Protein AF-A0A9Q0TFR9-F1 (afdb_monomer)

Sequence (469 aa):
MYGMERMVFVQSRALLEVVRELLVGSIQSEDRLEALVYSAIYLKWINTGQVPCFEDGGHHRPNRHAEISRLIFRELERISSRKDTSPQEVVVIRKIHPCLPSFKAEFTASVPLTRIRDIAHRGDIPHDLKQEIKHTIQNKLHRNAGPEDLIATEAMLARITKNPGEYSEAFVEQFKIFHHELKDFFNAGSLAEQLVSIRESLDERGSSVLALFLDCKKNLDASEESHNIFELIKTMRSLNDLRDIIVKGLESGLRNDAPDAAIAMRQKWRLCEIGLEDYLFVLLSRFLNALEAVGGAKWLADNVESKNISSWNDLLGALIVGVRQLGLSGWRPEECAAIGTELLAWQEKGLFEKEGSEDGKIIWALRLKATLDRARRLTEDYSEALLQIFPQRVQILGKALGIPENSIRTYTEAEIRAGVIFQVSKLCTLLLKAVRSTLGSRGWDILVPGAAIGTLVQVNISLINDAAA

Structure (mmCIF, N/CA/C/O backbone):
data_AF-A0A9Q0TFR9-F1
#
_entry.id   AF-A0A9Q0TFR9-F1
#
loop_
_atom_site.group_PDB
_atom_site.id
_atom_site.type_symbol
_atom_site.label_atom_id
_atom_site.label_alt_id
_atom_site.label_comp_id
_atom_site.label_asym_id
_atom_site.label_entity_id
_atom_site.label_seq_id
_atom_site.pdbx_PDB_ins_code
_atom_site.Cartn_x
_atom_site.Cartn_y
_atom_site.Cartn_z
_atom_site.occupancy
_atom_site.B_iso_or_equiv
_atom_site.auth_seq_id
_atom_site.auth_comp_id
_atom_site.auth_asym_id
_atom_site.auth_atom_id
_atom_site.pdbx_PDB_model_num
ATOM 1 N N . MET A 1 1 ? 16.870 -10.731 2.768 1.00 29.55 1 MET A N 1
ATOM 2 C CA . MET A 1 1 ? 17.991 -11.643 2.461 1.00 29.55 1 MET A CA 1
ATOM 3 C C . MET A 1 1 ? 17.419 -12.989 2.027 1.00 29.55 1 MET A C 1
ATOM 5 O O . MET A 1 1 ? 17.080 -13.791 2.880 1.00 29.55 1 MET A O 1
ATOM 9 N N . TYR A 1 2 ? 17.252 -13.195 0.721 1.00 23.20 2 TYR A N 1
ATOM 10 C CA . TYR A 1 2 ? 17.078 -14.500 0.069 1.00 23.20 2 TYR A CA 1
ATOM 11 C C . TYR A 1 2 ? 17.613 -14.323 -1.355 1.00 23.20 2 TYR A C 1
ATOM 13 O O . TYR A 1 2 ? 17.256 -13.346 -2.012 1.00 23.20 2 TYR A O 1
ATOM 21 N N . GLY A 1 3 ? 18.539 -15.180 -1.786 1.00 26.23 3 GLY A N 1
ATOM 22 C CA . GLY A 1 3 ? 19.214 -15.029 -3.077 1.00 26.23 3 GLY A CA 1
ATOM 23 C C . GLY A 1 3 ? 18.334 -15.481 -4.240 1.00 26.23 3 GLY A C 1
ATOM 24 O O . GLY A 1 3 ? 17.821 -16.598 -4.219 1.00 26.23 3 GLY A O 1
ATOM 25 N N . MET A 1 4 ? 18.190 -14.636 -5.262 1.00 25.61 4 MET A N 1
ATOM 26 C CA . MET A 1 4 ? 17.580 -15.003 -6.544 1.00 25.61 4 MET A CA 1
ATOM 27 C C . MET A 1 4 ? 18.659 -15.439 -7.541 1.00 25.61 4 MET A C 1
ATOM 29 O O . MET A 1 4 ? 19.093 -14.662 -8.388 1.00 25.61 4 MET A O 1
ATOM 33 N N . GLU A 1 5 ? 19.063 -16.707 -7.476 1.00 26.81 5 GLU A N 1
ATOM 34 C CA . GLU A 1 5 ? 19.743 -17.360 -8.598 1.00 26.81 5 GLU A CA 1
ATOM 35 C C . GLU A 1 5 ? 18.717 -18.066 -9.494 1.00 26.81 5 GLU A C 1
ATOM 37 O O . GLU A 1 5 ? 18.242 -19.149 -9.153 1.00 26.81 5 GLU A O 1
ATOM 42 N N . ARG A 1 6 ? 18.389 -17.429 -10.632 1.00 24.98 6 ARG A N 1
ATOM 43 C CA . ARG A 1 6 ? 18.006 -17.998 -11.953 1.00 24.98 6 ARG A CA 1
ATOM 44 C C . ARG A 1 6 ? 17.308 -16.920 -12.797 1.00 24.98 6 ARG A C 1
ATOM 46 O O . ARG A 1 6 ? 16.091 -16.781 -12.759 1.00 24.98 6 ARG A O 1
ATOM 53 N N . MET A 1 7 ? 18.084 -16.164 -13.576 1.00 28.27 7 MET A N 1
ATOM 54 C CA . MET A 1 7 ? 17.554 -15.232 -14.584 1.00 28.27 7 MET A CA 1
ATOM 55 C C . MET A 1 7 ? 17.118 -15.972 -15.857 1.00 28.27 7 MET A C 1
ATOM 57 O O . MET A 1 7 ? 17.943 -16.653 -16.466 1.00 28.27 7 MET A O 1
ATOM 61 N N . VAL A 1 8 ? 15.877 -15.755 -16.310 1.00 25.25 8 VAL A N 1
ATOM 62 C CA . VAL A 1 8 ? 15.418 -15.996 -17.695 1.00 25.25 8 VAL A CA 1
ATOM 63 C C . VAL A 1 8 ? 14.404 -14.889 -18.068 1.00 25.25 8 VAL A C 1
ATOM 65 O O . VAL A 1 8 ? 13.491 -14.617 -17.298 1.00 25.25 8 VAL A O 1
ATOM 68 N N . PHE A 1 9 ? 14.597 -14.219 -19.212 1.00 34.34 9 PHE A N 1
ATOM 69 C CA . PHE A 1 9 ? 14.300 -12.779 -19.445 1.00 34.34 9 PHE A CA 1
ATOM 70 C C . PHE A 1 9 ? 13.125 -12.484 -20.403 1.00 34.34 9 PHE A C 1
ATOM 72 O O . PHE A 1 9 ? 13.187 -13.126 -21.445 1.00 34.34 9 PHE A O 1
ATOM 79 N N . VAL A 1 10 ? 12.181 -11.521 -20.167 1.00 40.16 10 VAL A N 1
ATOM 80 C CA . VAL A 1 10 ? 11.456 -10.711 -21.226 1.00 40.16 10 VAL A CA 1
ATOM 81 C C . VAL A 1 10 ? 10.283 -9.738 -20.891 1.00 40.16 10 VAL A C 1
ATOM 83 O O . VAL A 1 10 ? 9.529 -9.916 -19.941 1.00 40.16 10 VAL A O 1
ATOM 86 N N . GLN A 1 11 ? 10.062 -8.828 -21.869 1.00 48.31 11 GLN A N 1
ATOM 87 C CA . GLN A 1 11 ? 8.833 -8.189 -22.424 1.00 48.31 11 GLN A CA 1
ATOM 88 C C . GLN A 1 11 ? 7.796 -7.549 -21.505 1.00 48.31 11 GLN A C 1
ATOM 90 O O . GLN A 1 11 ? 6.597 -7.737 -21.710 1.00 48.31 11 GLN A O 1
ATOM 95 N N . SER A 1 12 ? 8.192 -6.596 -20.669 1.00 54.75 12 SER A N 1
ATOM 96 C CA . SER A 1 12 ? 7.225 -5.646 -20.094 1.00 54.75 12 SER A CA 1
ATOM 97 C C . SER A 1 12 ? 6.251 -5.052 -21.146 1.00 54.75 12 SER A C 1
ATOM 99 O O . SER A 1 12 ? 5.066 -4.914 -20.845 1.00 54.75 12 SER A O 1
ATOM 101 N N . ARG A 1 13 ? 6.664 -4.796 -22.408 1.00 60.84 13 ARG A N 1
ATOM 102 C CA . ARG A 1 13 ? 5.741 -4.307 -23.466 1.00 60.84 13 ARG A CA 1
ATOM 103 C C . ARG A 1 13 ? 4.560 -5.238 -23.763 1.00 60.84 13 ARG A C 1
ATOM 105 O O . ARG A 1 13 ? 3.422 -4.780 -23.720 1.00 60.84 13 ARG A O 1
ATOM 112 N N . ALA A 1 14 ? 4.816 -6.475 -24.196 1.00 61.38 14 ALA A N 1
ATOM 113 C CA . ALA A 1 14 ? 3.755 -7.359 -24.693 1.00 61.38 14 ALA A CA 1
ATOM 114 C C . ALA A 1 14 ? 2.786 -7.711 -23.559 1.00 61.38 14 ALA A C 1
ATOM 116 O O . ALA A 1 14 ? 1.572 -7.709 -23.745 1.00 61.38 14 ALA A O 1
ATOM 117 N N . LEU A 1 15 ? 3.337 -7.887 -22.357 1.00 72.81 15 LEU A N 1
ATOM 118 C CA . LEU A 1 15 ? 2.591 -8.109 -21.129 1.00 72.81 15 LEU A CA 1
ATOM 119 C C . LEU A 1 15 ? 1.680 -6.900 -20.799 1.00 72.81 15 LEU A C 1
ATOM 121 O O . LEU A 1 15 ? 0.501 -7.087 -20.501 1.00 72.81 15 LEU A O 1
ATOM 125 N N . LEU A 1 16 ? 2.172 -5.658 -20.930 1.00 80.62 16 LEU A N 1
ATOM 126 C CA . LEU A 1 16 ? 1.352 -4.446 -20.772 1.00 80.62 16 LEU A CA 1
ATOM 127 C C . LEU A 1 16 ? 0.308 -4.273 -21.892 1.00 80.62 16 LEU A C 1
ATOM 129 O O . LEU A 1 16 ? -0.797 -3.814 -21.619 1.00 80.62 16 LEU A O 1
ATOM 133 N N . GLU A 1 17 ? 0.613 -4.629 -23.143 1.00 83.75 17 GLU A N 1
ATOM 134 C CA . GLU A 1 17 ? -0.362 -4.548 -24.246 1.00 83.75 17 GLU A CA 1
ATOM 135 C C . GLU A 1 17 ? -1.511 -5.560 -24.031 1.00 83.75 17 GLU A C 1
ATOM 137 O O . GLU A 1 17 ? -2.666 -5.184 -24.202 1.00 83.75 17 GLU A O 1
ATOM 142 N N . VAL A 1 18 ? -1.234 -6.768 -23.511 1.00 85.75 18 VAL A N 1
ATOM 143 C CA . VAL A 1 18 ? -2.264 -7.737 -23.068 1.00 85.75 18 VAL A CA 1
ATOM 144 C C . VAL A 1 18 ? -3.155 -7.156 -21.964 1.00 85.75 18 VAL A C 1
ATOM 146 O O . VAL A 1 18 ? -4.377 -7.256 -22.049 1.00 85.75 18 VAL A O 1
ATOM 149 N N . VAL A 1 19 ? -2.576 -6.503 -20.947 1.00 88.88 19 VAL A N 1
ATOM 150 C CA . VAL A 1 19 ? -3.362 -5.829 -19.892 1.00 88.88 19 VAL A CA 1
ATOM 151 C C . VAL A 1 19 ? -4.218 -4.703 -20.473 1.00 88.88 19 VAL A C 1
ATOM 153 O O . VAL A 1 19 ? -5.388 -4.568 -20.119 1.00 88.88 19 VAL A O 1
ATOM 156 N N . ARG A 1 20 ? -3.668 -3.906 -21.394 1.00 90.50 20 ARG A N 1
ATOM 157 C CA . ARG A 1 20 ? -4.412 -2.847 -22.084 1.00 90.50 20 ARG A CA 1
ATOM 158 C C . ARG A 1 20 ? -5.592 -3.418 -22.872 1.00 90.50 20 ARG A C 1
ATOM 160 O O . ARG A 1 20 ? -6.686 -2.877 -22.766 1.00 90.50 20 ARG A O 1
ATOM 167 N N . GLU A 1 21 ? -5.386 -4.471 -23.657 1.00 89.19 21 GLU A N 1
ATOM 168 C CA . GLU A 1 21 ? -6.443 -5.104 -24.455 1.00 89.19 21 GLU A CA 1
ATOM 169 C C . GLU A 1 21 ? -7.539 -5.705 -23.569 1.00 89.19 21 GLU A C 1
ATOM 171 O O . GLU A 1 21 ? -8.719 -5.450 -23.812 1.00 89.19 21 GLU A O 1
ATOM 176 N N . LEU A 1 22 ? -7.155 -6.404 -22.495 1.00 89.06 22 LEU A N 1
ATOM 177 C CA . LEU A 1 22 ? -8.077 -6.971 -21.510 1.00 89.06 22 LEU A CA 1
ATOM 178 C C . LEU A 1 22 ? -8.952 -5.886 -20.860 1.00 89.06 22 LEU A C 1
ATOM 180 O O . LEU A 1 22 ? -10.177 -5.997 -20.871 1.00 89.06 22 LEU A O 1
ATOM 184 N N . LEU A 1 23 ? -8.340 -4.809 -20.355 1.00 86.88 23 LEU A N 1
ATOM 185 C CA . LEU A 1 23 ? -9.061 -3.722 -19.683 1.00 86.88 23 LEU A CA 1
ATOM 186 C C . LEU A 1 23 ? -9.910 -2.876 -20.640 1.00 86.88 23 LEU A C 1
ATOM 188 O O . LEU A 1 23 ? -10.984 -2.425 -20.249 1.00 86.88 23 LEU A O 1
ATOM 192 N N . VAL A 1 24 ? -9.460 -2.657 -21.882 1.00 82.19 24 VAL A N 1
ATOM 193 C CA . VAL A 1 24 ? -10.233 -1.920 -22.900 1.00 82.19 24 VAL A CA 1
ATOM 194 C C . VAL A 1 24 ? -11.415 -2.748 -23.412 1.00 82.19 24 VAL A C 1
ATOM 196 O O . VAL A 1 24 ? -12.485 -2.189 -23.653 1.00 82.19 24 VAL A O 1
ATOM 199 N N . GLY A 1 25 ? -11.260 -4.070 -23.532 1.00 77.00 25 GLY A N 1
ATOM 200 C CA . GLY A 1 25 ? -12.345 -4.978 -23.910 1.00 77.00 25 GLY A CA 1
ATOM 201 C C . GLY A 1 25 ? -13.460 -5.077 -22.861 1.00 77.00 25 GLY A C 1
ATOM 202 O O . GLY A 1 25 ? -14.622 -5.237 -23.225 1.00 77.00 25 GLY A O 1
ATOM 203 N N . SER A 1 26 ? -13.134 -4.925 -21.571 1.00 78.31 26 SER A N 1
ATOM 204 C CA . SER A 1 26 ? -14.065 -5.143 -20.452 1.00 78.31 26 SER A CA 1
ATOM 205 C C . SER A 1 26 ? -14.681 -3.870 -19.842 1.00 78.31 26 SER A C 1
ATOM 207 O O . SER A 1 26 ? -15.315 -3.949 -18.793 1.00 78.31 26 SER A O 1
ATOM 209 N N . ILE A 1 27 ? -14.514 -2.677 -20.437 1.00 68.44 27 ILE A N 1
ATOM 210 C CA . ILE A 1 27 ? -14.958 -1.388 -19.836 1.00 68.44 27 ILE A CA 1
ATOM 211 C C . ILE A 1 27 ? -16.469 -1.363 -19.508 1.00 68.44 27 ILE A C 1
ATOM 213 O O . ILE A 1 27 ? -16.909 -0.676 -18.574 1.00 68.44 27 ILE A O 1
ATOM 217 N N . GLN A 1 28 ? -17.266 -2.085 -20.300 1.00 68.62 28 GLN A N 1
ATOM 218 C CA . GLN A 1 28 ? -18.729 -2.131 -20.213 1.00 68.62 28 GLN A CA 1
ATOM 219 C C . GLN A 1 28 ? -19.301 -3.546 -20.008 1.00 68.62 28 GLN A C 1
ATOM 221 O O . GLN A 1 28 ? -20.521 -3.678 -20.011 1.00 68.62 28 GLN A O 1
ATOM 226 N N . SER A 1 29 ? -18.470 -4.585 -19.839 1.00 73.06 29 SER A N 1
ATOM 227 C CA . SER A 1 29 ? -18.972 -5.943 -19.579 1.00 73.06 29 SER A CA 1
ATOM 228 C C . SER A 1 29 ? -19.174 -6.200 -18.084 1.00 73.06 29 SER A C 1
ATOM 230 O O . SER A 1 29 ? -18.620 -5.502 -17.231 1.00 73.06 29 SER A O 1
ATOM 232 N N . GLU A 1 30 ? -19.967 -7.223 -17.769 1.00 75.88 30 GLU A N 1
ATOM 233 C CA . GLU A 1 30 ? -20.168 -7.703 -16.396 1.00 75.88 30 GLU A CA 1
ATOM 234 C C . GLU A 1 30 ? -18.866 -8.296 -15.807 1.00 75.88 30 GLU A C 1
ATOM 236 O O . GLU A 1 30 ? -18.673 -8.305 -14.593 1.00 75.88 30 GLU A O 1
ATOM 241 N N . ASP A 1 31 ? -17.911 -8.674 -16.664 1.00 84.94 31 ASP A N 1
ATOM 242 C CA . ASP A 1 31 ? -16.613 -9.271 -16.313 1.00 84.94 31 ASP A CA 1
ATOM 243 C C . ASP A 1 31 ? -15.528 -8.236 -15.945 1.00 84.94 31 ASP A C 1
ATOM 245 O O . ASP A 1 31 ? -14.359 -8.589 -15.763 1.00 84.94 31 ASP A O 1
ATOM 249 N N . ARG A 1 32 ? -15.875 -6.944 -15.826 1.00 91.31 32 ARG A N 1
ATOM 250 C CA . ARG A 1 32 ? -14.929 -5.842 -15.542 1.00 91.31 32 ARG A CA 1
ATOM 251 C C . ARG A 1 32 ? -14.043 -6.110 -14.317 1.00 91.31 32 ARG A C 1
ATOM 253 O O . ARG A 1 32 ? -12.833 -5.882 -14.372 1.00 91.31 32 ARG A O 1
ATOM 260 N N . LEU A 1 33 ? -14.620 -6.641 -13.235 1.00 93.38 33 LEU A N 1
ATOM 261 C CA . LEU A 1 33 ? -13.878 -7.040 -12.033 1.00 93.38 33 LEU A CA 1
ATOM 262 C C . LEU A 1 33 ? -12.916 -8.209 -12.309 1.00 93.38 33 LEU A C 1
ATOM 264 O O . LEU A 1 33 ? -11.798 -8.212 -11.799 1.00 93.38 33 LEU A O 1
ATOM 268 N N . GLU A 1 34 ? -13.308 -9.186 -13.125 1.00 93.56 34 GLU A N 1
ATOM 269 C CA . GLU A 1 34 ? -12.460 -10.335 -13.459 1.00 93.56 34 GLU A CA 1
ATOM 270 C C . GLU A 1 34 ? -11.252 -9.917 -14.315 1.00 93.56 34 GLU A C 1
ATOM 272 O O . GLU A 1 34 ? -10.118 -10.299 -14.014 1.00 93.56 34 GLU A O 1
ATOM 277 N N . ALA A 1 35 ? -11.466 -9.044 -15.301 1.00 94.00 35 ALA A N 1
ATOM 278 C CA . ALA A 1 35 ? -10.404 -8.428 -16.097 1.00 94.00 35 ALA A CA 1
ATOM 279 C C . ALA A 1 35 ? -9.395 -7.644 -15.232 1.00 94.00 35 ALA A C 1
ATOM 281 O O . ALA A 1 35 ? -8.178 -7.781 -15.404 1.00 94.00 35 ALA A O 1
ATOM 282 N N . LEU A 1 36 ? -9.884 -6.868 -14.257 1.00 95.81 36 LEU A N 1
ATOM 283 C CA . LEU A 1 36 ? -9.050 -6.176 -13.269 1.00 95.81 36 LEU A CA 1
ATOM 284 C C . LEU A 1 36 ? -8.260 -7.162 -12.392 1.00 95.81 36 LEU A C 1
ATOM 286 O O . LEU A 1 36 ? -7.056 -6.982 -12.202 1.00 95.81 36 LEU A O 1
ATOM 290 N N . VAL A 1 37 ? -8.900 -8.222 -11.887 1.00 96.31 37 VAL A N 1
ATOM 291 C CA . VAL A 1 37 ? -8.258 -9.233 -11.027 1.00 96.31 37 VAL A CA 1
ATOM 292 C C . VAL A 1 37 ? -7.139 -9.959 -11.769 1.00 96.31 37 VAL A C 1
ATOM 294 O O . VAL A 1 37 ? -6.025 -10.036 -11.248 1.00 96.31 37 VAL A O 1
ATOM 297 N N . TYR A 1 38 ? -7.383 -10.433 -12.995 1.00 95.50 38 TYR A N 1
ATOM 298 C CA . TYR A 1 38 ? -6.339 -11.061 -13.807 1.00 95.50 38 TYR A CA 1
ATOM 299 C C . TYR A 1 38 ? -5.190 -10.091 -14.113 1.00 95.50 38 TYR A C 1
ATOM 301 O O . TYR A 1 38 ? -4.029 -10.474 -13.968 1.00 95.50 38 TYR A O 1
ATOM 309 N N . SER A 1 39 ? -5.494 -8.828 -14.440 1.00 94.69 39 SER A N 1
ATOM 310 C CA . SER A 1 39 ? -4.479 -7.789 -14.672 1.00 94.69 39 SER A CA 1
ATOM 311 C C . SER A 1 39 ? -3.581 -7.568 -13.449 1.00 94.69 39 SER A C 1
ATOM 313 O O . SER A 1 39 ? -2.359 -7.509 -13.585 1.00 94.69 39 SER A O 1
ATOM 315 N N . ALA A 1 40 ? -4.165 -7.493 -12.248 1.00 95.06 40 ALA A N 1
ATOM 316 C CA . ALA A 1 40 ? -3.423 -7.301 -11.003 1.00 95.06 40 ALA A CA 1
ATOM 317 C C . ALA A 1 40 ? -2.525 -8.502 -10.653 1.00 95.06 40 ALA A C 1
ATOM 319 O O . ALA A 1 40 ? -1.360 -8.306 -10.306 1.00 95.06 40 ALA A O 1
ATOM 320 N N . ILE A 1 41 ? -3.033 -9.737 -10.781 1.00 94.81 41 ILE A N 1
ATOM 321 C CA . ILE A 1 41 ? -2.243 -10.960 -10.538 1.00 94.81 41 ILE A CA 1
ATOM 322 C C . ILE A 1 41 ? -1.054 -11.024 -11.502 1.00 94.81 41 ILE A C 1
ATOM 324 O O . ILE A 1 41 ? 0.085 -11.238 -11.084 1.00 94.81 41 ILE A O 1
ATOM 328 N N . TYR A 1 42 ? -1.323 -10.809 -12.789 1.00 92.06 42 TYR A N 1
ATOM 329 C CA . TYR A 1 42 ? -0.330 -10.890 -13.850 1.00 92.06 42 TYR A CA 1
ATOM 330 C C . TYR A 1 42 ? 0.798 -9.876 -13.654 1.00 92.06 42 TYR A C 1
ATOM 332 O O . TYR A 1 42 ? 1.965 -10.258 -13.572 1.00 92.06 42 TYR A O 1
ATOM 340 N N . LEU A 1 43 ? 0.456 -8.595 -13.480 1.00 89.38 43 LEU A N 1
ATOM 341 C CA . LEU A 1 43 ? 1.438 -7.531 -13.275 1.00 89.38 43 LEU A CA 1
ATOM 342 C C . LEU A 1 43 ? 2.257 -7.718 -11.993 1.00 89.38 43 LEU A C 1
ATOM 344 O O . LEU A 1 43 ? 3.467 -7.487 -12.010 1.00 89.38 43 LEU A O 1
ATOM 348 N N . LYS A 1 44 ? 1.651 -8.211 -10.904 1.00 88.94 44 LYS A N 1
ATOM 349 C CA . LYS A 1 44 ? 2.396 -8.543 -9.683 1.00 88.94 44 LYS A CA 1
ATOM 350 C C . LYS A 1 44 ? 3.423 -9.653 -9.927 1.00 88.94 44 LYS A C 1
ATOM 352 O O . LYS A 1 44 ? 4.552 -9.550 -9.443 1.00 88.94 44 LYS A O 1
ATOM 357 N N . TRP A 1 45 ? 3.075 -10.707 -10.663 1.00 87.62 45 TRP A N 1
ATOM 358 C CA . TRP A 1 45 ? 4.018 -11.790 -10.967 1.00 87.62 45 TRP A CA 1
ATOM 359 C C . TRP A 1 45 ? 5.123 -11.379 -11.936 1.00 87.62 45 TRP A C 1
ATOM 361 O O . TRP A 1 45 ? 6.236 -11.886 -11.823 1.00 87.62 45 TRP A O 1
ATOM 371 N N . ILE A 1 46 ? 4.859 -10.426 -12.826 1.00 81.62 46 ILE A N 1
ATOM 372 C CA . ILE A 1 46 ? 5.882 -9.829 -13.692 1.00 81.62 46 ILE A CA 1
ATOM 373 C C . ILE A 1 46 ? 6.861 -9.008 -12.847 1.00 81.62 46 ILE A C 1
ATOM 375 O O . ILE A 1 46 ? 8.061 -9.263 -12.870 1.00 81.62 46 ILE A O 1
ATOM 379 N N . ASN A 1 47 ? 6.353 -8.097 -12.013 1.00 79.44 47 ASN A N 1
ATOM 380 C CA . ASN A 1 47 ? 7.191 -7.220 -11.189 1.00 79.44 47 ASN A CA 1
ATOM 381 C C . ASN A 1 47 ? 7.952 -7.949 -10.072 1.00 79.44 47 ASN A C 1
ATOM 383 O O . ASN A 1 47 ? 8.965 -7.448 -9.594 1.00 79.44 47 ASN A O 1
ATOM 387 N N . THR A 1 48 ? 7.500 -9.138 -9.668 1.00 79.06 48 THR A N 1
ATOM 388 C CA . THR A 1 48 ? 8.236 -10.017 -8.741 1.00 79.06 48 THR A CA 1
ATOM 389 C C . THR A 1 48 ? 9.113 -11.060 -9.449 1.00 79.06 48 THR A C 1
ATOM 391 O O . THR A 1 48 ? 9.701 -11.907 -8.778 1.00 79.06 48 THR A O 1
ATOM 394 N N . GLY A 1 49 ? 9.220 -11.020 -10.786 1.00 77.31 49 GLY A N 1
ATOM 395 C CA . GLY A 1 49 ? 10.053 -11.938 -11.574 1.00 77.31 49 GLY A CA 1
ATOM 396 C C . GLY A 1 49 ? 9.613 -13.406 -11.506 1.00 77.31 49 GLY A C 1
ATOM 397 O O . GLY A 1 49 ? 10.434 -14.304 -11.679 1.00 77.31 49 GLY A O 1
ATOM 398 N N . GLN A 1 50 ? 8.337 -13.661 -11.200 1.00 81.25 50 GLN A N 1
ATOM 399 C CA . GLN A 1 50 ? 7.770 -15.008 -11.089 1.00 81.25 50 GLN A CA 1
ATOM 400 C C . GLN A 1 50 ? 7.285 -15.565 -12.435 1.00 81.25 50 GLN A C 1
ATOM 402 O O . GLN A 1 50 ? 7.249 -16.784 -12.588 1.00 81.25 50 GLN A O 1
ATOM 407 N N . VAL A 1 51 ? 6.952 -14.706 -13.409 1.00 75.94 51 VAL A N 1
ATOM 408 C CA . VAL A 1 51 ? 6.715 -15.125 -14.804 1.00 75.94 51 VAL A CA 1
ATOM 409 C C . VAL A 1 51 ? 8.065 -15.243 -15.539 1.00 75.94 51 VAL A C 1
ATOM 411 O O . VAL A 1 51 ? 8.802 -14.256 -15.574 1.00 75.94 51 VAL A O 1
ATOM 414 N N . PRO A 1 52 ? 8.415 -16.405 -16.126 1.00 62.53 52 PRO A N 1
ATOM 415 C CA . PRO A 1 52 ? 9.600 -16.571 -16.974 1.00 62.53 52 PRO A CA 1
ATOM 416 C C . PRO A 1 52 ? 9.334 -16.117 -18.421 1.00 62.53 52 PRO A C 1
ATOM 418 O O . PRO A 1 52 ? 8.214 -16.250 -18.892 1.00 62.53 52 PRO A O 1
ATOM 421 N N . CYS A 1 53 ? 10.380 -15.635 -19.107 1.00 63.41 53 CYS A N 1
ATOM 422 C CA . CYS A 1 53 ? 10.322 -14.759 -20.296 1.00 63.41 53 CYS A CA 1
ATOM 423 C C . CYS A 1 53 ? 9.689 -15.255 -21.646 1.00 63.41 53 CYS A C 1
ATOM 425 O O . CYS A 1 53 ? 8.555 -15.710 -21.688 1.00 63.41 53 CYS A O 1
ATOM 427 N N . PHE A 1 54 ? 10.283 -15.120 -22.857 1.00 57.25 54 PHE A N 1
ATOM 428 C CA . PHE A 1 54 ? 11.685 -15.109 -23.357 1.00 57.25 54 PHE A CA 1
ATOM 429 C C . PHE A 1 54 ? 11.917 -14.053 -24.501 1.00 57.25 54 PHE A C 1
ATOM 431 O O . PHE A 1 54 ? 10.956 -13.729 -25.192 1.00 57.25 54 PHE A O 1
ATOM 438 N N . GLU A 1 55 ? 13.148 -13.534 -24.743 1.00 55.72 55 GLU A N 1
ATOM 439 C CA . GLU A 1 55 ? 13.483 -12.487 -25.774 1.00 55.72 55 GLU A CA 1
ATOM 440 C C . GLU A 1 55 ? 12.884 -12.712 -27.178 1.00 55.72 55 GLU A C 1
ATOM 442 O O . GLU A 1 55 ? 13.184 -13.710 -27.833 1.00 55.72 55 GLU A O 1
ATOM 447 N N . ASP A 1 56 ? 12.136 -11.722 -27.694 1.00 56.16 56 ASP A N 1
ATOM 448 C CA . ASP A 1 56 ? 11.893 -11.574 -29.133 1.00 56.16 56 ASP A CA 1
ATOM 449 C C . ASP A 1 56 ? 12.964 -10.683 -29.775 1.00 56.16 56 ASP A C 1
ATOM 451 O O . ASP A 1 56 ? 13.552 -9.807 -29.143 1.00 56.16 56 ASP A O 1
ATOM 455 N N . GLY A 1 57 ? 13.204 -10.871 -31.075 1.00 59.09 57 GLY A N 1
ATOM 456 C CA . GLY A 1 57 ? 14.136 -10.043 -31.854 1.00 59.09 57 GLY A CA 1
ATOM 457 C C . GLY A 1 57 ? 13.651 -8.608 -32.117 1.00 59.09 57 GLY A C 1
ATOM 458 O O . GLY A 1 57 ? 14.130 -7.970 -33.055 1.00 59.09 57 GLY A O 1
ATOM 459 N N . GLY A 1 58 ? 12.669 -8.122 -31.355 1.00 64.12 58 GLY A N 1
ATOM 460 C CA . GLY A 1 58 ? 12.030 -6.825 -31.513 1.00 64.12 58 GLY A CA 1
ATOM 461 C C . GLY A 1 58 ? 12.855 -5.659 -30.960 1.00 64.12 58 GLY A C 1
ATOM 462 O O . GLY A 1 58 ? 13.660 -5.786 -30.040 1.00 64.12 58 GLY A O 1
ATOM 463 N N . HIS A 1 59 ? 12.620 -4.469 -31.517 1.00 67.19 59 HIS A N 1
ATOM 464 C CA . HIS A 1 59 ? 13.160 -3.205 -31.008 1.00 67.19 59 HIS A CA 1
ATOM 465 C C . HIS A 1 59 ? 12.045 -2.374 -30.362 1.00 67.19 59 HIS A C 1
ATOM 467 O O . HIS A 1 59 ? 11.506 -1.441 -30.965 1.00 67.19 59 HIS A O 1
ATOM 473 N N . HIS A 1 60 ? 11.667 -2.720 -29.131 1.00 72.38 60 HIS A N 1
ATOM 474 C CA . HIS A 1 60 ? 10.627 -2.027 -28.374 1.00 72.38 60 HIS A CA 1
ATOM 475 C C . HIS A 1 60 ? 11.241 -0.983 -27.442 1.00 72.38 60 HIS A C 1
ATOM 477 O O . HIS A 1 60 ? 11.663 -1.271 -26.327 1.00 72.38 60 HIS A O 1
ATOM 483 N N . ARG A 1 61 ? 11.280 0.269 -27.907 1.00 77.38 61 ARG A N 1
ATOM 484 C CA . ARG A 1 61 ? 11.816 1.390 -27.124 1.00 77.38 61 ARG A CA 1
ATOM 485 C C . ARG A 1 61 ? 10.989 1.663 -25.850 1.00 77.38 61 ARG A C 1
ATOM 487 O O . ARG A 1 61 ? 9.770 1.448 -25.860 1.00 77.38 61 ARG A O 1
ATOM 494 N N . PRO A 1 62 ? 11.601 2.218 -24.782 1.00 83.75 62 PRO A N 1
ATOM 495 C CA . PRO A 1 62 ? 10.906 2.524 -23.524 1.00 83.75 62 PRO A CA 1
ATOM 496 C C . PRO A 1 62 ? 9.671 3.424 -23.697 1.00 83.75 62 PRO A C 1
ATOM 498 O O . PRO A 1 62 ? 8.680 3.253 -22.993 1.00 83.75 62 PRO A O 1
ATOM 501 N N . ASN A 1 63 ? 9.651 4.301 -24.706 1.00 87.44 63 ASN A N 1
ATOM 502 C CA . ASN A 1 63 ? 8.532 5.216 -24.939 1.00 87.44 63 ASN A CA 1
ATOM 503 C C . ASN A 1 63 ? 7.210 4.531 -25.284 1.00 87.44 63 ASN A C 1
ATOM 505 O O . ASN A 1 63 ? 6.146 5.033 -24.927 1.00 87.44 63 ASN A O 1
ATOM 509 N N . ARG A 1 64 ? 7.248 3.353 -25.919 1.00 85.56 64 ARG A N 1
ATOM 510 C CA . ARG A 1 64 ? 6.028 2.574 -26.153 1.00 85.56 64 ARG A CA 1
ATOM 511 C C . ARG A 1 64 ? 5.463 2.001 -24.849 1.00 85.56 64 ARG A C 1
ATOM 513 O O . ARG A 1 64 ? 4.250 1.867 -24.741 1.00 85.56 64 ARG A O 1
ATOM 520 N N . HIS A 1 65 ? 6.312 1.707 -23.867 1.00 86.06 65 HIS A N 1
ATOM 521 C CA . HIS A 1 65 ? 5.898 1.217 -22.551 1.00 86.06 65 HIS A CA 1
ATOM 522 C C . HIS A 1 65 ? 5.249 2.337 -21.737 1.00 86.06 65 HIS A C 1
ATOM 524 O O . HIS A 1 65 ? 4.162 2.142 -21.203 1.00 86.06 65 HIS A O 1
ATOM 530 N N . ALA A 1 66 ? 5.868 3.524 -21.730 1.00 90.56 66 ALA A N 1
ATOM 531 C CA . ALA A 1 66 ? 5.280 4.742 -21.178 1.00 90.56 66 ALA A CA 1
ATOM 532 C C . ALA A 1 66 ? 3.895 5.023 -21.795 1.00 90.56 66 ALA A C 1
ATOM 534 O O . ALA A 1 66 ? 2.924 5.243 -21.078 1.00 90.56 66 ALA A O 1
ATOM 535 N N . GLU A 1 67 ? 3.762 4.926 -23.120 1.00 91.62 67 GLU A N 1
ATOM 536 C CA . GLU A 1 67 ? 2.484 5.184 -23.790 1.00 91.62 67 GLU A CA 1
ATOM 537 C C . GLU A 1 67 ? 1.398 4.141 -23.466 1.00 91.62 67 GLU A C 1
ATOM 539 O O . GLU A 1 67 ? 0.253 4.507 -23.210 1.00 91.62 67 GLU A O 1
ATOM 544 N N . ILE A 1 68 ? 1.731 2.845 -23.411 1.00 91.00 68 ILE A N 1
ATOM 545 C CA . ILE A 1 68 ? 0.769 1.807 -22.992 1.00 91.00 68 ILE A CA 1
ATOM 546 C C . ILE A 1 68 ? 0.382 1.999 -21.516 1.00 91.00 68 ILE A C 1
ATOM 548 O O . ILE A 1 68 ? -0.802 1.946 -21.182 1.00 91.00 68 ILE A O 1
ATOM 552 N N . SER A 1 69 ? 1.358 2.290 -20.650 1.00 92.50 69 SER A N 1
ATOM 553 C CA . SER A 1 69 ? 1.154 2.603 -19.230 1.00 92.50 69 SER A CA 1
ATOM 554 C C . SER A 1 69 ? 0.175 3.767 -19.037 1.00 92.50 69 SER A C 1
ATOM 556 O O . SER A 1 69 ? -0.785 3.654 -18.274 1.00 92.50 69 SER A O 1
ATOM 558 N N . ARG A 1 70 ? 0.343 4.847 -19.811 1.00 94.06 70 ARG A N 1
ATOM 559 C CA . ARG A 1 70 ? -0.540 6.022 -19.825 1.00 94.06 70 ARG A CA 1
ATOM 560 C C . ARG A 1 70 ? -1.982 5.677 -20.192 1.00 94.06 70 ARG A C 1
ATOM 562 O O . ARG A 1 70 ? -2.912 6.197 -19.575 1.00 94.06 70 ARG A O 1
ATOM 569 N N . LEU A 1 71 ? -2.174 4.794 -21.174 1.00 92.94 71 LEU A N 1
ATOM 570 C CA . LEU A 1 71 ? -3.498 4.323 -21.588 1.00 92.94 71 LEU A CA 1
ATOM 571 C C . LEU A 1 71 ? -4.153 3.455 -20.505 1.00 92.94 71 LEU A C 1
ATOM 573 O O . LEU A 1 71 ? -5.306 3.701 -20.163 1.00 92.94 71 LEU A O 1
ATOM 577 N N . ILE A 1 72 ? -3.419 2.507 -19.911 1.00 93.94 72 ILE A N 1
ATOM 578 C CA . ILE A 1 72 ? -3.923 1.691 -18.794 1.00 93.94 72 ILE A CA 1
ATOM 579 C C . ILE A 1 72 ? -4.304 2.590 -17.610 1.00 93.94 72 ILE A C 1
ATOM 581 O O . ILE A 1 72 ? -5.427 2.518 -17.117 1.00 93.94 72 ILE A O 1
ATOM 585 N N . PHE A 1 73 ? -3.408 3.489 -17.192 1.00 94.88 73 PHE A N 1
ATOM 586 C CA . PHE A 1 73 ? -3.641 4.419 -16.086 1.00 94.88 73 PHE A CA 1
ATOM 587 C C . PHE A 1 73 ? -4.904 5.268 -16.294 1.00 94.88 73 PHE A C 1
ATOM 589 O O . PHE A 1 73 ? -5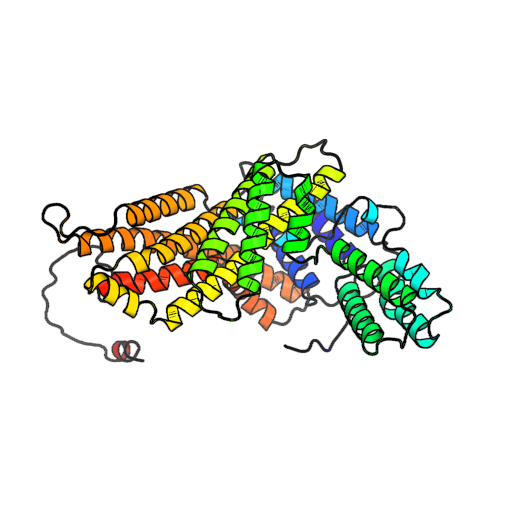.697 5.441 -15.368 1.00 94.88 73 PHE A O 1
ATOM 596 N N . ARG A 1 74 ? -5.120 5.762 -17.521 1.00 93.19 74 ARG A N 1
ATOM 597 C CA . ARG A 1 74 ? -6.312 6.534 -17.892 1.00 93.19 74 ARG A CA 1
ATOM 598 C C . ARG A 1 74 ? -7.603 5.735 -17.702 1.00 93.19 74 ARG A C 1
ATOM 600 O O . ARG A 1 74 ? -8.563 6.290 -17.172 1.00 93.19 74 ARG A O 1
ATOM 607 N N . GLU A 1 75 ? -7.640 4.465 -18.105 1.00 91.56 75 GLU A N 1
ATOM 608 C CA . GLU A 1 75 ? -8.835 3.630 -17.920 1.00 91.56 75 GLU A CA 1
ATOM 609 C C . GLU A 1 75 ? -9.056 3.243 -16.448 1.00 91.56 75 GLU A C 1
ATOM 611 O O . GLU A 1 75 ? -10.189 3.295 -15.972 1.00 91.56 75 GLU A O 1
ATOM 616 N N . LEU A 1 76 ? -7.995 2.971 -15.681 1.00 94.12 76 LEU A N 1
ATOM 617 C CA . LEU A 1 76 ? -8.095 2.713 -14.236 1.00 94.12 76 LEU A CA 1
ATOM 618 C C . LEU A 1 76 ? -8.669 3.912 -13.462 1.00 94.12 76 LEU A C 1
ATOM 620 O O . LEU A 1 76 ? -9.549 3.742 -12.617 1.00 94.12 76 LEU A O 1
ATOM 624 N N . GLU A 1 77 ? -8.230 5.135 -13.774 1.00 93.12 77 GLU A N 1
ATOM 625 C CA . GLU A 1 77 ? -8.762 6.362 -13.161 1.00 93.12 77 GLU A CA 1
ATOM 626 C C . GLU A 1 77 ? -10.197 6.672 -13.624 1.00 93.12 77 GLU A C 1
ATOM 628 O O . GLU A 1 77 ? -11.000 7.197 -12.846 1.00 93.12 77 GLU A O 1
ATOM 633 N N . ARG A 1 78 ? -10.565 6.302 -14.859 1.00 90.00 78 ARG A N 1
ATOM 634 C CA . ARG A 1 78 ? -11.955 6.368 -15.345 1.00 90.00 78 ARG A CA 1
ATOM 635 C C . ARG A 1 78 ? -12.867 5.402 -14.599 1.00 90.00 78 ARG A C 1
ATOM 637 O O . ARG A 1 78 ? -13.948 5.807 -14.187 1.00 90.00 78 ARG A O 1
ATOM 644 N N . ILE A 1 79 ? -12.446 4.153 -14.389 1.00 90.62 79 ILE A N 1
ATOM 645 C CA . ILE A 1 79 ? -13.217 3.189 -13.591 1.00 90.62 79 ILE A CA 1
ATOM 646 C C . ILE A 1 79 ? -13.300 3.675 -12.136 1.00 90.62 79 ILE A C 1
ATOM 648 O O . ILE A 1 79 ? -14.391 3.741 -11.581 1.00 90.62 79 ILE A O 1
ATOM 652 N N . SER A 1 80 ? -12.197 4.132 -11.541 1.00 90.19 80 SER A N 1
ATOM 653 C CA . SER A 1 80 ? -12.174 4.617 -10.147 1.00 90.19 80 SER A CA 1
ATOM 654 C C . SER A 1 80 ? -13.052 5.846 -9.876 1.00 90.19 80 SER A C 1
ATOM 656 O O . SER A 1 80 ? -13.378 6.105 -8.724 1.00 90.19 80 SER A O 1
ATOM 658 N N . SER A 1 81 ? -13.432 6.613 -10.905 1.00 86.50 81 SER A N 1
ATOM 659 C CA . SER A 1 81 ? -14.287 7.808 -10.778 1.00 86.50 81 SER A CA 1
ATOM 660 C C . SER A 1 81 ? -15.759 7.578 -11.156 1.00 86.50 81 SER A C 1
ATOM 662 O O . SER A 1 81 ? -16.570 8.506 -11.104 1.00 86.50 81 SER A O 1
ATOM 664 N N . ARG A 1 82 ? -16.139 6.344 -11.513 1.00 86.94 82 ARG A N 1
ATOM 665 C CA . ARG A 1 82 ? -17.534 5.953 -11.761 1.00 86.94 82 ARG A CA 1
ATOM 666 C C . ARG A 1 82 ? -18.291 5.704 -10.452 1.00 86.94 82 ARG A C 1
ATOM 668 O O . ARG A 1 82 ? -17.746 5.177 -9.489 1.00 86.94 82 ARG A O 1
ATOM 675 N N . LYS A 1 83 ? -19.590 6.030 -10.448 1.00 84.06 83 LYS A N 1
ATOM 676 C CA . LYS A 1 83 ? -20.494 5.808 -9.301 1.00 84.06 83 LYS A CA 1
ATOM 677 C C . LYS A 1 83 ? -20.921 4.346 -9.122 1.00 84.06 83 LYS A C 1
ATOM 679 O O . LYS A 1 83 ? -21.382 3.990 -8.047 1.00 84.06 83 LYS A O 1
ATOM 684 N N . ASP A 1 84 ? -20.811 3.531 -10.171 1.00 87.38 84 ASP A N 1
ATOM 685 C CA . ASP A 1 84 ? -21.153 2.101 -10.184 1.00 87.38 84 ASP A CA 1
ATOM 686 C C . ASP A 1 84 ? -19.950 1.181 -9.903 1.00 87.38 84 ASP A C 1
ATOM 688 O O . ASP A 1 84 ? -20.025 -0.027 -10.124 1.00 87.38 84 ASP A O 1
ATOM 692 N N . THR A 1 85 ? -18.821 1.738 -9.461 1.00 90.31 85 THR A N 1
ATOM 693 C CA . THR A 1 85 ? -17.610 0.964 -9.169 1.00 90.31 85 THR A CA 1
ATOM 694 C C . THR A 1 85 ? -17.694 0.356 -7.777 1.00 90.31 85 THR A C 1
ATOM 696 O O . THR A 1 85 ? -17.904 1.052 -6.784 1.00 90.31 85 THR A O 1
ATOM 699 N N . SER A 1 86 ? -17.531 -0.961 -7.704 1.00 92.12 86 SER A N 1
ATOM 700 C CA . SER A 1 86 ? -17.587 -1.710 -6.451 1.00 92.12 86 SER A CA 1
ATOM 701 C C . SER A 1 86 ? -16.318 -1.516 -5.603 1.00 92.12 86 SER A C 1
ATOM 703 O O . SER A 1 86 ? -15.234 -1.287 -6.152 1.00 92.12 86 SER A O 1
ATOM 705 N N . PRO A 1 87 ? -16.393 -1.671 -4.264 1.00 92.06 87 PRO A N 1
ATOM 706 C CA . PRO A 1 87 ? -15.213 -1.607 -3.398 1.00 92.06 87 PRO A CA 1
ATOM 707 C C . PRO A 1 87 ? -14.110 -2.602 -3.794 1.00 92.06 87 PRO A C 1
ATOM 709 O O . PRO A 1 87 ? -12.927 -2.282 -3.693 1.00 92.06 87 PRO A O 1
ATOM 712 N N . GLN A 1 88 ? -14.482 -3.788 -4.290 1.00 93.62 88 GLN A N 1
ATOM 713 C CA . GLN A 1 88 ? -13.549 -4.796 -4.797 1.00 93.62 88 GLN A CA 1
ATOM 714 C C . GLN A 1 88 ? -12.741 -4.270 -5.990 1.00 93.62 88 GLN A C 1
ATOM 716 O O . GLN A 1 88 ? -11.524 -4.437 -6.028 1.00 93.62 88 GLN A O 1
ATOM 721 N N . GLU A 1 89 ? -13.391 -3.599 -6.942 1.00 94.75 89 GLU A N 1
ATOM 722 C CA . GLU A 1 89 ? -12.714 -3.032 -8.111 1.00 94.75 89 GLU A CA 1
ATOM 723 C C . GLU A 1 89 ? -11.740 -1.927 -7.714 1.00 94.75 89 GLU A C 1
ATOM 725 O O . GLU A 1 89 ? -10.603 -1.944 -8.176 1.00 94.75 89 GLU A O 1
ATOM 730 N N . VAL A 1 90 ? -12.128 -1.026 -6.801 1.00 93.50 90 VAL A N 1
ATOM 731 C CA . VAL A 1 90 ? -11.218 0.008 -6.275 1.00 93.50 90 VAL A CA 1
ATOM 732 C C . VAL A 1 90 ? -9.988 -0.637 -5.627 1.00 93.50 90 VAL A C 1
ATOM 734 O O . VAL A 1 90 ? -8.857 -0.282 -5.962 1.00 93.50 90 VAL A O 1
ATOM 737 N N . VAL A 1 91 ? -10.180 -1.635 -4.758 1.00 92.88 91 VAL A N 1
ATOM 738 C CA . VAL A 1 91 ? -9.079 -2.351 -4.088 1.00 92.88 91 VAL A CA 1
ATOM 739 C C . VAL A 1 91 ? -8.144 -3.051 -5.085 1.00 92.88 91 VAL A C 1
ATOM 741 O O . VAL A 1 91 ? -6.929 -3.058 -4.879 1.00 92.88 91 VAL A O 1
ATOM 744 N N . VAL A 1 92 ? -8.669 -3.609 -6.178 1.00 95.75 92 VAL A N 1
ATOM 745 C CA . VAL A 1 92 ? -7.855 -4.256 -7.221 1.00 95.75 92 VAL A CA 1
ATOM 746 C C . VAL A 1 92 ? -7.130 -3.227 -8.097 1.00 95.75 92 VAL A C 1
ATOM 748 O O . VAL A 1 92 ? -5.939 -3.390 -8.357 1.00 95.75 92 VAL A O 1
ATOM 751 N N . ILE A 1 93 ? -7.785 -2.130 -8.490 1.00 95.75 93 ILE A N 1
ATOM 752 C CA . ILE A 1 93 ? -7.175 -1.037 -9.268 1.00 95.75 93 ILE A CA 1
ATOM 753 C C . ILE A 1 93 ? -5.960 -0.447 -8.536 1.00 95.75 93 ILE A C 1
ATOM 755 O O . ILE A 1 93 ? -4.902 -0.245 -9.141 1.00 95.75 93 ILE A O 1
ATOM 759 N N . ARG A 1 94 ? -6.063 -0.257 -7.214 1.00 94.62 94 ARG A N 1
ATOM 760 C CA . ARG A 1 94 ? -4.952 0.203 -6.360 1.00 94.62 94 ARG A CA 1
ATOM 761 C C . ARG A 1 94 ? -3.716 -0.698 -6.429 1.00 94.62 94 ARG A C 1
ATOM 763 O O . ARG A 1 94 ? -2.609 -0.192 -6.305 1.00 94.62 94 ARG A O 1
ATOM 770 N N . LYS A 1 95 ? -3.876 -2.001 -6.684 1.00 93.00 95 LYS A N 1
ATOM 771 C CA . LYS A 1 95 ? -2.762 -2.956 -6.851 1.00 93.00 95 LYS A CA 1
ATOM 772 C C . LYS A 1 95 ? -2.118 -2.879 -8.240 1.00 93.00 95 LYS A C 1
ATOM 774 O O . LYS A 1 95 ? -0.952 -3.232 -8.396 1.00 93.00 95 LYS A O 1
ATOM 779 N N . ILE A 1 96 ? -2.849 -2.384 -9.241 1.00 94.75 96 ILE A N 1
ATOM 780 C CA . ILE A 1 96 ? -2.341 -2.204 -10.607 1.00 94.75 96 ILE A CA 1
ATOM 781 C C . ILE A 1 96 ? -1.501 -0.924 -10.718 1.00 94.75 96 ILE A C 1
ATOM 783 O O . ILE A 1 96 ? -0.450 -0.953 -11.349 1.00 94.75 96 ILE A O 1
ATOM 787 N N . HIS A 1 97 ? -1.913 0.189 -10.098 1.00 94.00 97 HIS A N 1
ATOM 788 C CA . HIS A 1 97 ? -1.233 1.486 -10.263 1.00 94.00 97 HIS A CA 1
ATOM 789 C C . HIS A 1 97 ? 0.292 1.484 -9.997 1.00 94.00 97 HIS A C 1
ATOM 791 O O . HIS A 1 97 ? 1.007 2.046 -10.829 1.00 94.00 97 HIS A O 1
ATOM 797 N N . PRO A 1 98 ? 0.826 0.855 -8.926 1.00 92.00 98 PRO A N 1
ATOM 798 C CA . PRO A 1 98 ? 2.271 0.784 -8.678 1.00 92.00 98 PRO A CA 1
ATOM 799 C C . PRO A 1 98 ? 3.034 -0.050 -9.710 1.00 92.00 98 PRO A C 1
ATOM 801 O O . PRO A 1 98 ? 4.245 0.084 -9.837 1.00 92.00 98 PRO A O 1
ATOM 804 N N . CYS A 1 99 ? 2.336 -0.903 -10.464 1.00 90.38 99 CYS A N 1
ATOM 805 C CA . CYS A 1 99 ? 2.939 -1.770 -11.469 1.00 90.38 99 CYS A CA 1
ATOM 806 C C . CYS A 1 99 ? 3.194 -1.077 -12.818 1.00 90.38 99 CYS A C 1
ATOM 808 O O . CYS A 1 99 ? 3.698 -1.714 -13.743 1.00 90.38 99 CYS A O 1
ATOM 810 N N . LEU A 1 100 ? 2.802 0.191 -12.958 1.00 91.19 100 LEU A N 1
ATOM 811 C CA . LEU A 1 100 ? 2.806 0.925 -14.219 1.00 91.19 100 LEU A CA 1
ATOM 812 C C . LEU A 1 100 ? 4.043 1.837 -14.338 1.00 91.19 100 LEU A C 1
ATOM 814 O O . LEU A 1 100 ? 4.225 2.712 -13.485 1.00 91.19 100 LEU A O 1
ATOM 818 N N . PRO A 1 101 ? 4.863 1.707 -15.406 1.00 91.25 101 PRO A N 1
ATOM 819 C CA . PRO A 1 101 ? 5.979 2.613 -15.673 1.00 91.25 101 PRO A CA 1
ATOM 820 C C . PRO A 1 101 ? 5.559 4.082 -15.782 1.00 91.25 101 PRO A C 1
ATOM 822 O O . PRO A 1 101 ? 4.412 4.412 -16.100 1.00 91.25 101 PRO A O 1
ATOM 825 N N . SER A 1 102 ? 6.507 4.976 -15.550 1.00 92.00 102 SER A N 1
ATOM 826 C CA . SER A 1 102 ? 6.336 6.418 -15.660 1.00 92.00 102 SER A CA 1
ATOM 827 C C . SER A 1 102 ? 6.111 6.848 -17.108 1.00 92.00 102 SER A C 1
ATOM 829 O O . SER A 1 102 ? 6.744 6.341 -18.036 1.00 92.00 102 SER A O 1
ATOM 831 N N . PHE A 1 103 ? 5.217 7.815 -17.306 1.00 94.88 103 PHE A N 1
ATOM 832 C CA . PHE A 1 103 ? 4.889 8.360 -18.628 1.00 94.88 103 PHE A CA 1
ATOM 833 C C . PHE A 1 103 ? 5.022 9.886 -18.709 1.00 94.88 103 PHE A C 1
ATOM 835 O O . PHE A 1 103 ? 4.277 10.571 -19.411 1.00 94.88 103 PHE A O 1
ATOM 842 N N . LYS A 1 104 ? 6.026 10.423 -18.006 1.00 94.25 104 LYS A N 1
ATOM 843 C CA . LYS A 1 104 ? 6.513 11.797 -18.201 1.00 94.25 104 LYS A CA 1
ATOM 844 C C . LYS A 1 104 ? 6.923 12.046 -19.658 1.00 94.25 104 LYS A C 1
ATOM 846 O O . LYS A 1 104 ? 7.305 11.121 -20.375 1.00 94.25 104 LYS A O 1
ATOM 851 N N . ALA A 1 105 ? 6.927 13.317 -20.059 1.00 93.19 105 ALA A N 1
ATOM 852 C CA . ALA A 1 105 ? 7.276 13.751 -21.415 1.00 93.19 105 ALA A CA 1
ATOM 853 C C . ALA A 1 105 ? 8.670 13.275 -21.883 1.00 93.19 105 ALA A C 1
ATOM 855 O O . ALA A 1 105 ? 8.851 12.939 -23.050 1.00 93.19 105 ALA A O 1
ATOM 856 N N . GLU A 1 106 ? 9.644 13.194 -20.973 1.00 92.88 106 GLU A N 1
ATOM 857 C CA . GLU A 1 106 ? 10.986 12.657 -21.249 1.00 92.88 106 GLU A CA 1
ATOM 858 C C . GLU A 1 106 ? 10.989 11.157 -21.593 1.00 92.88 106 GLU A C 1
ATOM 860 O O . GLU A 1 106 ? 11.821 10.707 -22.382 1.00 92.88 106 GLU A O 1
ATOM 865 N N . PHE A 1 107 ? 10.028 10.390 -21.067 1.00 92.25 107 PHE A N 1
ATOM 866 C CA . PHE A 1 107 ? 9.887 8.960 -21.332 1.00 92.25 107 PHE A CA 1
ATOM 867 C C . PHE A 1 107 ? 9.001 8.668 -22.542 1.00 92.25 107 PHE A C 1
ATOM 869 O O . PHE A 1 107 ? 9.271 7.703 -23.249 1.00 92.25 107 PHE A O 1
ATOM 876 N N . THR A 1 108 ? 7.993 9.498 -22.836 1.00 91.12 108 THR A N 1
ATOM 877 C CA . THR A 1 108 ? 7.159 9.367 -24.049 1.00 91.12 108 THR A CA 1
ATOM 878 C C . THR A 1 108 ? 7.820 9.931 -25.317 1.00 91.12 108 THR A C 1
ATOM 880 O O . THR A 1 108 ? 7.358 9.650 -26.426 1.00 91.12 108 THR A O 1
ATOM 883 N N . ALA A 1 109 ? 8.936 10.660 -25.185 1.00 90.31 109 ALA A N 1
ATOM 884 C CA . ALA A 1 109 ? 9.762 11.145 -26.292 1.00 90.31 109 ALA A CA 1
ATOM 885 C C . ALA A 1 109 ? 10.202 10.030 -27.270 1.00 90.31 109 ALA A C 1
ATOM 887 O O . ALA A 1 109 ? 10.220 8.845 -26.951 1.00 90.31 109 ALA A O 1
ATOM 888 N N . SER A 1 110 ? 10.610 10.388 -28.492 1.00 85.12 110 SER A N 1
ATOM 889 C CA . SER A 1 110 ? 10.977 9.409 -29.537 1.00 85.12 110 SER A CA 1
ATOM 890 C C . SER A 1 110 ? 12.243 8.587 -29.229 1.00 85.12 110 SER A C 1
ATOM 892 O O . SER A 1 110 ? 12.431 7.490 -29.775 1.00 85.12 110 SER A O 1
ATOM 894 N N . VAL A 1 111 ? 13.124 9.107 -28.367 1.00 83.62 111 VAL A N 1
ATOM 895 C CA . VAL A 1 111 ? 14.351 8.442 -27.907 1.00 83.62 111 VAL A CA 1
ATOM 896 C C . VAL A 1 111 ? 14.572 8.740 -26.411 1.00 83.62 111 VAL A C 1
ATOM 898 O O . VAL A 1 111 ? 15.332 9.644 -26.077 1.00 83.62 111 VAL A O 1
ATOM 901 N N . PRO A 1 112 ? 13.898 8.025 -25.495 1.00 84.69 112 PRO A N 1
ATOM 902 C CA . PRO A 1 112 ? 14.128 8.171 -24.059 1.00 84.69 112 PRO A CA 1
ATOM 903 C C . PRO A 1 112 ? 15.393 7.411 -23.631 1.00 84.69 112 PRO A C 1
ATOM 905 O O . PRO A 1 112 ? 15.876 6.541 -24.363 1.00 84.69 112 PRO A O 1
ATOM 908 N N . LEU A 1 113 ? 15.893 7.704 -22.424 1.00 86.56 113 LEU A N 1
ATOM 909 C CA . LEU A 1 113 ? 16.988 6.973 -21.763 1.00 86.56 113 LEU A CA 1
ATOM 910 C C . LEU A 1 113 ? 18.265 6.827 -22.624 1.00 86.56 113 LEU A C 1
ATOM 912 O O . LEU A 1 113 ? 18.972 5.823 -22.554 1.00 86.56 113 LEU A O 1
ATOM 916 N N . THR A 1 114 ? 18.595 7.825 -23.453 1.00 87.94 114 THR A N 1
ATOM 917 C CA . THR A 1 114 ? 19.753 7.759 -24.368 1.00 87.94 114 THR A CA 1
ATOM 918 C C . THR A 1 114 ? 21.103 7.751 -23.665 1.00 87.94 114 THR A C 1
ATOM 920 O O . THR A 1 114 ? 22.059 7.238 -24.242 1.00 87.94 114 THR A O 1
ATOM 923 N N . ARG A 1 115 ? 21.193 8.264 -22.430 1.00 91.25 115 ARG A N 1
ATOM 924 C CA . ARG A 1 115 ? 22.452 8.461 -21.691 1.00 91.25 115 ARG A CA 1
ATOM 925 C C . ARG A 1 115 ? 23.301 7.193 -21.582 1.00 91.25 115 ARG A C 1
ATOM 927 O O . ARG A 1 115 ? 24.522 7.265 -21.699 1.00 91.25 115 ARG A O 1
ATOM 934 N N . ILE A 1 116 ? 22.674 6.021 -21.450 1.00 90.62 116 ILE A N 1
ATOM 935 C CA . ILE A 1 116 ? 23.381 4.730 -21.412 1.00 90.62 116 ILE A CA 1
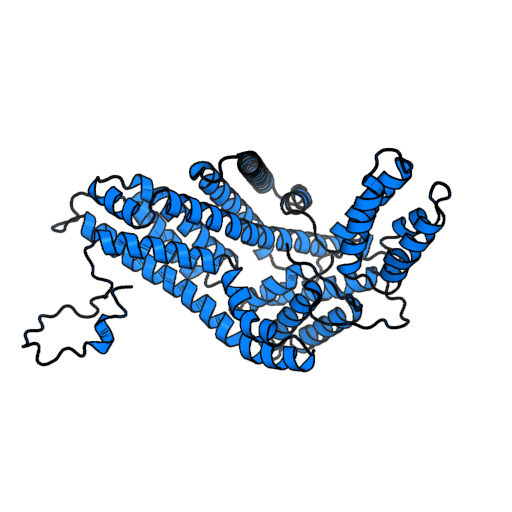ATOM 936 C C . ILE A 1 116 ? 24.170 4.439 -22.694 1.00 90.62 116 ILE A C 1
ATOM 938 O O . ILE A 1 116 ? 25.213 3.792 -22.644 1.00 90.62 116 ILE A O 1
ATOM 942 N N . ARG A 1 117 ? 23.722 4.958 -23.846 1.00 88.06 117 ARG A N 1
ATOM 943 C CA . ARG A 1 117 ? 24.465 4.877 -25.107 1.00 88.06 117 ARG A CA 1
ATOM 944 C C . ARG A 1 117 ? 25.744 5.694 -25.021 1.00 88.06 117 ARG A C 1
ATOM 946 O O . ARG A 1 117 ? 26.797 5.166 -25.358 1.00 88.06 117 ARG A O 1
ATOM 953 N N . ASP A 1 118 ? 25.666 6.934 -24.555 1.00 90.56 118 ASP A N 1
ATOM 954 C CA . ASP A 1 118 ? 26.823 7.828 -24.485 1.00 90.56 118 ASP A CA 1
ATOM 955 C C . ASP A 1 118 ? 27.855 7.288 -23.486 1.00 90.56 118 ASP A C 1
ATOM 957 O O . ASP A 1 118 ? 29.035 7.170 -23.819 1.00 90.56 118 ASP A O 1
ATOM 961 N N . ILE A 1 119 ? 27.388 6.818 -22.321 1.00 90.31 119 ILE A N 1
ATOM 962 C CA . ILE A 1 119 ? 28.171 6.065 -21.328 1.00 90.31 119 ILE A CA 1
ATOM 963 C C . ILE A 1 119 ? 28.886 4.872 -21.984 1.00 90.31 119 ILE A C 1
ATOM 965 O O . ILE A 1 119 ? 30.107 4.755 -21.882 1.00 90.31 119 ILE A O 1
ATOM 969 N N . ALA A 1 120 ? 28.159 4.023 -22.714 1.00 87.50 120 ALA A N 1
ATOM 970 C CA . ALA A 1 120 ? 28.709 2.845 -23.387 1.00 87.50 120 ALA A CA 1
ATOM 971 C C . ALA A 1 120 ? 29.596 3.160 -24.612 1.00 87.50 120 ALA A C 1
ATOM 973 O O . ALA A 1 120 ? 30.174 2.241 -25.193 1.00 87.50 120 ALA A O 1
ATOM 974 N N . HIS A 1 121 ? 29.744 4.428 -25.016 1.00 88.12 121 HIS A N 1
ATOM 975 C CA . HIS A 1 121 ? 30.665 4.849 -26.082 1.00 88.12 121 HIS A CA 1
ATOM 976 C C . HIS A 1 121 ? 31.913 5.579 -25.572 1.00 88.12 121 HIS A C 1
ATOM 978 O O . HIS A 1 121 ? 32.861 5.729 -26.350 1.00 88.12 121 HIS A O 1
ATOM 984 N N . ARG A 1 122 ? 31.982 5.919 -24.277 1.00 89.56 122 ARG A N 1
ATOM 985 C CA . ARG A 1 122 ? 33.116 6.604 -23.631 1.00 89.56 122 ARG A CA 1
ATOM 986 C C . ARG A 1 122 ? 34.484 5.964 -23.899 1.00 89.56 122 ARG A C 1
ATOM 988 O O . ARG A 1 122 ? 34.600 4.752 -24.097 1.00 89.56 122 ARG A O 1
ATOM 995 N N . GLY A 1 123 ? 35.519 6.804 -23.936 1.00 88.31 123 GLY A N 1
ATOM 996 C CA . GLY A 1 123 ? 36.918 6.403 -24.147 1.00 88.31 123 GLY A CA 1
ATOM 997 C C . GLY A 1 123 ? 37.737 6.271 -22.860 1.00 88.31 123 GLY A C 1
ATOM 998 O O . GLY A 1 123 ? 38.807 5.680 -22.887 1.00 88.31 123 GLY A O 1
ATOM 999 N N . ASP A 1 124 ? 37.229 6.790 -21.742 1.00 88.94 124 ASP A N 1
ATOM 1000 C CA . ASP A 1 124 ? 37.853 6.791 -20.414 1.00 88.94 124 ASP A CA 1
ATOM 1001 C C . ASP A 1 124 ? 37.402 5.613 -19.526 1.00 88.94 124 ASP A C 1
ATOM 1003 O O . ASP A 1 124 ? 37.508 5.681 -18.304 1.00 88.94 124 ASP A O 1
ATOM 1007 N N . ILE A 1 125 ? 36.897 4.533 -20.138 1.00 91.19 125 ILE A N 1
ATOM 1008 C CA . ILE A 1 125 ? 36.508 3.292 -19.454 1.00 91.19 125 ILE A CA 1
ATOM 1009 C C . ILE A 1 125 ? 37.156 2.056 -20.107 1.00 91.19 125 ILE A C 1
ATOM 1011 O O . ILE A 1 125 ? 37.311 2.033 -21.334 1.00 91.19 125 ILE A O 1
ATOM 1015 N N . PRO A 1 126 ? 37.503 1.014 -19.324 1.00 91.94 126 PRO A N 1
ATOM 1016 C CA . PRO A 1 126 ? 38.006 -0.261 -19.839 1.00 91.94 126 PRO A CA 1
ATOM 1017 C C . PRO A 1 126 ? 37.087 -0.928 -20.879 1.00 91.94 126 PRO A C 1
ATOM 1019 O O . PRO A 1 126 ? 35.862 -0.782 -20.849 1.00 91.94 126 PRO A O 1
ATOM 1022 N N . HIS A 1 127 ? 37.678 -1.665 -21.827 1.00 90.44 127 HIS A N 1
ATOM 1023 C CA . HIS A 1 127 ? 36.942 -2.257 -22.954 1.00 90.44 127 HIS A CA 1
ATOM 1024 C C . HIS A 1 127 ? 35.971 -3.365 -22.522 1.00 90.44 127 HIS A C 1
ATOM 1026 O O . HIS A 1 127 ? 34.870 -3.463 -23.054 1.00 90.44 127 HIS A O 1
ATOM 1032 N N . ASP A 1 128 ? 36.372 -4.186 -21.560 1.00 91.38 128 ASP A N 1
ATOM 1033 C CA . ASP A 1 128 ? 35.558 -5.216 -20.919 1.00 91.38 128 ASP A CA 1
ATOM 1034 C C . ASP A 1 128 ? 34.323 -4.614 -20.232 1.00 91.38 128 ASP A C 1
ATOM 1036 O O . ASP A 1 128 ? 33.202 -5.001 -20.563 1.00 91.38 128 ASP A O 1
ATOM 1040 N N . LEU A 1 129 ? 34.502 -3.584 -19.393 1.00 91.94 129 LEU A N 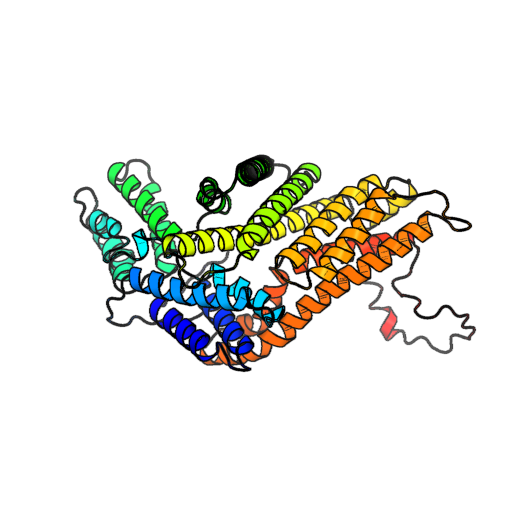1
ATOM 1041 C CA . LEU A 1 129 ? 33.392 -2.840 -18.781 1.00 91.94 129 LEU A CA 1
ATOM 1042 C C . LEU A 1 129 ? 32.457 -2.238 -19.844 1.00 91.94 129 LEU A C 1
ATOM 1044 O O . LEU A 1 129 ? 31.235 -2.292 -19.712 1.00 91.94 129 LEU A O 1
ATOM 1048 N N . LYS A 1 130 ? 33.021 -1.696 -20.928 1.00 92.25 130 LYS A N 1
ATOM 1049 C CA . LYS A 1 130 ? 32.263 -1.125 -22.049 1.00 92.25 130 LYS A CA 1
ATOM 1050 C C . LYS A 1 130 ? 31.400 -2.168 -22.766 1.00 92.25 130 LYS A C 1
ATOM 1052 O O . LYS A 1 130 ? 30.240 -1.888 -23.072 1.00 92.25 130 LYS A O 1
ATOM 1057 N N . GLN A 1 131 ? 31.934 -3.367 -23.019 1.00 91.25 131 GLN A N 1
ATOM 1058 C CA . GLN A 1 131 ? 31.150 -4.471 -23.582 1.00 91.25 131 GLN A CA 1
ATOM 1059 C C . GLN A 1 131 ? 30.089 -4.956 -22.595 1.00 91.25 131 GLN A C 1
ATOM 1061 O O . GLN A 1 131 ? 28.959 -5.207 -23.005 1.00 91.25 131 GLN A O 1
ATOM 1066 N N . GLU A 1 132 ? 30.408 -5.041 -21.304 1.00 91.31 132 GLU A N 1
ATOM 1067 C CA . GLU A 1 132 ? 29.440 -5.455 -20.295 1.00 91.31 132 GLU A CA 1
ATOM 1068 C C . GLU A 1 132 ? 28.248 -4.496 -20.247 1.00 91.31 132 GLU A C 1
ATOM 1070 O O . GLU A 1 132 ? 27.145 -4.930 -20.556 1.00 91.31 132 GLU A O 1
ATOM 1075 N N . ILE A 1 133 ? 28.459 -3.192 -20.016 1.00 92.12 133 ILE A N 1
ATOM 1076 C CA . ILE A 1 133 ? 27.394 -2.166 -20.018 1.00 92.12 133 ILE A CA 1
ATOM 1077 C C . ILE A 1 133 ? 26.545 -2.247 -21.298 1.00 92.12 133 ILE A C 1
ATOM 1079 O O . ILE A 1 133 ? 25.313 -2.156 -21.254 1.00 92.12 133 ILE A O 1
ATOM 1083 N N . LYS A 1 134 ? 27.191 -2.456 -22.452 1.00 89.88 134 LYS A N 1
ATOM 1084 C CA . LYS A 1 134 ? 26.508 -2.611 -23.738 1.00 89.88 134 LYS A CA 1
ATOM 1085 C C . LYS A 1 134 ? 25.601 -3.848 -23.768 1.00 89.88 134 LYS A C 1
ATOM 1087 O O . LYS A 1 134 ? 24.469 -3.757 -24.240 1.00 89.88 134 LYS A O 1
ATOM 1092 N N . HIS A 1 135 ? 26.079 -4.999 -23.304 1.00 87.56 135 HIS A N 1
ATOM 1093 C CA . HIS A 1 135 ? 25.372 -6.279 -23.409 1.00 87.56 135 HIS A CA 1
ATOM 1094 C C . HIS A 1 135 ? 24.400 -6.563 -22.252 1.00 87.56 135 HIS A C 1
ATOM 1096 O O . HIS A 1 135 ? 23.381 -7.214 -22.485 1.00 87.56 135 HIS A O 1
ATOM 1102 N N . THR A 1 136 ? 24.666 -6.071 -21.041 1.00 86.06 136 THR A N 1
ATOM 1103 C CA . THR A 1 136 ? 23.827 -6.296 -19.855 1.00 86.06 136 THR A CA 1
ATOM 1104 C C . THR A 1 136 ? 22.726 -5.255 -19.693 1.00 86.06 136 THR A C 1
ATOM 1106 O O . THR A 1 136 ? 21.661 -5.631 -19.216 1.00 86.06 136 THR A O 1
ATOM 1109 N N . ILE A 1 137 ? 22.950 -4.002 -20.122 1.00 88.94 137 ILE A N 1
ATOM 1110 C CA . ILE A 1 137 ? 22.009 -2.882 -19.939 1.00 88.94 137 ILE A CA 1
ATOM 1111 C C . ILE A 1 137 ? 21.592 -2.280 -21.291 1.00 88.94 137 ILE A C 1
ATOM 1113 O O . ILE A 1 137 ? 20.425 -2.353 -21.668 1.00 88.94 137 ILE A O 1
ATOM 1117 N N . GLN A 1 138 ? 22.523 -1.702 -22.067 1.00 88.00 138 GLN A N 1
ATOM 1118 C CA . GLN A 1 138 ? 22.172 -0.888 -23.246 1.00 88.00 138 GLN A CA 1
ATOM 1119 C C . GLN A 1 138 ? 21.359 -1.669 -24.294 1.00 88.00 138 GLN A C 1
ATOM 1121 O O . GLN A 1 138 ? 20.377 -1.152 -24.830 1.00 88.00 138 GLN A O 1
ATOM 1126 N N . ASN A 1 139 ? 21.795 -2.878 -24.651 1.00 85.62 139 ASN A N 1
ATOM 1127 C CA . ASN A 1 139 ? 21.130 -3.690 -25.670 1.00 85.62 139 ASN A CA 1
ATOM 1128 C C . ASN A 1 139 ? 19.758 -4.180 -25.199 1.00 85.62 139 ASN A C 1
ATOM 1130 O O . ASN A 1 139 ? 18.854 -4.264 -26.027 1.00 85.62 139 ASN A O 1
ATOM 1134 N N . LYS A 1 140 ? 19.604 -4.467 -23.900 1.00 81.50 140 LYS A N 1
ATOM 1135 C CA . LYS A 1 140 ? 18.333 -4.900 -23.312 1.00 81.50 140 LYS A CA 1
ATOM 1136 C C . LYS A 1 140 ? 17.336 -3.758 -23.320 1.00 81.50 140 LYS A C 1
ATOM 1138 O O . LYS A 1 140 ? 16.382 -3.837 -24.079 1.00 81.50 140 LYS A O 1
ATOM 1143 N N . LEU A 1 141 ? 17.664 -2.627 -22.699 1.00 81.38 141 LEU A N 1
ATOM 1144 C CA . LEU A 1 141 ? 16.813 -1.433 -22.643 1.00 81.38 141 LEU A CA 1
ATOM 1145 C C . LEU A 1 141 ? 16.311 -0.936 -24.023 1.00 81.38 141 LEU A C 1
ATOM 1147 O O . LEU A 1 141 ? 15.205 -0.409 -24.138 1.00 81.38 141 LEU A O 1
ATOM 1151 N N . HIS A 1 142 ? 17.105 -1.096 -25.093 1.00 76.44 142 HIS A N 1
ATOM 1152 C CA . HIS A 1 142 ? 16.696 -0.753 -26.470 1.00 76.44 142 HIS A CA 1
ATOM 1153 C C . HIS A 1 142 ? 15.863 -1.839 -27.192 1.00 76.44 142 HIS A C 1
ATOM 1155 O O . HIS A 1 142 ? 15.281 -1.549 -28.243 1.00 76.44 142 HIS A O 1
ATOM 1161 N N . ARG A 1 143 ? 15.838 -3.078 -26.687 1.00 73.88 143 ARG A N 1
ATOM 1162 C CA . ARG A 1 143 ? 14.968 -4.179 -27.140 1.00 73.88 143 ARG A CA 1
ATOM 1163 C C . ARG A 1 143 ? 13.675 -4.223 -26.335 1.00 73.88 143 ARG A C 1
ATOM 1165 O O . ARG A 1 143 ? 12.605 -4.294 -26.928 1.00 73.88 143 ARG A O 1
ATOM 1172 N N . ASN A 1 144 ? 13.786 -4.176 -25.010 1.00 73.31 144 ASN A N 1
ATOM 1173 C CA . ASN A 1 144 ? 12.695 -4.176 -24.050 1.00 73.31 144 ASN A CA 1
ATOM 1174 C C . ASN A 1 144 ? 13.188 -3.661 -22.690 1.00 73.31 144 ASN A C 1
ATOM 1176 O O . ASN A 1 144 ? 14.234 -4.107 -22.235 1.00 73.31 144 ASN A O 1
ATOM 1180 N N . ALA A 1 145 ? 12.449 -2.756 -22.046 1.00 76.50 145 ALA A N 1
ATOM 1181 C CA . ALA A 1 145 ? 12.857 -2.175 -20.766 1.00 76.50 145 ALA A CA 1
ATOM 1182 C C . ALA A 1 145 ? 12.095 -2.837 -19.613 1.00 76.50 145 ALA A C 1
ATOM 1184 O O . ALA A 1 145 ? 10.891 -2.609 -19.466 1.00 76.50 145 ALA A O 1
ATOM 1185 N N . GLY A 1 146 ? 12.773 -3.641 -18.798 1.00 76.69 146 GLY A N 1
ATOM 1186 C CA . GLY A 1 146 ? 12.168 -4.384 -17.686 1.00 76.69 146 GLY A CA 1
ATOM 1187 C C . GLY A 1 146 ? 12.748 -4.010 -16.313 1.00 76.69 146 GLY A C 1
ATOM 1188 O O . GLY A 1 146 ? 13.840 -3.441 -16.250 1.00 76.69 146 GLY A O 1
ATOM 1189 N N . PRO A 1 147 ? 12.058 -4.312 -15.193 1.00 74.88 147 PRO A N 1
ATOM 1190 C CA . PRO A 1 147 ? 12.583 -4.071 -13.842 1.00 74.88 147 PRO A CA 1
ATOM 1191 C C . PRO A 1 147 ? 13.969 -4.698 -13.597 1.00 74.88 147 PRO A C 1
ATOM 1193 O O . PRO A 1 147 ? 14.757 -4.186 -12.801 1.00 74.88 147 PRO A O 1
ATOM 1196 N N . GLU A 1 148 ? 14.308 -5.770 -14.317 1.00 77.69 148 GLU A N 1
ATOM 1197 C CA . GLU A 1 148 ? 15.633 -6.387 -14.317 1.00 77.69 148 GLU A CA 1
ATOM 1198 C C . GLU A 1 148 ? 16.759 -5.454 -14.800 1.00 77.69 148 GLU A C 1
ATOM 1200 O O . GLU A 1 148 ? 17.892 -5.600 -14.340 1.00 77.69 148 GLU A O 1
ATOM 1205 N N . ASP A 1 149 ? 16.470 -4.475 -15.666 1.00 83.44 149 ASP A N 1
ATOM 1206 C CA . ASP A 1 149 ? 17.453 -3.480 -16.114 1.00 83.44 149 ASP A CA 1
ATOM 1207 C C . ASP A 1 149 ? 17.836 -2.534 -14.970 1.00 83.44 149 ASP A C 1
ATOM 1209 O O . ASP A 1 149 ? 18.993 -2.117 -14.877 1.00 83.44 149 ASP A O 1
ATOM 1213 N N . LEU A 1 150 ? 16.894 -2.219 -14.069 1.00 86.06 150 LEU A N 1
ATOM 1214 C CA . LEU A 1 150 ? 17.171 -1.418 -12.875 1.00 86.06 150 LEU A CA 1
ATOM 1215 C C . LEU A 1 150 ? 18.086 -2.186 -11.917 1.00 86.06 150 LEU A C 1
ATOM 1217 O O . LEU A 1 150 ? 19.107 -1.645 -11.505 1.00 86.06 150 LEU A O 1
ATOM 1221 N N . ILE A 1 151 ? 17.794 -3.467 -11.663 1.00 85.12 151 ILE A N 1
ATOM 1222 C CA . ILE A 1 151 ? 18.631 -4.349 -10.827 1.00 85.12 151 ILE A CA 1
ATOM 1223 C C . ILE A 1 151 ? 20.042 -4.495 -11.425 1.00 85.12 151 ILE A C 1
ATOM 1225 O O . ILE A 1 151 ? 21.040 -4.384 -10.711 1.00 85.12 151 ILE A O 1
ATOM 1229 N N . ALA A 1 152 ? 20.148 -4.707 -12.741 1.00 88.69 152 ALA A N 1
ATOM 1230 C CA . ALA A 1 152 ? 21.434 -4.794 -13.432 1.00 88.69 152 ALA A CA 1
ATOM 1231 C C . ALA A 1 152 ? 22.218 -3.471 -13.363 1.00 88.69 152 ALA A C 1
ATOM 1233 O O . ALA A 1 152 ? 23.432 -3.479 -13.156 1.00 88.69 152 ALA A O 1
ATOM 1234 N N . THR A 1 153 ? 21.529 -2.333 -13.489 1.00 91.88 153 THR A N 1
ATOM 1235 C CA . THR A 1 153 ? 22.131 -0.996 -13.387 1.00 91.88 153 THR A CA 1
ATOM 1236 C C . THR A 1 153 ? 22.575 -0.683 -11.956 1.00 91.88 153 THR A C 1
ATOM 1238 O O . THR A 1 153 ? 23.661 -0.140 -11.776 1.00 91.88 153 THR A O 1
ATOM 1241 N N . GLU A 1 154 ? 21.807 -1.063 -10.934 1.00 91.69 154 GLU A N 1
ATOM 1242 C CA . GLU A 1 154 ? 22.174 -0.889 -9.523 1.00 91.69 154 GLU A CA 1
ATOM 1243 C C . GLU A 1 154 ? 23.401 -1.741 -9.153 1.00 91.69 154 GLU A C 1
ATOM 1245 O O . GLU A 1 154 ? 24.366 -1.227 -8.584 1.00 91.69 154 GLU A O 1
ATOM 1250 N N . ALA A 1 155 ? 23.428 -3.015 -9.562 1.00 93.00 155 ALA A N 1
ATOM 1251 C CA . ALA A 1 155 ? 24.585 -3.892 -9.373 1.00 93.00 155 ALA A CA 1
ATOM 1252 C C . ALA A 1 155 ? 25.841 -3.369 -10.099 1.00 93.00 155 ALA A C 1
ATOM 1254 O O . ALA A 1 155 ? 26.951 -3.427 -9.561 1.00 93.00 155 ALA A O 1
ATOM 1255 N N . MET A 1 156 ? 25.670 -2.814 -11.305 1.00 94.06 156 MET A N 1
ATOM 1256 C CA . MET A 1 156 ? 26.748 -2.178 -12.062 1.00 94.06 156 MET A CA 1
ATOM 1257 C C . MET A 1 156 ? 27.253 -0.909 -11.357 1.00 94.06 156 MET A C 1
ATOM 1259 O O . MET A 1 156 ? 28.463 -0.759 -11.177 1.00 94.06 156 MET A O 1
ATOM 1263 N N . LEU A 1 157 ? 26.348 -0.040 -10.888 1.00 94.69 157 LEU A N 1
ATOM 1264 C CA . LEU A 1 157 ? 26.682 1.171 -10.133 1.00 94.69 157 LEU A CA 1
ATOM 1265 C C . LEU A 1 157 ? 27.474 0.824 -8.865 1.00 94.69 157 LEU A C 1
ATOM 1267 O O . LEU A 1 157 ? 28.566 1.354 -8.669 1.00 94.69 157 LEU A O 1
ATOM 1271 N N . ALA A 1 158 ? 26.981 -0.125 -8.064 1.00 94.12 158 ALA A N 1
ATOM 1272 C CA . ALA A 1 158 ? 27.650 -0.589 -6.850 1.00 94.12 158 ALA A CA 1
ATOM 1273 C C . ALA A 1 158 ? 29.070 -1.120 -7.119 1.00 94.12 158 ALA A C 1
ATOM 1275 O O . ALA A 1 158 ? 29.971 -0.916 -6.302 1.00 94.12 158 ALA A O 1
ATOM 1276 N N . ARG A 1 159 ? 29.298 -1.765 -8.276 1.00 93.38 159 ARG A N 1
ATOM 1277 C CA . ARG A 1 159 ? 30.631 -2.230 -8.683 1.00 93.38 159 ARG A CA 1
ATOM 1278 C C . ARG A 1 159 ? 31.566 -1.074 -9.030 1.00 93.38 159 ARG A C 1
ATOM 1280 O O . ARG A 1 159 ? 32.673 -1.042 -8.501 1.00 93.38 159 ARG A O 1
ATOM 1287 N N . ILE A 1 160 ? 31.141 -0.124 -9.868 1.00 93.00 160 ILE A N 1
ATOM 1288 C CA . ILE A 1 160 ? 32.001 1.005 -10.279 1.00 93.00 160 ILE A CA 1
ATOM 1289 C C . ILE A 1 160 ? 32.264 2.006 -9.145 1.00 93.00 160 ILE A C 1
ATOM 1291 O O . ILE A 1 160 ? 33.257 2.724 -9.188 1.00 93.00 160 ILE A O 1
ATOM 1295 N N . THR A 1 161 ? 31.421 2.044 -8.107 1.00 93.69 161 THR A N 1
ATOM 1296 C CA . THR A 1 161 ? 31.659 2.857 -6.901 1.00 93.69 161 THR A CA 1
ATOM 1297 C C . THR A 1 161 ? 32.428 2.125 -5.799 1.00 93.69 161 THR A C 1
ATOM 1299 O O . THR A 1 161 ? 32.700 2.729 -4.764 1.00 93.69 161 THR A O 1
ATOM 1302 N N . LYS A 1 162 ? 32.767 0.838 -5.972 1.00 94.38 162 LYS A N 1
ATOM 1303 C CA . LYS A 1 162 ? 33.363 0.010 -4.909 1.00 94.38 162 LYS A CA 1
ATOM 1304 C C . LYS A 1 162 ? 34.727 0.527 -4.442 1.00 94.38 162 LYS A C 1
ATOM 1306 O O . LYS A 1 162 ? 34.992 0.528 -3.243 1.00 94.38 162 LYS A O 1
ATOM 1311 N N . ASN A 1 163 ? 35.570 0.957 -5.380 1.00 91.56 163 ASN A N 1
ATOM 1312 C CA . ASN A 1 163 ? 36.900 1.494 -5.111 1.00 91.56 163 ASN A CA 1
ATOM 1313 C C . ASN A 1 163 ? 36.951 2.959 -5.592 1.00 91.56 163 ASN A C 1
ATOM 1315 O O . ASN A 1 163 ? 37.003 3.204 -6.802 1.00 91.56 163 ASN A O 1
ATOM 1319 N N . PRO A 1 164 ? 36.915 3.953 -4.686 1.00 89.44 164 PRO A N 1
ATOM 1320 C CA . PRO A 1 164 ? 36.995 5.361 -5.066 1.00 89.44 164 PRO A CA 1
ATOM 1321 C C . PRO A 1 164 ? 38.260 5.665 -5.881 1.00 89.44 164 PRO A C 1
ATOM 1323 O O . PRO A 1 164 ? 39.368 5.339 -5.460 1.00 89.44 164 PRO A O 1
ATOM 1326 N N . GLY A 1 165 ? 38.091 6.295 -7.047 1.00 87.12 165 GLY A N 1
ATOM 1327 C CA . GLY A 1 165 ? 39.188 6.649 -7.956 1.00 87.12 165 GLY A CA 1
ATOM 1328 C C . GLY A 1 165 ? 39.578 5.585 -8.993 1.00 87.12 165 GLY A C 1
ATOM 1329 O O . GLY A 1 165 ? 40.434 5.872 -9.823 1.00 87.12 165 GLY A O 1
ATOM 1330 N N . GLU A 1 166 ? 38.956 4.396 -9.005 1.00 90.81 166 GLU A N 1
ATOM 1331 C CA . GLU A 1 166 ? 39.185 3.378 -10.055 1.00 90.81 166 GLU A CA 1
ATOM 1332 C C . GLU A 1 166 ? 38.683 3.839 -11.439 1.00 90.81 166 GLU A C 1
ATOM 1334 O O . GLU A 1 166 ? 39.289 3.527 -12.464 1.00 90.81 166 GLU A O 1
ATOM 1339 N N . TYR A 1 167 ? 37.605 4.628 -11.465 1.00 93.25 167 TYR A N 1
ATOM 1340 C CA . TYR A 1 167 ? 37.004 5.196 -12.673 1.00 93.25 167 TYR A CA 1
ATOM 1341 C C . TYR A 1 167 ? 36.911 6.721 -12.577 1.00 93.25 167 TYR A C 1
ATOM 1343 O O . TYR A 1 167 ? 36.911 7.286 -11.482 1.00 93.25 167 TYR A O 1
ATOM 1351 N N . SER A 1 168 ? 36.786 7.398 -13.724 1.00 92.94 168 SER A N 1
ATOM 1352 C CA . SER A 1 168 ? 36.645 8.855 -13.746 1.00 92.94 168 SER A CA 1
ATOM 1353 C C . SER A 1 168 ? 35.354 9.301 -13.044 1.00 92.94 168 SER A C 1
ATOM 1355 O O . SER A 1 168 ? 34.278 8.731 -13.248 1.00 92.94 168 SER A O 1
ATOM 1357 N N . GLU A 1 169 ? 35.440 10.362 -12.241 1.00 93.00 169 GLU A N 1
ATOM 1358 C CA . GLU A 1 169 ? 34.281 10.939 -11.546 1.00 93.00 169 GLU A CA 1
ATOM 1359 C C . GLU A 1 169 ? 33.175 11.332 -12.540 1.00 93.00 169 GLU A C 1
ATOM 1361 O O . GLU A 1 169 ? 32.000 11.046 -12.328 1.00 93.00 169 GLU A O 1
ATOM 1366 N N . ALA A 1 170 ? 33.562 11.869 -13.702 1.00 93.50 170 ALA A N 1
ATOM 1367 C CA . ALA A 1 170 ? 32.649 12.219 -14.784 1.00 93.50 170 ALA A CA 1
ATOM 1368 C C . ALA A 1 170 ? 31.947 11.010 -15.439 1.00 93.50 170 ALA A C 1
ATOM 1370 O O . ALA A 1 170 ? 30.896 11.191 -16.057 1.00 93.50 170 ALA A O 1
ATOM 1371 N N . PHE A 1 171 ? 32.505 9.796 -15.377 1.00 94.44 171 PHE A N 1
ATOM 1372 C CA . PHE A 1 171 ? 31.800 8.569 -15.772 1.00 94.44 171 PHE A CA 1
ATOM 1373 C C . PHE A 1 171 ? 30.833 8.130 -14.674 1.00 94.44 171 PHE A C 1
ATOM 1375 O O . PHE A 1 171 ? 29.659 7.898 -14.964 1.00 94.44 171 PHE A O 1
ATOM 1382 N N . VAL A 1 172 ? 31.302 8.082 -13.423 1.00 94.75 172 VAL A N 1
ATOM 1383 C CA . VAL A 1 172 ? 30.499 7.657 -12.268 1.00 94.75 172 VAL A CA 1
ATOM 1384 C C . VAL A 1 172 ? 29.271 8.556 -12.086 1.00 94.75 172 VAL A C 1
ATOM 1386 O O . VAL A 1 172 ? 28.170 8.039 -11.913 1.00 94.75 172 VAL A O 1
ATOM 1389 N N . GLU A 1 173 ? 29.409 9.878 -12.211 1.00 95.12 173 GLU A N 1
ATOM 1390 C CA . GLU A 1 173 ? 28.279 10.817 -12.160 1.00 95.12 173 GLU A CA 1
ATOM 1391 C C . GLU A 1 173 ? 27.280 10.605 -13.303 1.00 95.12 173 GLU A C 1
ATOM 1393 O O . GLU A 1 173 ? 26.077 10.532 -13.062 1.00 95.12 173 GLU A O 1
ATOM 1398 N N . GLN A 1 174 ? 27.737 10.417 -14.547 1.00 95.25 174 GLN A N 1
ATOM 1399 C CA . GLN A 1 174 ? 26.814 10.111 -15.649 1.00 95.25 174 GLN A CA 1
ATOM 1400 C C . GLN A 1 174 ? 26.074 8.787 -15.425 1.00 95.25 174 GLN A C 1
ATOM 1402 O O . GLN A 1 174 ? 24.883 8.700 -15.729 1.00 95.25 174 GLN A O 1
ATOM 1407 N N . PHE A 1 175 ? 26.741 7.782 -14.850 1.00 95.31 175 PHE A N 1
ATOM 1408 C CA . PHE A 1 175 ? 26.119 6.506 -14.506 1.00 95.31 175 PHE A CA 1
ATOM 1409 C C . PHE A 1 175 ? 25.102 6.642 -13.363 1.00 95.31 175 PHE A C 1
ATOM 1411 O O . PHE A 1 175 ? 24.008 6.087 -13.456 1.00 95.31 175 PHE A O 1
ATOM 1418 N N . LYS A 1 176 ? 25.398 7.440 -12.325 1.00 95.81 176 LYS A N 1
ATOM 1419 C CA . LYS A 1 176 ? 24.425 7.794 -11.278 1.00 95.81 176 LYS A CA 1
ATOM 1420 C C . LYS A 1 176 ? 23.204 8.498 -11.864 1.00 95.81 176 LYS A C 1
ATOM 1422 O O . LYS A 1 176 ? 22.090 8.140 -11.494 1.00 95.81 176 LYS A O 1
ATOM 1427 N N . ILE A 1 177 ? 23.382 9.472 -12.760 1.00 95.56 177 ILE A N 1
ATOM 1428 C CA . ILE A 1 177 ? 22.258 10.183 -13.393 1.00 95.56 177 ILE A CA 1
ATOM 1429 C C . ILE A 1 177 ? 21.406 9.199 -14.203 1.00 95.56 177 ILE A C 1
ATOM 1431 O O . ILE A 1 177 ? 20.195 9.169 -14.017 1.00 95.56 177 ILE A O 1
ATOM 1435 N N . PHE A 1 178 ? 22.022 8.330 -15.014 1.00 95.12 178 PHE A N 1
ATOM 1436 C CA . PHE A 1 178 ? 21.289 7.290 -15.748 1.00 95.12 178 PHE A CA 1
ATOM 1437 C C . PHE A 1 178 ? 20.519 6.338 -14.814 1.00 95.12 178 PHE A C 1
ATOM 1439 O O . PHE A 1 178 ? 19.362 6.018 -15.072 1.00 95.12 178 PHE A O 1
ATOM 1446 N N . HIS A 1 179 ? 21.121 5.923 -13.696 1.00 94.19 179 HIS A N 1
ATOM 1447 C CA . HIS A 1 179 ? 20.437 5.111 -12.690 1.00 94.19 179 HIS A CA 1
ATOM 1448 C C . HIS A 1 179 ? 19.214 5.834 -12.093 1.00 94.19 179 HIS A C 1
ATOM 1450 O O . HIS A 1 179 ? 18.172 5.210 -11.914 1.00 94.19 179 HIS A O 1
ATOM 1456 N N . HIS A 1 180 ? 19.293 7.148 -11.844 1.00 92.50 180 HIS A N 1
ATOM 1457 C CA . HIS A 1 180 ? 18.139 7.937 -11.394 1.00 92.50 180 HIS A CA 1
ATOM 1458 C C . HIS A 1 180 ? 17.057 8.064 -12.480 1.00 92.50 180 HIS A C 1
ATOM 1460 O O . HIS A 1 180 ? 15.883 7.896 -12.162 1.00 92.50 180 HIS A O 1
ATOM 1466 N N . GLU A 1 181 ? 17.429 8.288 -13.746 1.00 92.88 181 GLU A N 1
ATOM 1467 C CA . GLU A 1 181 ? 16.494 8.293 -14.887 1.00 92.88 181 GLU A CA 1
ATOM 1468 C C . GLU A 1 181 ? 15.752 6.950 -15.012 1.00 92.88 181 GLU A C 1
ATOM 1470 O O . GLU A 1 181 ? 14.544 6.918 -15.240 1.00 92.88 181 GLU A O 1
ATOM 1475 N N . LEU A 1 182 ? 16.455 5.830 -14.815 1.00 91.00 182 LEU A N 1
ATOM 1476 C CA . LEU A 1 182 ? 15.877 4.486 -14.879 1.00 91.00 182 LEU A CA 1
ATOM 1477 C C . LEU A 1 182 ? 14.991 4.167 -13.661 1.00 91.00 182 LEU A C 1
ATOM 1479 O O . LEU A 1 182 ? 13.909 3.599 -13.816 1.00 91.00 182 LEU A O 1
ATOM 1483 N N . LYS A 1 183 ? 15.413 4.574 -12.457 1.00 91.12 183 LYS A N 1
ATOM 1484 C CA . LYS A 1 183 ? 14.623 4.475 -11.217 1.00 91.12 183 LYS A CA 1
ATOM 1485 C C . LYS A 1 183 ? 13.309 5.249 -11.346 1.00 91.12 183 LYS A C 1
ATOM 1487 O O . LYS A 1 183 ? 12.255 4.743 -10.971 1.00 91.12 183 LYS A O 1
ATOM 1492 N N . ASP A 1 184 ? 13.366 6.449 -11.917 1.00 90.62 184 ASP A N 1
ATOM 1493 C CA . ASP A 1 184 ? 12.204 7.298 -12.169 1.00 90.62 184 ASP A CA 1
ATOM 1494 C C . ASP A 1 184 ? 11.300 6.742 -13.284 1.00 90.62 184 ASP A C 1
ATOM 1496 O O . ASP A 1 184 ? 10.080 6.737 -13.125 1.00 90.62 184 ASP A O 1
ATOM 1500 N N . PHE A 1 185 ? 11.866 6.161 -14.350 1.00 91.19 185 PHE A N 1
ATOM 1501 C CA . PHE A 1 185 ? 11.098 5.451 -15.381 1.00 91.19 185 PHE A CA 1
ATOM 1502 C C . PHE A 1 185 ? 10.271 4.288 -14.809 1.00 91.19 185 PHE A C 1
ATOM 1504 O O . PHE A 1 185 ? 9.116 4.113 -15.192 1.00 91.19 185 PHE A O 1
ATOM 1511 N N . PHE A 1 186 ? 10.809 3.524 -13.855 1.00 88.81 186 PHE A N 1
ATOM 1512 C CA . PHE A 1 186 ? 10.065 2.460 -13.166 1.00 88.81 186 PHE A CA 1
ATOM 1513 C C . PHE A 1 186 ? 9.280 2.937 -11.932 1.00 88.81 186 PHE A C 1
ATOM 1515 O O . PHE A 1 186 ? 8.748 2.108 -11.201 1.00 88.81 186 PHE A O 1
ATOM 1522 N N . ASN A 1 187 ? 9.190 4.251 -11.685 1.00 89.00 187 ASN A N 1
ATOM 1523 C CA . ASN A 1 187 ? 8.574 4.844 -10.489 1.00 89.00 187 ASN A CA 1
ATOM 1524 C C . ASN A 1 187 ? 9.152 4.340 -9.141 1.00 89.00 187 ASN A C 1
ATOM 1526 O O . ASN A 1 187 ? 8.568 4.584 -8.084 1.00 89.00 187 ASN A O 1
ATOM 1530 N N . ALA A 1 188 ? 10.334 3.716 -9.150 1.00 87.62 188 ALA A N 1
ATOM 1531 C CA . ALA A 1 188 ? 10.992 3.064 -8.013 1.00 87.62 188 ALA A CA 1
ATOM 1532 C C . ALA A 1 188 ? 11.654 4.047 -7.018 1.00 87.62 188 ALA A C 1
ATOM 1534 O O . ALA A 1 188 ? 12.561 3.679 -6.269 1.00 87.62 188 ALA A O 1
ATOM 1535 N N . GLY A 1 189 ? 11.237 5.317 -7.034 1.00 86.44 189 GLY A N 1
ATOM 1536 C CA . GLY A 1 189 ? 11.672 6.356 -6.100 1.00 86.44 189 GLY A CA 1
ATOM 1537 C C . GLY A 1 189 ? 11.307 6.029 -4.649 1.00 86.44 189 GLY A C 1
ATOM 1538 O O . GLY A 1 189 ? 10.330 5.331 -4.386 1.00 86.44 189 GLY A O 1
ATOM 1539 N N . SER A 1 190 ? 12.066 6.561 -3.688 1.00 90.12 190 SER A N 1
ATOM 1540 C CA . SER A 1 190 ? 11.652 6.476 -2.280 1.00 90.12 190 SER A CA 1
ATOM 1541 C C . SER A 1 190 ? 10.395 7.320 -2.032 1.00 90.12 190 SER A C 1
ATOM 1543 O O . SER A 1 190 ? 10.154 8.302 -2.735 1.00 90.12 190 SER A O 1
ATOM 1545 N N . LEU A 1 191 ? 9.608 6.996 -0.997 1.00 93.38 191 LEU A N 1
ATOM 1546 C CA . LEU A 1 191 ? 8.405 7.771 -0.653 1.00 93.38 191 LEU A CA 1
ATOM 1547 C C . LEU A 1 191 ? 8.708 9.274 -0.492 1.00 93.38 191 LEU A C 1
ATOM 1549 O O . LEU A 1 191 ? 7.930 10.113 -0.933 1.00 93.38 191 LEU A O 1
ATOM 1553 N N . ALA A 1 192 ? 9.857 9.624 0.094 1.00 95.00 192 ALA A N 1
ATOM 1554 C CA . ALA A 1 192 ? 10.274 11.016 0.244 1.00 95.00 192 ALA A CA 1
ATOM 1555 C C . ALA A 1 192 ? 10.574 11.691 -1.110 1.00 95.00 192 ALA A C 1
ATOM 1557 O O . ALA A 1 192 ? 10.148 12.823 -1.325 1.00 95.00 192 ALA A O 1
ATOM 1558 N N . GLU A 1 193 ? 11.248 11.001 -2.038 1.00 92.56 193 GLU A N 1
ATOM 1559 C CA . GLU A 1 193 ? 11.488 11.496 -3.405 1.00 92.56 193 GLU A CA 1
ATOM 1560 C C . GLU A 1 193 ? 10.168 11.716 -4.160 1.00 92.56 193 GLU A C 1
ATOM 1562 O O . GLU A 1 193 ? 9.950 12.786 -4.733 1.00 92.56 193 GLU A O 1
ATOM 1567 N N . GLN A 1 194 ? 9.262 10.731 -4.118 1.00 92.62 194 GLN A N 1
ATOM 1568 C CA . GLN A 1 194 ? 7.951 10.807 -4.767 1.00 92.62 194 GLN A CA 1
ATOM 1569 C C . GLN A 1 194 ? 7.132 11.991 -4.229 1.00 92.62 194 GLN A C 1
ATOM 1571 O O . GLN A 1 194 ? 6.637 12.802 -5.016 1.00 92.62 194 GLN A O 1
ATOM 1576 N N . LEU A 1 195 ? 7.069 12.144 -2.902 1.00 96.75 195 LEU A N 1
ATOM 1577 C CA . LEU A 1 195 ? 6.347 13.222 -2.223 1.00 96.75 195 LEU A CA 1
ATOM 1578 C C . LEU A 1 195 ? 6.934 14.615 -2.486 1.00 96.75 195 LEU A C 1
ATOM 1580 O O . LEU A 1 195 ? 6.188 15.575 -2.684 1.00 96.75 195 LEU A O 1
ATOM 1584 N N . VAL A 1 196 ? 8.261 14.751 -2.551 1.00 95.56 196 VAL A N 1
ATOM 1585 C CA . VAL A 1 196 ? 8.895 16.005 -2.995 1.00 95.56 196 VAL A CA 1
ATOM 1586 C C . VAL 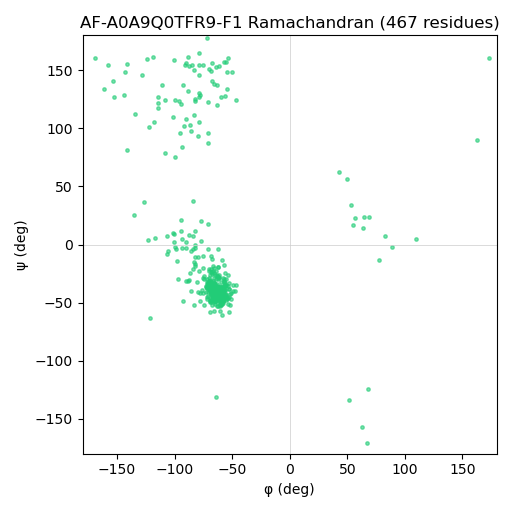A 1 196 ? 8.521 16.309 -4.450 1.00 95.56 196 VAL A C 1
ATOM 1588 O O . VAL A 1 196 ? 8.260 17.465 -4.778 1.00 95.56 196 VAL A O 1
ATOM 1591 N N . SER A 1 197 ? 8.397 15.290 -5.308 1.00 92.94 197 SER A N 1
ATOM 1592 C CA . SER A 1 197 ? 8.087 15.455 -6.736 1.00 92.94 197 SER A CA 1
ATOM 1593 C C . SER A 1 197 ? 6.670 15.961 -7.059 1.00 92.94 197 SER A C 1
ATOM 1595 O O . SER A 1 197 ? 6.414 16.285 -8.226 1.00 92.94 197 SER A O 1
ATOM 1597 N N . ILE A 1 198 ? 5.764 16.015 -6.070 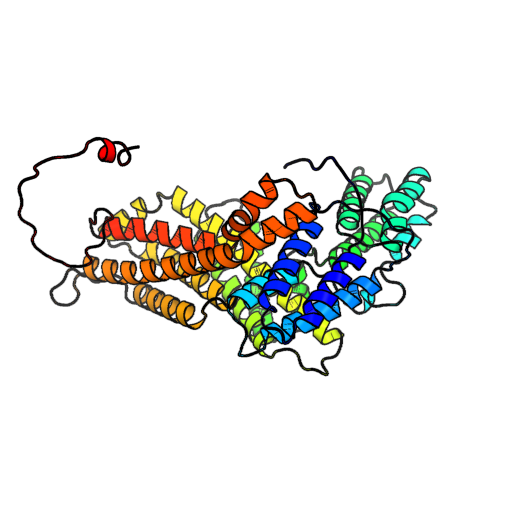1.00 95.38 198 ILE A N 1
ATOM 1598 C CA . ILE A 1 198 ? 4.416 16.606 -6.188 1.00 95.38 198 ILE A CA 1
ATOM 1599 C C . ILE A 1 198 ? 4.281 17.964 -5.481 1.00 95.38 198 ILE A C 1
ATOM 1601 O O . ILE A 1 198 ? 3.242 18.606 -5.627 1.00 95.38 198 ILE A O 1
ATOM 1605 N N . ARG A 1 199 ? 5.308 18.432 -4.754 1.00 95.00 199 ARG A N 1
ATOM 1606 C CA . ARG A 1 199 ? 5.253 19.650 -3.920 1.00 95.00 199 ARG A CA 1
ATOM 1607 C C . ARG A 1 199 ? 4.714 20.872 -4.666 1.00 95.00 199 ARG A C 1
ATOM 1609 O O . ARG A 1 199 ? 3.822 21.537 -4.165 1.00 95.00 199 ARG A O 1
ATOM 1616 N N . GLU A 1 200 ? 5.213 21.126 -5.873 1.00 93.44 200 GLU A N 1
ATOM 1617 C CA . GLU A 1 200 ? 4.831 22.283 -6.704 1.00 93.44 200 GLU A CA 1
ATOM 1618 C C . GLU A 1 200 ? 3.380 22.235 -7.216 1.00 93.44 200 GLU A C 1
ATOM 1620 O O . GLU A 1 200 ? 2.875 23.229 -7.727 1.00 93.44 200 GLU A O 1
ATOM 1625 N N . SER A 1 201 ? 2.709 21.084 -7.098 1.00 92.88 201 SER A N 1
ATOM 1626 C CA . SER A 1 201 ? 1.297 20.913 -7.469 1.00 92.88 201 SER A CA 1
ATOM 1627 C C . SER A 1 201 ? 0.330 20.991 -6.283 1.00 92.88 201 SER A C 1
ATOM 1629 O O . SER A 1 201 ? -0.881 20.927 -6.491 1.00 92.88 201 SER A O 1
ATOM 1631 N N . LEU A 1 202 ? 0.844 21.113 -5.055 1.00 93.56 202 LEU A N 1
ATOM 1632 C CA . LEU A 1 202 ? 0.044 21.308 -3.847 1.00 93.56 202 LEU A CA 1
ATOM 1633 C C . LEU A 1 202 ? -0.214 22.800 -3.607 1.00 93.56 202 LEU A C 1
ATOM 1635 O O . LEU A 1 202 ? 0.587 23.656 -3.978 1.00 93.56 202 LEU A O 1
ATOM 1639 N N . ASP A 1 203 ? -1.317 23.109 -2.929 1.00 93.81 203 ASP A N 1
ATOM 1640 C CA . ASP A 1 203 ? -1.573 24.444 -2.394 1.00 93.81 203 ASP A CA 1
ATOM 1641 C C . ASP A 1 203 ? -0.662 24.748 -1.184 1.00 93.81 203 ASP A C 1
ATOM 1643 O O . ASP A 1 203 ? 0.129 23.910 -0.736 1.00 93.81 203 ASP A O 1
ATOM 1647 N N . GLU A 1 204 ? -0.757 25.960 -0.628 1.00 94.25 204 GLU A N 1
ATOM 1648 C CA . GLU A 1 204 ? 0.033 26.364 0.548 1.00 94.25 204 GLU A CA 1
ATOM 1649 C C . GLU A 1 204 ? -0.203 25.426 1.744 1.00 94.25 204 GLU A C 1
ATOM 1651 O O . GLU A 1 204 ? 0.740 25.036 2.441 1.00 94.25 204 GLU A O 1
ATOM 1656 N N . ARG A 1 205 ? -1.458 24.996 1.945 1.00 94.88 205 ARG A N 1
ATOM 1657 C CA . ARG A 1 205 ? -1.840 24.053 3.000 1.00 94.88 205 ARG A CA 1
ATOM 1658 C C . ARG A 1 205 ? -1.211 22.678 2.774 1.00 94.88 205 ARG A C 1
ATOM 1660 O O . ARG A 1 205 ? -0.579 22.151 3.689 1.00 94.88 205 ARG A O 1
ATOM 1667 N N . GLY A 1 206 ? -1.359 22.102 1.582 1.00 94.88 206 GLY A N 1
ATOM 1668 C CA . GLY A 1 206 ? -0.764 20.819 1.220 1.00 94.88 206 GLY A CA 1
ATOM 1669 C C . GLY A 1 206 ? 0.759 20.846 1.316 1.00 94.88 206 GLY A C 1
ATOM 1670 O O . GLY A 1 206 ? 1.348 19.917 1.861 1.00 94.88 206 GLY A O 1
ATOM 1671 N N . SER A 1 207 ? 1.395 21.941 0.895 1.00 96.00 207 SER A N 1
ATOM 1672 C CA . SER A 1 207 ? 2.842 22.150 1.026 1.00 96.00 207 SER A CA 1
ATOM 1673 C C . SER A 1 207 ? 3.307 22.194 2.487 1.00 96.00 207 SER A C 1
ATOM 1675 O O . SER A 1 207 ? 4.337 21.605 2.821 1.00 96.00 207 SER A O 1
ATOM 1677 N N . SER A 1 208 ? 2.539 22.836 3.375 1.00 97.00 208 SER A N 1
ATOM 1678 C CA . SER A 1 208 ? 2.815 22.868 4.817 1.00 97.00 208 SER A CA 1
ATOM 1679 C C . SER A 1 208 ? 2.676 21.485 5.469 1.00 97.00 208 SER A C 1
ATOM 1681 O O . SER A 1 208 ? 3.577 21.047 6.186 1.00 97.00 208 SER A O 1
ATOM 1683 N N . VAL A 1 209 ? 1.596 20.754 5.168 1.00 97.31 209 VAL A N 1
ATOM 1684 C CA . VAL A 1 209 ? 1.361 19.395 5.694 1.00 97.31 209 VAL A CA 1
ATOM 1685 C C . VAL A 1 209 ? 2.391 18.396 5.149 1.00 97.31 209 VAL A C 1
ATOM 1687 O O . VAL A 1 209 ? 2.882 17.545 5.891 1.00 97.31 209 VAL A O 1
ATOM 1690 N N . LEU A 1 210 ? 2.796 18.543 3.884 1.00 97.94 210 LEU A N 1
ATOM 1691 C CA . LEU A 1 210 ? 3.887 17.782 3.277 1.00 97.94 210 LEU A CA 1
ATOM 1692 C C . LEU A 1 210 ? 5.214 17.999 4.020 1.00 97.94 210 LEU A C 1
ATOM 1694 O O . LEU A 1 210 ? 5.906 17.028 4.323 1.00 97.94 210 LEU A O 1
ATOM 1698 N N . ALA A 1 211 ? 5.572 19.251 4.320 1.00 97.50 211 ALA A N 1
ATOM 1699 C CA . ALA A 1 211 ? 6.784 19.565 5.077 1.00 97.50 211 ALA A CA 1
ATOM 1700 C C . ALA A 1 211 ? 6.741 18.945 6.485 1.00 97.50 211 ALA A C 1
ATOM 1702 O O . ALA A 1 211 ? 7.668 18.230 6.862 1.00 97.50 211 ALA A O 1
ATOM 1703 N N . LEU A 1 212 ? 5.621 19.114 7.202 1.00 97.62 212 LEU A N 1
ATOM 1704 C CA . LEU A 1 212 ? 5.394 18.520 8.523 1.00 97.62 212 LEU A CA 1
ATOM 1705 C C . LEU A 1 212 ? 5.595 16.995 8.517 1.00 97.62 212 LEU A C 1
ATOM 1707 O O . LEU A 1 212 ? 6.268 16.460 9.399 1.00 97.62 212 LEU A O 1
ATOM 1711 N N . PHE A 1 213 ? 5.026 16.285 7.536 1.00 98.12 213 PHE A N 1
ATOM 1712 C CA . PHE A 1 213 ? 5.195 14.835 7.420 1.00 98.12 213 PHE A CA 1
ATOM 1713 C C . PHE A 1 213 ? 6.651 14.440 7.138 1.00 98.12 213 PHE A C 1
ATOM 1715 O O . PHE A 1 213 ? 7.164 13.528 7.787 1.00 98.12 213 PHE A O 1
ATOM 1722 N N . LEU A 1 214 ? 7.329 15.124 6.209 1.00 97.44 214 LEU A N 1
ATOM 1723 C CA . LEU A 1 214 ? 8.728 14.837 5.877 1.00 97.44 214 LEU A CA 1
ATOM 1724 C C . LEU A 1 214 ? 9.655 15.053 7.084 1.00 97.44 214 LEU A C 1
ATOM 1726 O O . LEU A 1 214 ? 10.536 14.226 7.320 1.00 97.44 214 LEU A O 1
ATOM 1730 N N . ASP A 1 215 ? 9.417 16.093 7.887 1.00 96.44 215 ASP A N 1
ATOM 1731 C CA . ASP A 1 215 ? 10.158 16.338 9.128 1.00 96.44 215 ASP A CA 1
ATOM 1732 C C . ASP A 1 215 ? 9.857 15.277 10.199 1.00 96.44 215 ASP A C 1
ATOM 1734 O O . ASP A 1 215 ? 10.783 14.755 10.822 1.00 96.44 215 ASP A O 1
ATOM 1738 N N . CYS A 1 216 ? 8.587 14.886 10.384 1.00 95.56 216 CYS A N 1
ATOM 1739 C CA . CYS A 1 216 ? 8.219 13.786 11.289 1.00 95.56 216 CYS A CA 1
ATOM 1740 C C . CYS A 1 216 ? 8.913 12.477 10.887 1.00 95.56 216 CYS A C 1
ATOM 1742 O O . CYS A 1 216 ? 9.556 11.837 11.719 1.00 95.56 216 CYS A O 1
ATOM 1744 N N . LYS A 1 217 ? 8.855 12.120 9.597 1.00 94.75 217 LYS A N 1
ATOM 1745 C CA . LYS A 1 217 ? 9.529 10.937 9.058 1.00 94.75 217 LYS A CA 1
ATOM 1746 C C . LYS A 1 217 ? 11.041 10.997 9.286 1.00 94.75 217 LYS A C 1
ATOM 1748 O O . LYS A 1 217 ? 11.607 10.029 9.782 1.00 94.75 217 LYS A O 1
ATOM 1753 N N . LYS A 1 218 ? 11.690 12.124 8.981 1.00 93.50 218 LYS A N 1
ATOM 1754 C CA . LYS A 1 218 ? 13.137 12.301 9.174 1.00 93.50 218 LYS A CA 1
ATOM 1755 C C . LYS A 1 218 ? 13.547 12.133 10.640 1.00 93.50 218 LYS A C 1
ATOM 1757 O O . LYS A 1 218 ? 14.540 11.466 10.913 1.00 93.50 218 LYS A O 1
ATOM 1762 N N . ASN A 1 219 ? 12.781 12.696 11.574 1.00 91.44 219 ASN A N 1
ATOM 1763 C CA . ASN A 1 219 ? 13.042 12.555 13.009 1.00 91.44 219 ASN A CA 1
ATOM 1764 C C . ASN A 1 219 ? 12.865 11.101 13.481 1.00 91.44 219 ASN A C 1
ATOM 1766 O O . ASN A 1 219 ? 13.667 10.609 14.271 1.00 91.44 219 ASN A O 1
ATOM 1770 N N . LEU A 1 220 ? 11.854 10.396 12.963 1.00 91.12 220 LEU A N 1
ATOM 1771 C CA . LEU A 1 220 ? 11.592 8.990 13.278 1.00 91.12 220 LEU A CA 1
ATOM 1772 C C . LEU A 1 220 ? 12.619 8.023 12.659 1.00 91.12 220 LEU A C 1
ATOM 1774 O O . LEU A 1 220 ? 12.899 6.979 13.248 1.00 91.12 220 LEU A O 1
ATOM 1778 N N . ASP A 1 221 ? 13.162 8.349 11.483 1.00 88.69 221 ASP A N 1
ATOM 1779 C CA . ASP A 1 221 ? 14.234 7.589 10.826 1.00 88.69 221 ASP A CA 1
ATOM 1780 C C . ASP A 1 221 ? 15.601 7.824 11.505 1.00 88.69 221 ASP A C 1
ATOM 1782 O O . ASP A 1 221 ? 16.447 6.934 11.499 1.00 88.69 221 ASP A O 1
ATOM 1786 N N . ALA A 1 222 ? 15.816 9.001 12.108 1.00 86.44 222 ALA A N 1
ATOM 1787 C CA . ALA A 1 222 ? 17.024 9.339 12.870 1.00 86.44 222 ALA A CA 1
ATOM 1788 C C . ALA A 1 222 ? 17.014 8.824 14.324 1.00 86.44 222 ALA A C 1
ATOM 1790 O O . ALA A 1 222 ? 18.035 8.887 15.006 1.00 86.44 222 ALA A O 1
ATOM 1791 N N . SER A 1 223 ? 15.872 8.341 14.820 1.00 78.25 223 SER A N 1
ATOM 1792 C CA . SER A 1 223 ? 15.751 7.790 16.170 1.00 78.25 223 SER A CA 1
ATOM 1793 C C . SER A 1 223 ? 16.204 6.327 16.196 1.00 78.25 223 SER A C 1
ATOM 1795 O O . SER A 1 223 ? 15.529 5.451 15.654 1.00 78.25 223 SER A O 1
ATOM 1797 N N . GLU A 1 224 ? 17.335 6.057 16.856 1.00 63.53 224 GLU A N 1
ATOM 1798 C CA . GLU A 1 224 ? 17.848 4.691 17.070 1.00 63.53 224 GLU A CA 1
ATOM 1799 C C . GLU A 1 224 ? 16.907 3.842 17.953 1.00 63.53 224 GLU A C 1
ATOM 1801 O O . GLU A 1 224 ? 16.891 2.612 17.870 1.00 63.53 224 GLU A O 1
ATOM 1806 N N . GLU A 1 225 ? 16.071 4.490 18.771 1.00 59.97 225 GLU A N 1
ATOM 1807 C CA . GLU A 1 225 ? 15.090 3.826 19.622 1.00 59.97 225 GLU A CA 1
ATOM 1808 C C . GLU A 1 225 ? 13.849 3.398 18.828 1.00 59.97 225 GLU A C 1
ATOM 1810 O O . GLU A 1 225 ? 12.934 4.168 18.527 1.00 59.97 225 GLU A O 1
ATOM 1815 N N . SER A 1 226 ? 13.752 2.096 18.575 1.00 57.62 226 SER A N 1
ATOM 1816 C CA . SER A 1 226 ? 12.620 1.459 17.891 1.00 57.62 226 SER A CA 1
ATOM 1817 C C . SER A 1 226 ? 11.260 1.583 18.612 1.00 57.62 226 SER A C 1
ATOM 1819 O O . SER A 1 226 ? 10.250 1.168 18.045 1.00 57.62 226 SER A O 1
ATOM 1821 N N . HIS A 1 227 ? 11.224 2.167 19.817 1.00 63.62 227 HIS A N 1
ATOM 1822 C CA . HIS A 1 227 ? 10.104 2.132 20.767 1.00 63.62 227 HIS A CA 1
ATOM 1823 C C . HIS A 1 227 ? 9.472 3.505 21.087 1.00 63.62 227 HIS A C 1
ATOM 1825 O O . HIS A 1 227 ? 8.582 3.571 21.934 1.00 63.62 227 HIS A O 1
ATOM 1831 N N . ASN A 1 228 ? 9.870 4.605 20.429 1.00 81.00 228 ASN A N 1
ATOM 1832 C CA . ASN A 1 228 ? 9.266 5.923 20.681 1.00 81.00 228 ASN A CA 1
ATOM 1833 C C . ASN A 1 228 ? 7.823 6.012 20.131 1.00 81.00 228 ASN A C 1
ATOM 1835 O O . ASN A 1 228 ? 7.575 6.448 19.004 1.00 81.00 228 ASN A O 1
ATOM 1839 N N . ILE A 1 229 ? 6.862 5.590 20.960 1.00 86.62 229 ILE A N 1
ATOM 1840 C CA . ILE A 1 229 ? 5.421 5.585 20.673 1.00 86.62 229 ILE A CA 1
ATOM 1841 C C . ILE A 1 229 ? 4.904 6.981 20.294 1.00 86.62 229 ILE A C 1
ATOM 1843 O O . ILE A 1 229 ? 4.100 7.100 19.370 1.00 86.62 229 ILE A O 1
ATOM 1847 N N . PHE A 1 230 ? 5.386 8.040 20.949 1.00 87.44 230 PHE A N 1
ATOM 1848 C CA . PHE A 1 230 ? 4.926 9.406 20.693 1.00 87.44 230 PHE A CA 1
ATOM 1849 C C . PHE A 1 230 ? 5.276 9.875 19.272 1.00 87.44 230 PHE A C 1
ATOM 1851 O O . PHE A 1 230 ? 4.396 10.328 18.536 1.00 87.44 230 PHE A O 1
ATOM 1858 N N . GLU A 1 231 ? 6.532 9.712 18.841 1.00 90.31 231 GLU A N 1
ATOM 1859 C CA . GLU A 1 231 ? 6.942 10.082 17.477 1.00 90.31 231 GLU A CA 1
ATOM 1860 C C . GLU A 1 231 ? 6.315 9.162 16.412 1.00 90.31 231 GLU A C 1
ATOM 1862 O O . GLU A 1 231 ? 5.975 9.635 15.324 1.00 90.31 231 GLU A O 1
ATOM 1867 N N . LEU A 1 232 ? 6.056 7.884 16.726 1.00 92.75 232 LEU A N 1
ATOM 1868 C CA . LEU A 1 232 ? 5.270 6.987 15.865 1.00 92.75 232 LEU A CA 1
ATOM 1869 C C . LEU A 1 232 ? 3.841 7.516 15.646 1.00 92.75 232 LEU A C 1
ATOM 1871 O O . LEU A 1 232 ? 3.407 7.646 14.502 1.00 92.75 232 LEU A O 1
ATOM 1875 N N . ILE A 1 233 ? 3.121 7.864 16.716 1.00 92.12 233 ILE A N 1
ATOM 1876 C CA . ILE A 1 233 ? 1.749 8.402 16.656 1.00 92.12 233 ILE A CA 1
ATOM 1877 C C . ILE A 1 233 ? 1.701 9.743 15.924 1.00 92.12 233 ILE A C 1
ATOM 1879 O O . ILE A 1 233 ? 0.845 9.950 15.062 1.00 92.12 233 ILE A O 1
ATOM 1883 N N . LYS A 1 234 ? 2.637 10.643 16.222 1.00 93.62 234 LYS A N 1
ATOM 1884 C CA . LYS A 1 234 ? 2.780 11.940 15.551 1.00 93.62 234 LYS A CA 1
ATOM 1885 C C . LYS A 1 234 ? 3.020 11.780 14.046 1.00 93.62 234 LYS A C 1
ATOM 1887 O O . LYS A 1 234 ? 2.358 12.453 13.258 1.00 93.62 234 LYS A O 1
ATOM 1892 N N . THR A 1 235 ? 3.881 10.840 13.649 1.00 96.19 235 THR A N 1
ATOM 1893 C CA . THR A 1 235 ? 4.139 10.515 12.235 1.00 96.19 235 THR A CA 1
ATOM 1894 C C . THR A 1 235 ? 2.922 9.870 11.566 1.00 96.19 235 THR A C 1
ATOM 1896 O O . THR A 1 235 ? 2.601 10.215 10.435 1.00 96.19 235 THR A O 1
ATOM 1899 N N . MET A 1 236 ? 2.187 8.989 12.256 1.00 96.56 236 MET A N 1
ATOM 1900 C CA . MET A 1 236 ? 0.937 8.410 11.735 1.00 96.56 236 MET A CA 1
ATOM 1901 C C . MET A 1 236 ? -0.159 9.466 11.520 1.00 96.56 236 MET A C 1
ATOM 1903 O O . MET A 1 236 ? -0.896 9.387 10.537 1.00 96.56 236 MET A O 1
ATOM 1907 N N . ARG A 1 237 ? -0.260 10.474 12.398 1.00 95.50 237 ARG A N 1
ATOM 1908 C CA . ARG A 1 237 ? -1.209 11.590 12.239 1.00 95.50 237 ARG A CA 1
ATOM 1909 C C . ARG A 1 237 ? -0.828 12.497 11.063 1.00 95.50 237 ARG A C 1
ATOM 1911 O O . ARG A 1 237 ? -1.669 12.721 10.199 1.00 95.50 237 ARG A O 1
ATOM 1918 N N . SER A 1 238 ? 0.431 12.934 10.956 1.00 97.56 238 SER A N 1
ATOM 1919 C CA . SER A 1 238 ? 0.868 13.780 9.829 1.00 97.56 238 SER A CA 1
ATOM 1920 C C . SER A 1 238 ? 0.809 13.057 8.475 1.00 97.56 238 SER A C 1
ATOM 1922 O O . SER A 1 238 ? 0.441 13.668 7.474 1.00 97.56 238 SER A O 1
ATOM 1924 N N . LEU A 1 239 ? 1.071 11.743 8.448 1.00 97.88 239 LEU A N 1
ATOM 1925 C CA . LEU A 1 239 ? 0.820 10.870 7.292 1.00 97.88 239 LEU A CA 1
ATOM 1926 C C . LEU A 1 239 ? -0.658 10.899 6.895 1.00 97.88 239 LEU A C 1
ATOM 1928 O O . LEU A 1 239 ? -0.980 11.078 5.720 1.00 97.88 239 LEU A O 1
ATOM 1932 N N . ASN A 1 240 ? -1.556 10.732 7.869 1.00 96.62 240 ASN A N 1
ATOM 1933 C CA . ASN A 1 240 ? -2.989 10.710 7.618 1.00 96.62 240 ASN A CA 1
ATOM 1934 C C . ASN A 1 240 ? -3.494 12.022 7.013 1.00 96.62 240 ASN A C 1
ATOM 1936 O O . ASN A 1 240 ? -4.233 11.992 6.030 1.00 96.62 240 ASN A O 1
ATOM 1940 N N . ASP A 1 241 ? -3.069 13.149 7.575 1.00 96.69 241 ASP A N 1
ATOM 1941 C CA . ASP A 1 241 ? -3.485 14.475 7.121 1.00 96.69 241 ASP A CA 1
ATOM 1942 C C . ASP A 1 241 ? -2.942 14.788 5.717 1.00 96.69 241 ASP A C 1
ATOM 1944 O O . ASP A 1 241 ? -3.642 15.383 4.896 1.00 96.69 241 ASP A O 1
ATOM 1948 N N . LEU A 1 242 ? -1.726 14.326 5.394 1.00 98.00 242 LEU A N 1
ATOM 1949 C CA . LEU A 1 242 ? -1.166 14.430 4.046 1.00 98.00 242 LEU A CA 1
ATOM 1950 C C . LEU A 1 242 ? -1.932 13.562 3.038 1.00 98.00 242 LEU A C 1
ATOM 1952 O O . LEU A 1 242 ? -2.261 14.029 1.946 1.00 98.00 242 LEU A O 1
ATOM 1956 N N . ARG A 1 243 ? -2.243 12.309 3.395 1.00 97.50 243 ARG A N 1
ATOM 1957 C CA . ARG A 1 243 ? -2.970 11.391 2.505 1.00 97.50 243 ARG A CA 1
ATOM 1958 C C . ARG A 1 243 ? -4.399 11.873 2.240 1.00 97.50 243 ARG A C 1
ATOM 1960 O O . ARG A 1 243 ? -4.843 11.789 1.102 1.00 97.50 243 ARG A O 1
ATOM 1967 N N . ASP A 1 244 ? -5.081 12.433 3.240 1.00 96.31 244 ASP A N 1
ATOM 1968 C CA . ASP A 1 244 ? -6.403 13.067 3.096 1.00 96.31 244 ASP A CA 1
ATOM 1969 C C . ASP A 1 244 ? -6.396 14.198 2.047 1.00 96.31 244 ASP A C 1
ATOM 1971 O O . ASP A 1 244 ? -7.264 14.235 1.174 1.00 96.31 244 ASP A O 1
ATOM 1975 N N . ILE A 1 245 ? -5.379 15.071 2.062 1.00 96.31 245 ILE A N 1
ATOM 1976 C CA . ILE A 1 245 ? -5.218 16.141 1.061 1.00 96.31 245 ILE A CA 1
ATOM 1977 C C . ILE A 1 245 ? -4.996 15.563 -0.347 1.00 96.31 245 ILE A C 1
ATOM 1979 O O . ILE A 1 245 ? -5.628 16.012 -1.306 1.00 96.31 245 ILE A O 1
ATOM 1983 N N . ILE A 1 246 ? -4.132 14.550 -0.482 1.00 96.62 246 ILE A N 1
ATOM 1984 C CA . ILE A 1 246 ? -3.832 13.932 -1.783 1.00 96.62 246 ILE A CA 1
ATOM 1985 C C . ILE A 1 246 ? -5.068 13.207 -2.343 1.00 96.62 246 ILE A C 1
ATOM 1987 O O . ILE A 1 246 ? -5.394 13.374 -3.520 1.00 96.62 246 ILE A O 1
ATOM 1991 N N . VAL A 1 247 ? -5.804 12.460 -1.511 1.00 95.38 247 VAL A N 1
ATOM 1992 C CA . VAL A 1 247 ? -7.055 11.790 -1.910 1.00 95.38 247 VAL A CA 1
ATOM 1993 C C . VAL A 1 247 ? -8.099 12.810 -2.370 1.00 95.38 247 VAL A C 1
ATOM 1995 O O . VAL A 1 247 ? -8.657 12.637 -3.451 1.00 95.38 247 VAL A O 1
ATOM 1998 N N . LYS A 1 248 ? -8.289 13.923 -1.650 1.00 93.88 248 LYS A N 1
ATOM 1999 C CA . LYS A 1 248 ? -9.228 14.992 -2.045 1.00 93.88 248 LYS A CA 1
ATOM 2000 C C . LYS A 1 248 ? -8.884 15.648 -3.380 1.00 93.88 248 LYS A C 1
ATOM 2002 O O . LYS A 1 248 ? -9.779 15.939 -4.170 1.00 93.88 248 LYS A O 1
ATOM 2007 N N . GLY A 1 249 ? -7.602 15.836 -3.698 1.00 91.69 249 GLY A N 1
ATOM 2008 C CA . GLY A 1 249 ? -7.218 16.283 -5.044 1.00 91.69 249 GLY A CA 1
ATOM 2009 C C . GLY A 1 249 ? -7.538 15.245 -6.128 1.00 91.69 249 GLY A C 1
ATOM 2010 O O . GLY A 1 249 ? -7.926 15.605 -7.243 1.00 91.69 249 GLY A O 1
ATOM 2011 N N . LEU A 1 250 ? -7.453 13.952 -5.798 1.00 92.56 250 LEU A N 1
ATOM 2012 C CA . LEU A 1 250 ? -7.807 12.850 -6.694 1.00 92.56 250 LEU A CA 1
ATOM 2013 C C . LEU A 1 250 ? -9.332 12.672 -6.869 1.00 92.56 250 LEU A C 1
ATOM 2015 O O . LEU A 1 250 ? -9.746 12.251 -7.950 1.00 92.56 250 LEU A O 1
ATOM 2019 N N . GLU A 1 251 ? -10.179 13.058 -5.909 1.00 89.06 251 GLU A N 1
ATOM 2020 C CA . GLU A 1 251 ? -11.658 13.002 -6.025 1.00 89.06 251 GLU A CA 1
ATOM 2021 C C . GLU A 1 251 ? -12.212 13.764 -7.243 1.00 89.06 251 GLU A C 1
ATOM 2023 O O . GLU A 1 251 ? -13.257 13.406 -7.782 1.00 89.06 251 GLU A O 1
ATOM 2028 N N . SER A 1 252 ? -11.478 14.764 -7.745 1.00 82.56 252 SER A N 1
ATOM 2029 C CA . SER A 1 252 ? -11.809 15.529 -8.960 1.00 82.56 252 SER A CA 1
ATOM 2030 C C . SER A 1 252 ? -11.945 14.692 -10.249 1.00 82.56 252 SER A C 1
ATOM 2032 O O . SER A 1 252 ? -12.455 15.193 -11.256 1.00 82.56 252 SER A O 1
ATOM 2034 N N . GLY A 1 253 ? -11.500 13.430 -10.230 1.00 81.81 253 GLY A N 1
ATOM 2035 C CA . GLY A 1 253 ? -11.523 12.524 -11.379 1.00 81.81 253 GLY A CA 1
ATOM 2036 C C . GLY A 1 253 ? -10.574 12.943 -12.508 1.00 81.81 253 GLY A C 1
ATOM 2037 O O . GLY A 1 253 ? -9.743 13.840 -12.365 1.00 81.81 253 GLY A O 1
ATOM 2038 N N . LEU A 1 254 ? -10.679 12.273 -13.659 1.00 84.38 254 LEU A N 1
ATOM 2039 C CA . LEU A 1 254 ? -9.875 12.584 -14.842 1.00 84.38 254 LEU A CA 1
ATOM 2040 C C . LEU A 1 254 ? -10.763 13.094 -15.983 1.00 84.38 254 LEU A C 1
ATOM 2042 O O . LEU A 1 254 ? -11.610 12.365 -16.498 1.00 84.38 254 LEU A O 1
ATOM 2046 N N . ARG A 1 255 ? -10.553 14.347 -16.406 1.00 83.19 255 ARG A N 1
ATOM 2047 C CA . ARG A 1 255 ? -11.272 14.922 -17.553 1.00 83.19 255 ARG A CA 1
ATOM 2048 C C . ARG A 1 255 ? -10.856 14.249 -18.865 1.00 83.19 255 ARG A C 1
ATOM 2050 O O . ARG A 1 255 ? -9.713 13.826 -19.028 1.00 83.19 255 ARG A O 1
ATOM 2057 N N . ASN A 1 256 ? -11.774 14.181 -19.829 1.00 78.88 256 ASN A N 1
ATOM 2058 C CA . ASN A 1 256 ? -11.518 13.536 -21.124 1.00 78.88 256 ASN A CA 1
ATOM 2059 C C . ASN A 1 256 ? -10.498 14.283 -22.005 1.00 78.88 256 ASN A C 1
ATOM 2061 O O . ASN A 1 256 ? -9.867 13.654 -22.855 1.00 78.88 256 ASN A O 1
ATOM 2065 N N . ASP A 1 257 ? -10.340 15.584 -21.777 1.00 85.06 257 ASP A N 1
ATOM 2066 C CA . ASP A 1 257 ? -9.432 16.528 -22.435 1.00 85.06 257 ASP A CA 1
ATOM 2067 C C . ASP A 1 257 ? -8.176 16.847 -21.596 1.00 85.06 257 ASP A C 1
ATOM 2069 O O . ASP A 1 257 ? -7.421 17.757 -21.935 1.00 85.06 257 ASP A O 1
ATOM 2073 N N . ALA A 1 258 ? -7.936 16.117 -20.498 1.00 88.69 258 ALA A N 1
ATOM 2074 C CA . ALA A 1 258 ? -6.787 16.356 -19.628 1.00 88.69 258 ALA A CA 1
ATOM 2075 C C . ALA A 1 258 ? -5.454 16.204 -20.399 1.00 88.69 258 ALA A C 1
ATOM 2077 O O . ALA A 1 258 ? -5.231 15.155 -21.010 1.00 88.69 258 ALA A O 1
ATOM 2078 N N . PRO A 1 259 ? -4.550 17.203 -20.356 1.00 92.69 259 PRO A N 1
ATOM 2079 C CA . PRO A 1 259 ? -3.282 17.145 -21.075 1.00 92.69 259 PRO A CA 1
ATOM 2080 C C . PRO A 1 259 ? -2.335 16.118 -20.447 1.00 92.69 259 PRO A C 1
ATOM 2082 O O . PRO A 1 259 ? -2.343 15.913 -19.233 1.00 92.69 259 PRO A O 1
ATOM 2085 N N . ASP A 1 260 ? -1.458 15.531 -21.259 1.00 91.69 260 ASP A N 1
ATOM 2086 C CA . ASP A 1 260 ? -0.543 14.446 -20.877 1.00 91.69 260 ASP A CA 1
ATOM 2087 C C . ASP A 1 260 ? 0.252 14.728 -19.590 1.00 91.69 260 ASP A C 1
ATOM 2089 O O . ASP A 1 260 ? 0.370 13.856 -18.730 1.00 91.69 260 ASP A O 1
ATOM 2093 N N . ALA A 1 261 ? 0.720 15.968 -19.408 1.00 92.38 261 ALA A N 1
ATOM 2094 C CA . ALA A 1 261 ? 1.421 16.405 -18.200 1.00 92.38 261 ALA A CA 1
ATOM 2095 C C . ALA A 1 261 ? 0.547 16.340 -16.929 1.00 92.38 261 ALA A C 1
ATOM 2097 O O . ALA A 1 261 ? 1.042 15.982 -15.861 1.00 92.38 261 ALA A O 1
ATOM 2098 N N . ALA A 1 262 ? -0.755 16.628 -17.033 1.00 92.69 262 ALA A N 1
ATOM 2099 C CA . ALA A 1 262 ? -1.696 16.498 -15.921 1.00 92.69 262 ALA A CA 1
ATOM 2100 C C . ALA A 1 262 ? -1.995 15.024 -15.604 1.00 92.69 262 ALA A C 1
ATOM 2102 O O . ALA A 1 262 ? -2.087 14.665 -14.432 1.00 92.69 262 ALA A O 1
ATOM 2103 N N . ILE A 1 263 ? -2.072 14.151 -16.620 1.00 94.81 263 ILE A N 1
ATOM 2104 C CA . ILE A 1 263 ? -2.201 12.698 -16.406 1.00 94.81 263 ILE A CA 1
ATOM 2105 C C . ILE A 1 263 ? -0.945 12.158 -15.697 1.00 94.81 263 ILE A C 1
ATOM 2107 O O . ILE A 1 263 ? -1.061 11.404 -14.733 1.00 94.81 263 ILE A O 1
ATOM 2111 N N . ALA A 1 264 ? 0.251 12.584 -16.117 1.00 95.25 264 ALA A N 1
ATOM 2112 C CA . ALA A 1 264 ? 1.516 12.176 -15.500 1.00 95.25 264 ALA A CA 1
ATOM 2113 C C . ALA A 1 264 ? 1.667 12.709 -14.062 1.00 95.25 264 ALA A C 1
ATOM 2115 O O . ALA A 1 264 ? 2.132 11.990 -13.177 1.00 95.25 264 ALA A O 1
ATOM 2116 N N . MET A 1 265 ? 1.213 13.937 -13.783 1.00 95.31 265 MET A N 1
ATOM 2117 C CA . MET A 1 265 ? 1.139 14.444 -12.409 1.00 95.31 265 MET A CA 1
ATOM 2118 C C . MET A 1 265 ? 0.152 13.624 -11.565 1.00 95.31 265 MET A C 1
ATOM 2120 O O . MET A 1 265 ? 0.465 13.255 -10.435 1.00 95.31 265 MET A O 1
ATOM 2124 N N . ARG A 1 266 ? -1.004 13.247 -12.126 1.00 95.56 266 ARG A N 1
ATOM 2125 C CA . ARG A 1 266 ? -1.986 12.393 -11.444 1.00 95.56 266 ARG A CA 1
ATOM 2126 C C . ARG A 1 266 ? -1.432 10.997 -11.123 1.00 95.56 266 ARG A C 1
ATOM 2128 O O . ARG A 1 266 ? -1.740 10.473 -10.055 1.00 95.56 266 ARG A O 1
ATOM 2135 N N . GLN A 1 267 ? -0.566 10.433 -11.973 1.00 95.56 267 GLN A N 1
ATOM 2136 C CA . GLN A 1 267 ? 0.177 9.204 -11.659 1.00 95.56 267 GLN A CA 1
ATOM 2137 C C . GLN A 1 267 ? 1.038 9.384 -10.404 1.00 95.56 267 GLN A C 1
ATOM 2139 O O . GLN A 1 267 ? 0.928 8.580 -9.481 1.00 95.56 267 GLN A O 1
ATOM 2144 N N . LYS A 1 268 ? 1.828 10.465 -10.315 1.00 95.69 268 LYS A N 1
ATOM 2145 C CA . LYS A 1 268 ? 2.627 10.760 -9.113 1.00 95.69 268 LYS A CA 1
ATOM 2146 C C . LYS A 1 268 ? 1.765 10.882 -7.856 1.00 95.69 268 LYS A C 1
ATOM 2148 O O . LYS A 1 268 ? 2.125 10.315 -6.830 1.00 95.69 268 LYS A O 1
ATOM 2153 N N . TRP A 1 269 ? 0.631 11.586 -7.931 1.00 96.81 269 TRP A N 1
ATOM 2154 C CA . TRP A 1 269 ? -0.300 11.725 -6.804 1.00 96.81 269 TRP A CA 1
ATOM 2155 C C . TRP A 1 269 ? -0.824 10.363 -6.336 1.00 96.81 269 TRP A C 1
ATOM 2157 O O . TRP A 1 269 ? -0.768 10.072 -5.145 1.00 96.81 269 TRP A O 1
ATOM 2167 N N . ARG A 1 270 ? -1.261 9.499 -7.263 1.00 96.31 270 ARG A N 1
ATOM 2168 C CA . ARG A 1 270 ? -1.722 8.136 -6.948 1.00 96.31 270 ARG A CA 1
ATOM 2169 C C . ARG A 1 270 ? -0.623 7.279 -6.311 1.00 96.31 270 ARG A C 1
ATOM 2171 O O . ARG A 1 270 ? -0.895 6.560 -5.356 1.00 96.31 270 ARG A O 1
ATOM 2178 N N . LEU A 1 271 ? 0.610 7.370 -6.809 1.00 96.19 271 LEU A N 1
ATOM 2179 C CA . LEU A 1 271 ? 1.754 6.635 -6.258 1.00 96.19 271 LEU A CA 1
ATOM 2180 C C . LEU A 1 271 ? 2.135 7.129 -4.856 1.00 96.19 271 LEU A C 1
ATOM 2182 O O . LEU A 1 271 ? 2.348 6.309 -3.971 1.00 96.19 271 LEU A O 1
ATOM 2186 N N . CYS A 1 272 ? 2.130 8.445 -4.621 1.00 97.62 272 CYS A N 1
ATOM 2187 C CA . CYS A 1 272 ? 2.320 9.017 -3.285 1.00 97.62 272 CYS A CA 1
ATOM 2188 C C . CYS A 1 272 ? 1.222 8.564 -2.311 1.00 97.62 272 CYS A C 1
ATOM 2190 O O . CYS A 1 272 ? 1.501 8.230 -1.165 1.00 97.62 272 CYS A O 1
ATOM 2192 N N . GLU A 1 273 ? -0.029 8.548 -2.770 1.00 96.81 273 GLU A N 1
ATOM 2193 C CA . GLU A 1 273 ? -1.201 8.160 -1.985 1.00 96.81 273 GLU A CA 1
ATOM 2194 C C . GLU A 1 273 ? -1.146 6.691 -1.536 1.00 96.81 273 GLU A C 1
ATOM 2196 O O . GLU A 1 273 ? -1.413 6.406 -0.368 1.00 96.81 273 GLU A O 1
ATOM 2201 N N . ILE A 1 274 ? -0.733 5.782 -2.428 1.00 96.31 274 ILE A N 1
ATOM 2202 C CA . ILE A 1 274 ? -0.502 4.363 -2.112 1.00 96.31 274 ILE A CA 1
ATOM 2203 C C . ILE A 1 274 ? 0.756 4.193 -1.245 1.00 96.31 274 ILE A C 1
ATOM 2205 O O . ILE A 1 274 ? 0.709 3.512 -0.227 1.00 96.31 274 ILE A O 1
ATOM 2209 N N . GLY A 1 275 ? 1.859 4.876 -1.562 1.00 96.75 275 GLY A N 1
ATOM 2210 C CA . GLY A 1 275 ? 3.098 4.794 -0.781 1.00 96.75 275 GLY A CA 1
ATOM 2211 C C . GLY A 1 275 ? 2.956 5.291 0.667 1.00 96.75 275 GLY A C 1
ATOM 2212 O O . GLY A 1 275 ? 3.656 4.809 1.559 1.00 96.75 275 GLY A O 1
ATOM 2213 N N . LEU A 1 276 ? 2.024 6.214 0.934 1.00 98.06 276 LEU A N 1
ATOM 2214 C CA . LEU A 1 276 ? 1.635 6.604 2.295 1.00 98.06 276 LEU A CA 1
ATOM 2215 C C . LEU A 1 276 ? 0.885 5.470 3.024 1.00 98.06 276 LEU A C 1
ATOM 2217 O O . LEU A 1 276 ? 1.144 5.253 4.206 1.00 98.06 276 LEU A O 1
ATOM 2221 N N . GLU A 1 277 ? 0.012 4.718 2.344 1.00 96.94 277 GLU A N 1
ATOM 2222 C CA . GLU A 1 277 ? -0.637 3.516 2.902 1.00 96.94 277 GLU A CA 1
ATOM 2223 C C . GLU A 1 277 ? 0.404 2.427 3.232 1.00 96.94 277 GLU A C 1
ATOM 2225 O O . GLU A 1 277 ? 0.425 1.907 4.350 1.00 96.94 277 GLU A O 1
ATOM 2230 N N . ASP A 1 278 ? 1.336 2.153 2.315 1.00 95.62 278 ASP A N 1
ATOM 2231 C CA . ASP A 1 278 ? 2.415 1.176 2.521 1.00 95.62 278 ASP A CA 1
ATOM 2232 C C . ASP A 1 278 ? 3.348 1.576 3.680 1.00 95.62 278 ASP A C 1
ATOM 2234 O O . ASP A 1 278 ? 3.766 0.738 4.485 1.00 95.62 278 ASP A O 1
ATOM 2238 N N . TYR A 1 279 ? 3.655 2.868 3.836 1.00 96.94 279 TYR A N 1
ATOM 2239 C CA . TYR A 1 279 ? 4.450 3.334 4.974 1.00 96.94 279 TYR A CA 1
ATOM 2240 C C . TYR A 1 279 ? 3.671 3.276 6.296 1.00 96.94 279 TYR A C 1
ATOM 2242 O O . TYR A 1 279 ? 4.251 2.945 7.333 1.00 96.94 279 TYR A O 1
ATOM 2250 N N . LEU A 1 280 ? 2.353 3.502 6.281 1.00 97.12 280 LEU A N 1
ATOM 2251 C CA . LEU A 1 280 ? 1.513 3.322 7.465 1.00 97.12 280 LEU A CA 1
ATOM 2252 C C . LEU A 1 280 ? 1.516 1.870 7.961 1.00 97.12 280 LEU A C 1
ATOM 2254 O O . LEU A 1 280 ? 1.536 1.657 9.173 1.00 97.12 280 LEU A O 1
ATOM 2258 N N . PHE A 1 281 ? 1.554 0.875 7.068 1.00 96.38 281 PHE A N 1
ATOM 2259 C CA . PHE A 1 281 ? 1.721 -0.529 7.466 1.00 96.38 281 PHE A CA 1
ATOM 2260 C C . PHE A 1 281 ? 2.989 -0.725 8.315 1.00 96.38 281 PHE A C 1
ATOM 2262 O O . PHE A 1 281 ? 2.942 -1.381 9.360 1.00 96.38 281 PHE A O 1
ATOM 2269 N N . VAL A 1 282 ? 4.105 -0.101 7.920 1.00 95.00 282 VAL A N 1
ATOM 2270 C CA . VAL A 1 282 ? 5.370 -0.138 8.675 1.00 95.00 282 VAL A CA 1
ATOM 2271 C C . VAL A 1 282 ? 5.237 0.574 10.026 1.00 95.00 282 VAL A C 1
ATOM 2273 O O . VAL A 1 282 ? 5.689 0.040 11.041 1.00 95.00 282 VAL A O 1
ATOM 2276 N N . LEU A 1 283 ? 4.592 1.746 10.070 1.00 95.50 283 LEU A N 1
ATOM 2277 C CA . LEU A 1 283 ? 4.371 2.495 11.315 1.00 95.50 283 LEU A CA 1
ATOM 2278 C C . LEU A 1 283 ? 3.486 1.727 12.308 1.00 95.50 283 LEU A C 1
ATOM 2280 O O . LEU A 1 283 ? 3.855 1.606 13.476 1.00 95.50 283 LEU A O 1
ATOM 2284 N N . LEU A 1 284 ? 2.368 1.156 11.848 1.00 95.88 284 LEU A N 1
ATOM 2285 C CA . LEU A 1 284 ? 1.480 0.334 12.674 1.00 95.88 284 LEU A CA 1
ATOM 2286 C C . LEU A 1 284 ? 2.180 -0.941 13.157 1.00 95.88 284 LEU A C 1
ATOM 2288 O O . LEU A 1 284 ? 2.010 -1.319 14.314 1.00 95.88 284 LEU A O 1
ATOM 2292 N N . SER A 1 285 ? 3.017 -1.573 12.325 1.00 94.69 285 SER A N 1
ATOM 2293 C CA . SER A 1 285 ? 3.807 -2.733 12.752 1.00 94.69 285 SER A CA 1
ATOM 2294 C C . SER A 1 285 ? 4.840 -2.369 13.825 1.00 94.69 285 SER A C 1
ATOM 2296 O O . SER A 1 285 ? 4.989 -3.115 14.789 1.00 94.69 285 SER A O 1
ATOM 2298 N N . ARG A 1 286 ? 5.542 -1.230 13.694 1.00 94.25 286 ARG A N 1
ATOM 2299 C CA . ARG A 1 286 ? 6.467 -0.726 14.732 1.00 94.25 286 ARG A CA 1
ATOM 2300 C C . ARG A 1 286 ? 5.722 -0.414 16.031 1.00 94.25 286 ARG A C 1
ATOM 2302 O O . ARG A 1 286 ? 6.182 -0.792 17.102 1.00 94.25 286 ARG A O 1
ATOM 2309 N N . PHE A 1 287 ? 4.564 0.235 15.925 1.00 93.31 287 PHE A N 1
ATOM 2310 C CA . PHE A 1 287 ? 3.714 0.592 17.057 1.00 93.31 287 PHE A CA 1
ATOM 2311 C C . PHE A 1 287 ? 3.194 -0.643 17.807 1.00 93.31 287 PHE A C 1
ATOM 2313 O O . PHE A 1 287 ? 3.338 -0.710 19.024 1.00 93.31 287 PHE A O 1
ATOM 2320 N N . LEU A 1 288 ? 2.680 -1.656 17.099 1.00 93.19 288 LEU A N 1
ATOM 2321 C CA . LEU A 1 288 ? 2.257 -2.927 17.702 1.00 93.19 288 LEU A CA 1
ATOM 2322 C C . LEU A 1 288 ? 3.407 -3.634 18.431 1.00 93.19 288 LEU A C 1
ATOM 2324 O O . LEU A 1 288 ? 3.232 -4.036 19.577 1.00 93.19 288 LEU A O 1
ATOM 2328 N N . ASN A 1 289 ? 4.593 -3.711 17.821 1.00 92.75 289 ASN A N 1
ATOM 2329 C CA . ASN A 1 289 ? 5.764 -4.314 18.464 1.00 92.75 289 ASN A CA 1
ATOM 2330 C C . ASN A 1 289 ? 6.176 -3.552 19.742 1.00 92.75 289 ASN A C 1
ATOM 2332 O O . ASN A 1 289 ? 6.472 -4.173 20.761 1.00 92.75 289 ASN A O 1
ATOM 2336 N N . ALA A 1 290 ? 6.157 -2.213 19.714 1.00 90.75 290 ALA A N 1
ATOM 2337 C CA . ALA A 1 290 ? 6.458 -1.387 20.886 1.00 90.75 290 ALA A CA 1
ATOM 2338 C C . ALA A 1 290 ? 5.429 -1.586 22.018 1.00 90.75 290 ALA A C 1
ATOM 2340 O O . ALA A 1 290 ? 5.800 -1.633 23.188 1.00 90.75 290 ALA A O 1
ATOM 2341 N N . LEU A 1 291 ? 4.147 -1.760 21.687 1.00 89.25 291 LEU A N 1
ATOM 2342 C CA . LEU A 1 291 ? 3.090 -2.060 22.660 1.00 89.25 291 LEU A CA 1
ATOM 2343 C C . LEU A 1 291 ? 3.231 -3.455 23.276 1.00 89.25 291 LEU A C 1
ATOM 2345 O O . LEU A 1 291 ? 3.032 -3.617 24.481 1.00 89.25 291 LEU A O 1
ATOM 2349 N N . GLU A 1 292 ? 3.573 -4.463 22.471 1.00 90.31 292 GLU A N 1
ATOM 2350 C CA . GLU A 1 292 ? 3.844 -5.818 22.962 1.00 90.31 292 GLU A CA 1
ATOM 2351 C C . GLU A 1 292 ? 5.031 -5.824 23.939 1.00 90.31 292 GLU A C 1
ATOM 2353 O O . GLU A 1 292 ? 4.928 -6.436 25.003 1.00 90.31 292 GLU A O 1
ATOM 2358 N N . ALA A 1 293 ? 6.090 -5.054 23.658 1.00 89.81 293 ALA A N 1
ATOM 2359 C CA . ALA A 1 293 ? 7.249 -4.900 24.543 1.00 89.81 293 ALA A CA 1
ATOM 2360 C C . ALA A 1 293 ? 6.915 -4.276 25.917 1.00 89.81 293 ALA A C 1
ATOM 2362 O O . ALA A 1 293 ? 7.558 -4.609 26.911 1.00 89.81 293 ALA A O 1
ATOM 2363 N N . VAL A 1 294 ? 5.889 -3.418 26.003 1.00 87.81 294 VAL A N 1
ATOM 2364 C CA . VAL A 1 294 ? 5.414 -2.812 27.269 1.00 87.81 294 VAL A CA 1
ATOM 2365 C C . VAL A 1 294 ? 4.430 -3.735 28.028 1.00 87.81 294 VAL A C 1
ATOM 2367 O O . VAL A 1 294 ? 4.033 -3.445 29.153 1.00 87.81 294 VAL A O 1
ATOM 2370 N N . GLY A 1 295 ? 4.068 -4.894 27.461 1.00 87.12 295 GLY A N 1
ATOM 2371 C CA . GLY A 1 295 ? 3.182 -5.894 28.081 1.00 87.12 295 GLY A CA 1
ATOM 2372 C C . GLY A 1 295 ? 1.795 -6.016 27.435 1.00 87.12 295 GLY A C 1
ATOM 2373 O O . GLY A 1 295 ? 0.943 -6.769 27.924 1.00 87.12 295 GLY A O 1
ATOM 2374 N N . GLY A 1 296 ? 1.561 -5.299 26.331 1.00 90.38 296 GLY A N 1
ATOM 2375 C CA . GLY A 1 296 ? 0.400 -5.444 25.454 1.00 90.38 296 GLY A CA 1
ATOM 2376 C C . GLY A 1 296 ? -0.950 -5.410 26.175 1.00 90.38 296 GLY A C 1
ATOM 2377 O O . GLY A 1 296 ? -1.219 -4.5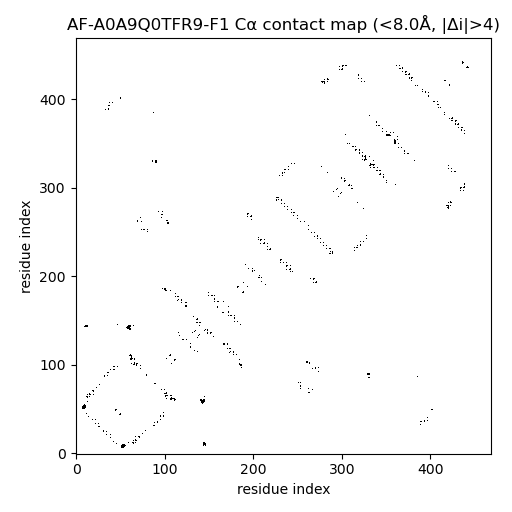65 27.027 1.00 90.38 296 GLY A O 1
ATOM 2378 N N . ALA A 1 297 ? -1.826 -6.357 25.829 1.00 89.81 297 ALA A N 1
ATOM 2379 C CA . ALA A 1 297 ? -3.208 -6.378 26.306 1.00 89.81 297 ALA A CA 1
ATOM 2380 C C . ALA A 1 297 ? -3.368 -6.498 27.835 1.00 89.81 297 ALA A C 1
ATOM 2382 O O . ALA A 1 297 ? -4.387 -6.056 28.361 1.00 89.81 297 ALA A O 1
ATOM 2383 N N . LYS A 1 298 ? -2.393 -7.086 28.549 1.00 88.81 298 LYS A N 1
ATOM 2384 C CA . LYS A 1 298 ? -2.453 -7.191 30.016 1.00 88.81 298 LYS A CA 1
ATOM 2385 C C . LYS A 1 298 ? -2.171 -5.836 30.662 1.00 88.81 298 LYS A C 1
ATOM 2387 O O . LYS A 1 298 ? -3.000 -5.348 31.418 1.00 88.81 298 LYS A O 1
ATOM 2392 N N . TRP A 1 299 ? -1.060 -5.204 30.279 1.00 89.88 299 TRP A N 1
ATOM 2393 C CA . TRP A 1 299 ? -0.682 -3.867 30.748 1.00 89.88 299 TRP A CA 1
ATOM 2394 C C . TRP A 1 299 ? -1.813 -2.842 30.551 1.00 89.88 299 TRP A C 1
ATOM 2396 O O . TRP A 1 299 ? -2.096 -2.032 31.430 1.00 89.88 299 TRP A O 1
ATOM 2406 N N . LEU A 1 300 ? -2.537 -2.936 29.431 1.00 87.88 300 LEU A N 1
ATOM 2407 C CA . LEU A 1 300 ? -3.702 -2.090 29.166 1.00 87.88 300 LEU A CA 1
ATOM 2408 C C . LEU A 1 300 ? -4.890 -2.331 30.095 1.00 87.88 300 LEU A C 1
ATOM 2410 O O . LEU A 1 300 ? -5.569 -1.366 30.444 1.00 87.88 300 LEU A O 1
ATOM 2414 N N . ALA A 1 301 ? -5.154 -3.578 30.486 1.00 87.00 301 ALA A N 1
ATOM 2415 C CA . ALA A 1 301 ? -6.206 -3.886 31.447 1.00 87.00 301 ALA A CA 1
ATOM 2416 C C . ALA A 1 301 ? -5.835 -3.349 32.840 1.00 87.00 301 ALA A C 1
ATOM 2418 O O . ALA A 1 301 ? -6.634 -2.622 33.433 1.00 87.00 301 ALA A O 1
ATOM 2419 N N . ASP A 1 302 ? -4.602 -3.612 33.287 1.00 86.69 302 ASP A N 1
ATOM 2420 C CA . ASP A 1 302 ? -4.036 -3.156 34.565 1.00 86.69 302 ASP A CA 1
ATOM 2421 C C . ASP A 1 302 ? -4.059 -1.604 34.675 1.00 86.69 302 ASP A C 1
ATOM 2423 O O . ASP A 1 302 ? -4.366 -1.028 35.727 1.00 86.69 302 ASP A O 1
ATOM 2427 N N . ASN A 1 303 ? -3.835 -0.895 33.559 1.00 84.88 303 ASN A N 1
ATOM 2428 C CA . ASN A 1 303 ? -3.960 0.567 33.480 1.00 84.88 303 ASN A CA 1
ATOM 2429 C C . ASN A 1 303 ? -5.397 1.083 33.682 1.00 84.88 303 ASN A C 1
ATOM 2431 O O . ASN A 1 303 ? -5.580 2.164 34.241 1.00 84.88 303 ASN A O 1
ATOM 2435 N N . VAL A 1 304 ? -6.434 0.346 33.262 1.00 82.06 304 VAL A N 1
ATOM 2436 C CA . VAL A 1 304 ? -7.830 0.757 33.527 1.00 82.06 304 VAL A CA 1
ATOM 2437 C C . VAL A 1 304 ? -8.173 0.573 35.006 1.00 82.06 304 VAL A C 1
ATOM 2439 O O . VAL A 1 304 ? -8.904 1.384 35.571 1.00 82.06 304 VAL A O 1
ATOM 2442 N N . GLU A 1 305 ? -7.621 -0.448 35.666 1.00 76.44 305 GLU A N 1
ATOM 2443 C CA . GLU A 1 305 ? -7.836 -0.672 37.105 1.00 76.44 305 GLU A CA 1
ATOM 2444 C C . GLU A 1 305 ? -7.211 0.436 37.959 1.00 76.44 305 GLU A C 1
ATOM 2446 O O . GLU A 1 305 ? -7.809 0.885 38.934 1.00 76.44 305 GLU A O 1
ATOM 2451 N N . SER A 1 306 ? -6.061 0.957 37.525 1.00 75.69 306 SER A N 1
ATOM 2452 C CA . SER A 1 306 ? -5.403 2.133 38.108 1.00 75.69 306 SER A CA 1
ATOM 2453 C C . SER A 1 306 ? -5.964 3.484 37.617 1.00 75.69 306 SER A C 1
ATOM 2455 O O . SER A 1 306 ? -5.374 4.529 37.889 1.00 75.69 306 SER A O 1
ATOM 2457 N N . LYS A 1 307 ? -7.119 3.489 36.925 1.00 73.56 307 LYS A N 1
ATOM 2458 C CA . LYS A 1 307 ? -7.795 4.674 36.347 1.00 73.56 307 LYS A CA 1
ATOM 2459 C C . LYS A 1 307 ? -6.931 5.495 35.364 1.00 73.56 307 LYS A C 1
ATOM 2461 O O . LYS A 1 307 ? -7.224 6.662 35.114 1.00 73.56 307 LYS A O 1
ATOM 2466 N N . ASN A 1 308 ? -5.899 4.906 34.755 1.00 75.06 308 ASN A N 1
ATOM 2467 C CA . ASN A 1 308 ? -4.986 5.581 33.827 1.00 75.06 308 ASN A CA 1
ATOM 2468 C C . ASN A 1 308 ? -5.308 5.304 32.341 1.00 75.06 308 ASN A C 1
ATOM 2470 O O . ASN A 1 308 ? -4.601 4.580 31.631 1.00 75.06 308 ASN A O 1
ATOM 2474 N N . ILE A 1 309 ? -6.363 5.949 31.841 1.00 79.00 309 ILE A N 1
ATOM 2475 C CA . ILE A 1 309 ? -6.841 5.809 30.449 1.00 79.00 309 ILE A CA 1
ATOM 2476 C C . ILE A 1 309 ? -5.952 6.557 29.443 1.00 79.00 309 ILE A C 1
ATOM 2478 O O . ILE A 1 309 ? -6.072 6.330 28.245 1.00 79.00 309 ILE A O 1
ATOM 2482 N N . SER A 1 310 ? -4.999 7.390 29.888 1.00 79.94 310 SER A N 1
ATOM 2483 C CA . SER A 1 310 ? -4.075 8.084 28.971 1.00 79.94 310 SER A CA 1
ATOM 2484 C C . SER A 1 310 ? -3.327 7.107 28.050 1.00 79.94 310 SER A C 1
ATOM 2486 O O . SER A 1 310 ? -3.177 7.374 26.861 1.00 79.94 310 SER A O 1
ATOM 2488 N N . SER A 1 311 ? -2.993 5.920 28.570 1.00 80.19 311 SER A N 1
ATOM 2489 C CA . SER A 1 311 ? -2.405 4.798 27.826 1.00 80.19 311 SER A CA 1
ATOM 2490 C C . SER A 1 311 ? -3.253 4.295 26.647 1.00 80.19 311 SER A C 1
ATOM 2492 O O . SER A 1 311 ? -2.707 3.808 25.660 1.00 80.19 311 SER A O 1
ATOM 2494 N N . TRP A 1 312 ? -4.579 4.440 26.713 1.00 88.44 312 TRP A N 1
ATOM 2495 C CA . TRP A 1 312 ? -5.501 4.056 25.643 1.00 88.44 312 TRP A CA 1
ATOM 2496 C C . TRP A 1 312 ? -5.647 5.139 24.571 1.00 88.44 312 TRP A C 1
ATOM 2498 O O . TRP A 1 312 ? -6.012 4.817 23.444 1.00 88.44 312 TRP A O 1
ATOM 2508 N N . ASN A 1 313 ? -5.336 6.404 24.865 1.00 88.62 313 ASN A N 1
ATOM 2509 C CA . ASN A 1 313 ? -5.539 7.499 23.912 1.00 88.62 313 ASN A CA 1
ATOM 2510 C C . ASN A 1 313 ? -4.675 7.341 22.653 1.00 88.62 313 ASN A C 1
ATOM 2512 O O . ASN A 1 313 ? -5.163 7.553 21.544 1.00 88.62 313 ASN A O 1
ATOM 2516 N N . ASP A 1 314 ? -3.418 6.925 22.794 1.00 87.94 314 ASP A N 1
ATOM 2517 C CA . ASP A 1 314 ? -2.543 6.705 21.639 1.00 87.94 314 ASP A CA 1
ATOM 2518 C C . ASP A 1 314 ? -2.958 5.472 20.827 1.00 87.94 314 ASP A C 1
ATOM 2520 O O . ASP A 1 314 ? -2.948 5.504 19.598 1.00 87.94 314 ASP A O 1
ATOM 2524 N N . LEU A 1 315 ? -3.435 4.419 21.492 1.00 90.88 315 LEU A N 1
ATOM 2525 C CA . LEU A 1 315 ? -3.990 3.222 20.856 1.00 90.88 315 LEU A CA 1
ATOM 2526 C C . LEU A 1 315 ? -5.266 3.49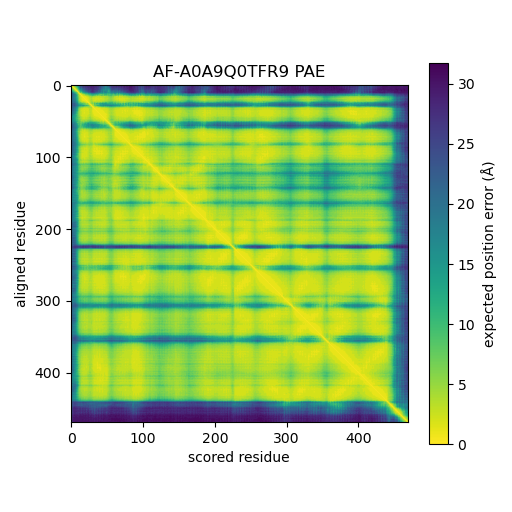0 20.060 1.00 90.88 315 LEU A C 1
ATOM 2528 O O . LEU A 1 315 ? -5.373 3.062 18.910 1.00 90.88 315 LEU A O 1
ATOM 2532 N N . LEU A 1 316 ? -6.222 4.203 20.659 1.00 93.12 316 LEU A N 1
ATOM 2533 C CA . LEU A 1 316 ? -7.435 4.630 19.970 1.00 93.12 316 LEU A CA 1
ATOM 2534 C C . LEU A 1 316 ? -7.066 5.562 18.814 1.00 93.12 316 LEU A C 1
ATOM 2536 O O . LEU A 1 316 ? -7.553 5.358 17.708 1.00 93.12 316 LEU A O 1
ATOM 2540 N N . GLY A 1 317 ? -6.129 6.493 19.017 1.00 92.94 317 GLY A N 1
ATOM 2541 C CA . GLY A 1 317 ? -5.600 7.359 17.962 1.00 92.94 317 GLY A CA 1
ATOM 2542 C C . GLY A 1 317 ? -4.999 6.590 16.778 1.00 92.94 317 GLY A C 1
ATOM 2543 O O . GLY A 1 317 ? -5.315 6.899 15.630 1.00 92.94 317 GLY A O 1
ATOM 2544 N N . ALA A 1 318 ? -4.184 5.563 17.035 1.00 95.06 318 ALA A N 1
ATOM 2545 C CA . ALA A 1 318 ? -3.635 4.692 15.995 1.00 95.06 318 ALA A CA 1
ATOM 2546 C C . ALA A 1 318 ? -4.726 3.890 15.270 1.00 95.06 318 ALA A C 1
ATOM 2548 O O . ALA A 1 318 ? -4.682 3.765 14.046 1.00 95.06 318 ALA A O 1
ATOM 2549 N N . LEU A 1 319 ? -5.729 3.384 15.998 1.00 96.81 319 LEU A N 1
ATOM 2550 C CA . LEU A 1 319 ? -6.851 2.664 15.396 1.00 96.81 319 LEU A CA 1
ATOM 2551 C C . LEU A 1 319 ? -7.731 3.588 14.543 1.00 96.81 319 LEU A C 1
ATOM 2553 O O . LEU A 1 319 ? -8.120 3.201 13.446 1.00 96.81 319 LEU A O 1
ATOM 2557 N N . ILE A 1 320 ? -7.999 4.814 15.001 1.00 96.56 320 ILE A N 1
ATOM 2558 C CA . ILE A 1 320 ? -8.732 5.842 14.249 1.00 96.56 320 ILE A CA 1
ATOM 2559 C C . ILE A 1 320 ? -8.004 6.157 12.939 1.00 96.56 320 ILE A C 1
ATOM 2561 O O . ILE A 1 320 ? -8.645 6.190 11.890 1.00 96.56 320 ILE A O 1
ATOM 2565 N N . VAL A 1 321 ? -6.676 6.339 12.973 1.00 97.06 321 VAL A N 1
ATOM 2566 C CA . VAL A 1 321 ? -5.867 6.494 11.752 1.00 97.06 321 VAL A CA 1
ATOM 2567 C C . VAL A 1 321 ? -5.999 5.253 10.868 1.00 97.06 321 VAL A C 1
ATOM 2569 O O . VAL A 1 321 ? -6.373 5.383 9.707 1.00 97.06 321 VAL A O 1
ATOM 2572 N N . GLY A 1 322 ? -5.781 4.052 11.407 1.00 97.00 322 GLY A N 1
ATOM 2573 C CA . GLY A 1 322 ? -5.880 2.799 10.655 1.00 97.00 322 GLY A CA 1
ATOM 2574 C C . GLY A 1 322 ? -7.230 2.605 9.952 1.00 97.00 322 GLY A C 1
ATOM 2575 O O . GLY A 1 322 ? -7.261 2.327 8.758 1.00 97.00 322 GLY A O 1
ATOM 2576 N N . VAL A 1 323 ? -8.347 2.821 10.652 1.00 97.56 323 VAL A N 1
ATOM 2577 C CA . VAL A 1 323 ? -9.705 2.707 10.091 1.00 97.56 323 VAL A CA 1
ATOM 2578 C C . VAL A 1 323 ? -9.977 3.792 9.045 1.00 97.56 323 VAL A C 1
ATOM 2580 O O . VAL A 1 323 ? -10.467 3.479 7.961 1.00 97.56 323 VAL A O 1
ATOM 2583 N N . ARG A 1 324 ? -9.607 5.056 9.305 1.00 96.62 324 ARG A N 1
ATOM 2584 C CA . ARG A 1 324 ? -9.720 6.139 8.307 1.00 96.62 324 ARG A CA 1
ATOM 2585 C C . ARG A 1 324 ? -8.958 5.814 7.027 1.00 96.62 324 ARG A C 1
ATOM 2587 O O . ARG A 1 324 ? -9.428 6.120 5.938 1.00 96.62 324 ARG A O 1
ATOM 2594 N N . GLN A 1 325 ? -7.808 5.164 7.153 1.00 95.06 325 GLN A N 1
ATOM 2595 C CA . GLN A 1 325 ? -6.932 4.836 6.034 1.00 95.06 325 GLN A CA 1
ATOM 2596 C C . GLN A 1 325 ? -7.504 3.730 5.142 1.00 95.06 325 GLN A C 1
ATOM 2598 O O . GLN A 1 325 ? -7.302 3.795 3.933 1.00 95.06 325 GLN A O 1
ATOM 2603 N N . LEU A 1 326 ? -8.299 2.803 5.690 1.00 95.75 326 LEU A N 1
ATOM 2604 C CA . LEU A 1 326 ? -9.110 1.873 4.891 1.00 95.75 326 LEU A CA 1
ATOM 2605 C C . LEU A 1 326 ? -10.194 2.618 4.094 1.00 95.75 326 LEU A C 1
ATOM 2607 O O . LEU A 1 326 ? -10.377 2.355 2.905 1.00 95.75 326 LEU A O 1
ATOM 2611 N N . GLY A 1 327 ? -10.849 3.601 4.722 1.00 95.94 327 GLY A N 1
ATOM 2612 C CA . GLY A 1 327 ? -11.823 4.474 4.061 1.00 95.94 327 GLY A CA 1
ATOM 2613 C C . GLY A 1 327 ? -11.208 5.296 2.922 1.00 95.94 327 GLY A C 1
ATOM 2614 O O . GLY A 1 327 ? -11.765 5.329 1.828 1.00 95.94 327 GLY A O 1
ATOM 2615 N N . LEU A 1 328 ? -10.020 5.878 3.133 1.00 95.56 328 LEU A N 1
ATOM 2616 C CA . LEU A 1 328 ? -9.243 6.578 2.094 1.00 95.56 328 LEU A CA 1
ATOM 2617 C C . LEU A 1 328 ? -8.799 5.649 0.947 1.00 95.56 328 LEU A C 1
ATOM 2619 O O . LEU A 1 328 ? -8.652 6.101 -0.186 1.00 95.56 328 LEU A O 1
ATOM 2623 N N . SER A 1 329 ? -8.636 4.348 1.209 1.00 93.88 329 SER A N 1
ATOM 2624 C CA . SER A 1 329 ? -8.409 3.321 0.178 1.00 93.88 329 SER A CA 1
ATOM 2625 C C . SER A 1 329 ? -9.686 2.916 -0.579 1.00 93.88 329 SER A C 1
ATOM 2627 O O . SER A 1 329 ? -9.628 2.030 -1.432 1.00 93.88 329 SER A O 1
ATOM 2629 N N . GLY A 1 330 ? -10.831 3.544 -0.289 1.00 92.75 330 GLY A N 1
ATOM 2630 C CA . GLY A 1 330 ? -12.131 3.266 -0.906 1.00 92.75 330 GLY A CA 1
ATOM 2631 C C . GLY A 1 330 ? -12.893 2.088 -0.291 1.00 92.75 330 GLY A C 1
ATOM 2632 O O . GLY A 1 330 ? -13.932 1.690 -0.818 1.00 92.75 330 GLY A O 1
ATOM 2633 N N . TRP A 1 331 ? -12.417 1.512 0.818 1.00 95.69 331 TRP A N 1
ATOM 2634 C CA . TRP A 1 331 ? -13.107 0.402 1.472 1.00 95.69 331 TRP A CA 1
ATOM 2635 C C . TRP A 1 331 ? -14.168 0.905 2.454 1.00 95.69 331 TRP A C 1
ATOM 2637 O O . TRP A 1 331 ? -13.838 1.321 3.562 1.00 95.69 331 TRP A O 1
ATOM 2647 N N . ARG A 1 332 ? -15.446 0.843 2.049 1.00 94.38 332 ARG A N 1
ATOM 2648 C CA . ARG A 1 332 ? -16.623 1.226 2.861 1.00 94.38 332 ARG A CA 1
ATOM 2649 C C . ARG A 1 332 ? -16.403 2.541 3.642 1.00 94.38 332 ARG A C 1
ATOM 2651 O O . ARG A 1 332 ? -16.374 2.522 4.879 1.00 94.38 332 ARG A O 1
ATOM 2658 N N . PRO A 1 333 ? -16.184 3.671 2.947 1.00 94.38 333 PRO A N 1
ATOM 2659 C CA . PRO A 1 333 ? -15.750 4.917 3.577 1.00 94.38 333 PRO A CA 1
ATOM 2660 C C . PRO A 1 333 ? -16.737 5.443 4.631 1.00 94.38 333 PRO A C 1
ATOM 2662 O O . PRO A 1 333 ? -16.301 5.987 5.643 1.00 94.38 333 PRO A O 1
ATOM 2665 N N . GLU A 1 334 ? -18.042 5.224 4.459 1.00 95.19 334 GLU A N 1
ATOM 2666 C CA . GLU A 1 334 ? -19.088 5.622 5.410 1.00 95.19 334 GLU A CA 1
ATOM 2667 C C . GLU A 1 334 ? -18.989 4.842 6.730 1.00 95.19 334 GLU A C 1
ATOM 2669 O O . GLU A 1 334 ? -19.088 5.420 7.812 1.00 95.19 334 GLU A O 1
ATOM 2674 N N . GLU A 1 335 ? -18.741 3.532 6.647 1.00 96.62 335 GLU A N 1
ATOM 2675 C CA . GLU A 1 335 ? -18.561 2.655 7.810 1.00 96.62 335 GLU A CA 1
ATOM 2676 C C . GLU A 1 335 ? -17.254 2.990 8.543 1.00 96.62 335 GLU A C 1
ATOM 2678 O O . GLU A 1 335 ? -17.233 3.095 9.771 1.00 96.62 335 GLU A O 1
ATOM 2683 N N . CYS A 1 336 ? -16.177 3.254 7.794 1.00 97.44 336 CYS A N 1
ATOM 2684 C CA . CYS A 1 336 ? -14.911 3.731 8.352 1.00 97.44 336 CYS A CA 1
ATOM 2685 C C . CYS A 1 336 ? -15.069 5.082 9.067 1.00 97.44 336 CYS A C 1
ATOM 2687 O O . CYS A 1 336 ? -14.512 5.279 10.150 1.00 97.44 336 CYS A O 1
ATOM 2689 N N . ALA A 1 337 ? -15.842 6.008 8.493 1.00 97.00 337 ALA A N 1
ATOM 2690 C CA . ALA A 1 337 ? -16.136 7.301 9.103 1.00 97.00 337 ALA A CA 1
ATOM 2691 C C . ALA A 1 337 ? -16.973 7.151 10.384 1.00 97.00 337 ALA A C 1
ATOM 2693 O O . ALA A 1 337 ? -16.644 7.773 11.393 1.00 97.00 337 ALA A O 1
ATOM 2694 N N . ALA A 1 338 ? -18.000 6.293 10.381 1.00 97.75 338 ALA A N 1
ATOM 2695 C CA . ALA A 1 338 ? -18.823 6.020 11.559 1.00 97.75 338 ALA A CA 1
ATOM 2696 C C . ALA A 1 338 ? -17.994 5.433 12.716 1.00 97.75 338 ALA A C 1
ATOM 2698 O O . ALA A 1 338 ? -17.995 5.989 13.814 1.00 97.75 338 ALA A O 1
ATOM 2699 N N . ILE A 1 339 ? -17.217 4.375 12.454 1.00 97.81 339 ILE A N 1
ATOM 2700 C CA . ILE A 1 339 ? -16.326 3.751 13.447 1.00 97.81 339 ILE A CA 1
ATOM 2701 C C . ILE A 1 339 ? -15.282 4.759 13.951 1.00 97.81 339 ILE A C 1
ATOM 2703 O O . ILE A 1 339 ? -15.032 4.841 15.152 1.00 97.81 339 ILE A O 1
ATOM 2707 N N . GLY A 1 340 ? -14.685 5.556 13.058 1.00 96.56 340 GLY A N 1
ATOM 2708 C CA . GLY A 1 340 ? -13.713 6.587 13.430 1.00 96.56 340 GLY A CA 1
ATOM 2709 C C . GLY A 1 340 ? -14.297 7.667 14.348 1.00 96.56 340 GLY A C 1
ATOM 2710 O O . GLY A 1 340 ? -13.628 8.086 15.292 1.00 96.56 340 GLY A O 1
ATOM 2711 N N . THR A 1 341 ? -15.541 8.088 14.110 1.00 96.19 341 THR A N 1
ATOM 2712 C CA . THR A 1 341 ? -16.261 9.042 14.970 1.00 96.19 341 THR A CA 1
ATOM 2713 C C . THR A 1 341 ? -16.651 8.425 16.314 1.00 96.19 341 THR A C 1
ATOM 2715 O O . THR A 1 341 ? -16.494 9.075 17.345 1.00 96.19 341 THR A O 1
ATOM 2718 N N . GLU A 1 342 ? -17.099 7.167 16.338 1.00 95.75 342 GLU A N 1
ATOM 2719 C CA . GLU A 1 342 ? -17.407 6.438 17.579 1.00 95.75 342 GLU A CA 1
ATOM 2720 C C . GLU A 1 342 ? -16.160 6.291 18.467 1.00 95.75 342 GLU A C 1
ATOM 2722 O O . GLU A 1 342 ? -16.202 6.617 19.652 1.00 95.75 342 GLU A O 1
ATOM 2727 N N . LEU A 1 343 ? -15.023 5.883 17.892 1.00 95.31 343 LEU A N 1
ATOM 2728 C CA . LEU A 1 343 ? -13.753 5.765 18.616 1.00 95.31 343 LEU A CA 1
ATOM 2729 C C . LEU A 1 343 ? -13.261 7.112 19.172 1.00 95.31 343 LEU A C 1
ATOM 2731 O O . LEU A 1 343 ? -12.786 7.149 20.308 1.00 95.31 343 LEU A O 1
ATOM 2735 N N . LEU A 1 344 ? -13.404 8.208 18.414 1.00 94.31 344 LEU A N 1
ATOM 2736 C CA . LEU A 1 344 ? -13.098 9.562 18.899 1.00 94.31 344 LEU A CA 1
ATOM 2737 C C . LEU A 1 344 ? -13.995 9.955 20.075 1.00 94.31 344 LEU A C 1
ATOM 2739 O O . LEU A 1 344 ? -13.489 10.403 21.099 1.00 94.31 344 LEU A O 1
ATOM 2743 N N . ALA A 1 345 ? -15.305 9.713 19.982 1.00 92.38 345 ALA A N 1
ATOM 2744 C CA . ALA A 1 345 ? -16.232 10.010 21.071 1.00 92.38 345 ALA A CA 1
ATOM 2745 C C . ALA A 1 345 ? -15.888 9.236 22.359 1.00 92.38 345 ALA A C 1
ATOM 2747 O O . ALA A 1 345 ? -16.015 9.780 23.456 1.00 92.38 345 ALA A O 1
ATOM 2748 N N . TRP A 1 346 ? -15.410 7.989 22.261 1.00 90.12 346 TRP A N 1
ATOM 2749 C CA . TRP A 1 346 ? -14.955 7.217 23.429 1.00 90.12 346 TRP A CA 1
ATOM 2750 C C . TRP A 1 346 ? -13.599 7.674 23.976 1.00 90.12 346 TRP A C 1
ATOM 2752 O O . TRP A 1 346 ? -13.373 7.573 25.184 1.00 90.12 346 TRP A O 1
ATOM 2762 N N . GLN A 1 347 ? -12.722 8.200 23.118 1.00 88.81 347 GLN A N 1
ATOM 2763 C CA . GLN A 1 347 ? -11.452 8.811 23.510 1.00 88.81 347 GLN A CA 1
ATOM 2764 C C . GLN A 1 347 ? -11.672 10.140 24.254 1.00 88.81 347 GLN A C 1
ATOM 2766 O O . GLN A 1 347 ? -11.111 10.342 25.327 1.00 88.81 347 GLN A O 1
ATOM 2771 N N . GLU A 1 348 ? -12.517 11.023 23.717 1.00 88.56 348 GLU A N 1
ATOM 2772 C CA . GLU A 1 348 ? -12.833 12.335 24.300 1.00 88.56 348 GLU A CA 1
ATOM 2773 C C . GLU A 1 348 ? -13.651 12.223 25.591 1.00 88.56 348 GLU A C 1
ATOM 2775 O O . GLU A 1 348 ? -13.411 12.962 26.546 1.00 88.56 348 GLU A O 1
ATOM 2780 N N . LYS A 1 349 ? -14.607 11.285 25.645 1.00 85.25 349 LYS A N 1
ATOM 2781 C CA . LYS A 1 349 ? -15.468 11.088 26.819 1.00 85.25 349 LYS A CA 1
ATOM 2782 C C . LYS A 1 349 ? -14.707 10.535 28.030 1.00 85.25 349 LYS A C 1
ATOM 2784 O O . LYS A 1 349 ? -15.064 10.859 29.161 1.00 85.25 349 LYS A O 1
ATOM 2789 N N . GLY A 1 350 ? -13.685 9.707 27.807 1.00 81.12 350 GLY A N 1
ATOM 2790 C CA . GLY A 1 350 ? -12.897 9.090 28.874 1.00 81.12 350 GLY A CA 1
ATOM 2791 C C . GLY A 1 350 ? -13.703 8.153 29.788 1.00 81.12 350 GLY A C 1
ATOM 2792 O O . GLY A 1 350 ? -14.739 7.606 29.403 1.00 81.12 350 GLY A O 1
ATOM 2793 N N . LEU A 1 351 ? -13.196 7.951 31.008 1.00 82.06 351 LEU A N 1
ATOM 2794 C CA . LEU A 1 351 ? -13.772 7.073 32.031 1.00 82.06 351 LEU A CA 1
ATOM 2795 C C . LEU A 1 351 ? -14.375 7.908 33.164 1.00 82.06 351 LEU A C 1
ATOM 2797 O O . LEU A 1 351 ? -13.670 8.687 33.805 1.00 82.06 351 LEU A O 1
ATOM 2801 N N . PHE A 1 352 ? -15.652 7.688 33.461 1.00 79.06 352 PHE A N 1
ATOM 2802 C CA . PHE A 1 352 ? -16.297 8.217 34.664 1.00 79.06 352 PHE A CA 1
ATOM 2803 C C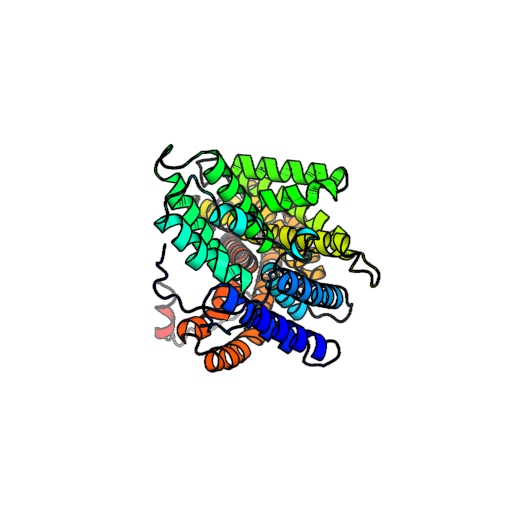 . PHE A 1 352 ? -16.387 7.137 35.743 1.00 79.06 352 PHE A C 1
ATOM 2805 O O . PHE A 1 352 ? -16.348 5.947 35.441 1.00 79.06 352 PHE A O 1
ATOM 2812 N N . GLU A 1 353 ? -16.544 7.534 37.008 1.00 76.94 353 GLU A N 1
ATOM 2813 C CA . GLU A 1 353 ? -16.758 6.566 38.095 1.00 76.94 353 GLU A CA 1
ATOM 2814 C C . GLU A 1 353 ? -18.132 5.888 38.005 1.00 76.94 353 GLU A C 1
ATOM 2816 O O . GLU A 1 353 ? -18.275 4.719 38.354 1.00 76.94 353 GLU A O 1
ATOM 2821 N N . LYS A 1 354 ? -19.142 6.612 37.508 1.00 78.69 354 LYS A N 1
ATOM 2822 C CA . LYS A 1 354 ? -20.491 6.100 37.251 1.00 78.69 354 LYS A CA 1
ATOM 2823 C C . LYS A 1 354 ? -21.079 6.712 35.991 1.00 78.69 354 LYS A C 1
ATOM 2825 O O . LYS A 1 354 ? -20.849 7.885 35.704 1.00 78.69 354 LYS A O 1
ATOM 2830 N N . GLU A 1 355 ? -21.913 5.941 35.302 1.00 78.94 355 GLU A N 1
ATOM 2831 C CA . GLU A 1 355 ? -22.847 6.461 34.303 1.00 78.94 355 GLU A CA 1
ATOM 2832 C C . GLU A 1 355 ? -24.274 6.068 34.699 1.00 78.94 355 GLU A C 1
ATOM 2834 O O . GLU A 1 355 ? -24.702 4.930 34.523 1.00 78.94 355 GLU A O 1
ATOM 2839 N N . GLY A 1 356 ? -25.012 7.018 35.282 1.00 82.38 356 GLY A N 1
ATOM 2840 C CA . GLY A 1 356 ? -26.304 6.732 35.906 1.00 82.38 356 GLY A CA 1
ATOM 2841 C C . GLY A 1 356 ? -26.136 5.874 37.164 1.00 82.38 356 GLY A C 1
ATOM 2842 O O . GLY A 1 356 ? -25.408 6.252 38.083 1.00 82.38 356 GLY A O 1
ATOM 2843 N N . SER A 1 357 ? -26.820 4.729 37.213 1.00 79.62 357 SER A N 1
ATOM 2844 C CA . SER A 1 357 ? -26.696 3.733 38.288 1.00 79.62 357 SER A CA 1
ATOM 2845 C C . SER A 1 357 ? -25.509 2.780 38.121 1.00 79.62 357 SER A C 1
ATOM 2847 O O . SER A 1 357 ? -25.112 2.150 39.100 1.00 79.62 357 SER A O 1
ATOM 2849 N N . GLU A 1 358 ? -24.956 2.673 36.912 1.00 84.88 358 GLU A N 1
ATOM 2850 C CA . GLU A 1 358 ? -23.974 1.654 36.534 1.00 84.88 358 GLU A CA 1
ATOM 2851 C C . GLU A 1 358 ? -22.526 2.092 36.788 1.00 84.88 358 GLU A C 1
ATOM 2853 O O . GLU A 1 358 ? -22.204 3.286 36.802 1.00 84.88 358 GLU A O 1
ATOM 2858 N N . ASP A 1 359 ? -21.635 1.108 36.939 1.00 83.62 359 ASP A N 1
ATOM 2859 C CA . ASP A 1 359 ? -20.186 1.324 36.972 1.00 83.62 359 ASP A CA 1
ATOM 2860 C C . ASP A 1 359 ? -19.713 1.895 35.624 1.00 83.62 359 ASP A C 1
ATOM 2862 O O . ASP A 1 359 ? -19.862 1.272 34.564 1.00 83.62 359 ASP A O 1
ATOM 2866 N N . GLY A 1 360 ? -19.116 3.089 35.662 1.00 85.00 360 GLY A N 1
ATOM 2867 C CA . GLY A 1 360 ? -18.625 3.758 34.462 1.00 85.00 360 GLY A CA 1
ATOM 2868 C C . GLY A 1 360 ? -17.504 2.985 33.756 1.00 85.00 360 GLY A C 1
ATOM 2869 O O . GLY A 1 360 ? -17.410 3.068 32.530 1.00 85.00 360 GLY A O 1
ATOM 2870 N N . LYS A 1 361 ? -16.731 2.146 34.472 1.00 86.06 361 LYS A N 1
ATOM 2871 C CA . LYS A 1 361 ? -15.746 1.214 33.886 1.00 86.06 361 LYS A CA 1
ATOM 2872 C C . LYS A 1 361 ? -16.419 0.192 32.982 1.00 86.06 361 LYS A C 1
ATOM 2874 O O . LYS A 1 361 ? -15.961 -0.024 31.859 1.00 86.06 361 LYS A O 1
ATOM 2879 N N . ILE A 1 362 ? -17.514 -0.408 33.448 1.00 87.38 362 ILE A N 1
ATOM 2880 C CA . ILE A 1 362 ? -18.260 -1.423 32.698 1.00 87.38 362 ILE A CA 1
ATOM 2881 C C . ILE A 1 362 ? -18.906 -0.787 31.464 1.00 87.38 362 ILE A C 1
ATOM 2883 O O . ILE A 1 362 ? -18.741 -1.294 30.355 1.00 87.38 362 ILE A O 1
ATOM 2887 N N . ILE A 1 363 ? -19.575 0.357 31.625 1.00 88.06 363 ILE A N 1
ATOM 2888 C CA . ILE A 1 363 ? -20.249 1.051 30.519 1.00 88.06 363 ILE A CA 1
ATOM 2889 C C . ILE A 1 363 ? -19.258 1.535 29.448 1.00 88.06 363 ILE A C 1
ATOM 2891 O O . ILE A 1 363 ? -19.510 1.344 28.255 1.00 88.06 363 ILE A O 1
ATOM 2895 N N . TRP A 1 364 ? -18.120 2.113 29.844 1.00 88.94 364 TRP A N 1
ATOM 2896 C CA . TRP A 1 364 ? -17.050 2.502 28.919 1.00 88.94 364 TRP A CA 1
ATOM 2897 C C . TRP A 1 364 ? -16.506 1.291 28.149 1.00 88.94 364 TRP A C 1
ATOM 2899 O O . TRP A 1 364 ? -16.479 1.296 26.915 1.00 88.94 364 TRP A O 1
ATOM 2909 N N . ALA A 1 365 ? -16.155 0.217 28.863 1.00 89.69 365 ALA A N 1
ATOM 2910 C CA . ALA A 1 365 ? -15.584 -0.982 28.263 1.00 89.69 365 ALA A CA 1
ATOM 2911 C C . ALA A 1 365 ? -16.574 -1.698 27.322 1.00 89.69 365 ALA A C 1
ATOM 2913 O O . ALA A 1 365 ? -16.172 -2.154 26.254 1.00 89.69 365 ALA A O 1
ATOM 2914 N N . LEU A 1 366 ? -17.873 -1.745 27.644 1.00 90.44 366 LEU A N 1
ATOM 2915 C CA . LEU A 1 366 ? -18.899 -2.320 26.762 1.00 90.44 366 LEU A CA 1
ATOM 2916 C C . LEU A 1 366 ? -19.071 -1.530 25.454 1.00 90.44 366 LEU A C 1
ATOM 2918 O O . LEU A 1 366 ? -19.138 -2.137 24.383 1.00 90.44 366 LEU A O 1
ATOM 2922 N N . ARG A 1 367 ? -19.100 -0.190 25.509 1.00 91.12 367 ARG A N 1
ATOM 2923 C CA . ARG A 1 367 ? -19.183 0.653 24.297 1.00 91.12 367 ARG A CA 1
ATOM 2924 C C . ARG A 1 367 ? -17.947 0.508 23.419 1.00 91.12 367 ARG A C 1
ATOM 2926 O O . ARG A 1 367 ? -18.064 0.344 22.200 1.00 91.12 367 ARG A O 1
ATOM 2933 N N . LEU A 1 368 ? -16.768 0.516 24.040 1.00 92.62 368 LEU A N 1
ATOM 2934 C CA . LEU A 1 368 ? -15.519 0.325 23.321 1.00 92.62 368 LEU A CA 1
ATOM 2935 C C . LEU A 1 368 ? -15.463 -1.075 22.692 1.00 92.62 368 LEU A C 1
ATOM 2937 O O . LEU A 1 368 ? -15.171 -1.182 21.504 1.00 92.62 368 LEU A O 1
ATOM 2941 N N . LYS A 1 369 ? -15.854 -2.133 23.421 1.00 93.38 369 LYS A N 1
ATOM 2942 C CA . LYS A 1 369 ? -15.978 -3.500 22.884 1.00 93.38 369 LYS A CA 1
ATOM 2943 C C . LYS A 1 369 ? -16.861 -3.544 21.635 1.00 93.38 369 LYS A C 1
ATOM 2945 O O . LYS A 1 369 ? -16.424 -4.065 20.615 1.00 93.38 369 LYS A O 1
ATOM 2950 N N . ALA A 1 370 ? -18.070 -2.981 21.694 1.00 93.19 370 ALA A N 1
ATOM 2951 C CA . ALA A 1 370 ? -19.007 -2.994 20.568 1.00 93.19 370 ALA A CA 1
ATOM 2952 C C . ALA A 1 370 ? -18.424 -2.315 19.313 1.00 93.19 370 ALA A C 1
ATOM 2954 O O . ALA A 1 370 ? -18.550 -2.835 18.202 1.00 93.19 370 ALA A O 1
ATOM 2955 N N . THR A 1 371 ? -17.721 -1.196 19.507 1.00 96.19 371 THR A N 1
ATOM 2956 C CA . THR A 1 371 ? -17.047 -0.447 18.433 1.00 96.19 371 THR A CA 1
ATOM 2957 C C . THR A 1 371 ? -15.859 -1.231 17.865 1.00 96.19 371 THR A C 1
ATOM 2959 O O . THR A 1 371 ? -15.675 -1.296 16.652 1.00 96.19 371 THR A O 1
ATOM 2962 N N . LEU A 1 372 ? -15.083 -1.904 18.720 1.00 96.50 372 LEU A N 1
ATOM 2963 C CA . LEU A 1 372 ? -13.957 -2.750 18.314 1.00 96.50 372 LEU A CA 1
ATOM 2964 C C . LEU A 1 372 ? -14.399 -4.033 17.588 1.00 96.50 372 LEU A C 1
ATOM 2966 O O . LEU A 1 372 ? -13.772 -4.412 16.603 1.00 96.50 372 LEU A O 1
ATOM 2970 N N . ASP A 1 373 ? -15.481 -4.692 18.014 1.00 94.69 373 ASP A N 1
ATOM 2971 C CA . ASP A 1 373 ? -16.042 -5.854 17.304 1.00 94.69 373 ASP A CA 1
ATOM 2972 C C . ASP A 1 373 ? -16.667 -5.437 15.952 1.00 94.69 373 ASP A C 1
ATOM 2974 O O . ASP A 1 373 ? -16.726 -6.233 15.015 1.00 94.69 373 ASP A O 1
ATOM 2978 N N . ARG A 1 374 ? -17.117 -4.181 15.801 1.00 95.94 374 ARG A N 1
ATOM 2979 C CA . ARG A 1 374 ? -17.501 -3.589 14.504 1.00 95.94 374 ARG A CA 1
ATOM 2980 C C . ARG A 1 374 ? -16.278 -3.309 13.622 1.00 95.94 374 ARG A C 1
ATOM 2982 O O . ARG A 1 374 ? -16.255 -3.742 12.473 1.00 95.94 374 ARG A O 1
ATOM 2989 N N . ALA A 1 375 ? -15.231 -2.701 14.179 1.00 97.38 375 ALA A N 1
ATOM 2990 C CA . ALA A 1 375 ? -13.961 -2.481 13.487 1.00 97.38 375 ALA A CA 1
ATOM 2991 C C . ALA A 1 375 ? -13.289 -3.794 13.045 1.00 97.38 375 ALA A C 1
ATOM 2993 O O . ALA A 1 375 ? -12.756 -3.863 11.941 1.00 97.38 375 ALA A O 1
ATOM 2994 N N . ARG A 1 376 ? -13.350 -4.865 13.851 1.00 96.62 376 ARG A N 1
ATOM 2995 C CA . ARG A 1 376 ? -12.812 -6.175 13.454 1.00 96.62 376 ARG A CA 1
ATOM 2996 C C . ARG A 1 376 ? -13.603 -6.781 12.291 1.00 96.62 376 ARG A C 1
ATOM 2998 O O . ARG A 1 376 ? -12.977 -7.180 11.313 1.00 96.62 376 ARG A O 1
ATOM 3005 N N . ARG A 1 377 ? -14.941 -6.737 12.325 1.00 96.56 377 ARG A N 1
ATOM 3006 C CA . ARG A 1 377 ? -15.797 -7.184 11.205 1.00 96.56 377 ARG A CA 1
ATOM 3007 C C . ARG A 1 377 ? -15.511 -6.441 9.899 1.00 96.56 377 ARG A C 1
ATOM 3009 O O . ARG A 1 377 ? -15.405 -7.075 8.860 1.00 96.56 377 ARG A O 1
ATOM 3016 N N . LEU A 1 378 ? -15.270 -5.127 9.945 1.00 96.75 378 LEU A N 1
ATOM 3017 C CA . LEU A 1 378 ? -14.819 -4.358 8.773 1.00 96.75 378 LEU A CA 1
ATOM 3018 C C . LEU A 1 378 ? -13.525 -4.933 8.150 1.00 96.75 378 LEU A C 1
ATOM 3020 O O . LEU A 1 378 ? -13.380 -4.914 6.924 1.00 96.75 378 LEU A O 1
ATOM 3024 N N . THR A 1 379 ? -12.600 -5.449 8.974 1.00 96.69 379 THR A N 1
ATOM 3025 C CA . THR A 1 379 ? -11.355 -6.092 8.505 1.00 96.69 379 THR A CA 1
ATOM 3026 C C . THR A 1 379 ? -11.526 -7.541 8.048 1.00 96.69 379 THR A C 1
ATOM 3028 O O . THR A 1 379 ? -10.846 -7.975 7.114 1.00 96.69 379 THR A O 1
ATOM 3031 N N . GLU A 1 380 ? -12.453 -8.275 8.665 1.00 96.12 380 GLU A N 1
ATOM 3032 C CA . GLU A 1 380 ? -12.854 -9.625 8.258 1.00 96.12 380 GLU A CA 1
ATOM 3033 C C . GLU A 1 380 ? -13.514 -9.567 6.867 1.00 96.12 380 GLU A C 1
ATOM 3035 O O . GLU A 1 380 ? -13.055 -10.247 5.953 1.00 96.12 380 GLU A O 1
ATOM 3040 N N . ASP A 1 381 ? -14.465 -8.650 6.658 1.00 96.19 381 ASP A N 1
ATOM 3041 C CA . ASP A 1 381 ? -15.160 -8.434 5.381 1.00 96.19 381 ASP A CA 1
ATOM 3042 C C . ASP A 1 381 ? -14.211 -8.060 4.223 1.00 96.19 381 ASP A C 1
ATOM 3044 O O . ASP A 1 381 ? -14.432 -8.473 3.084 1.00 96.19 381 ASP A O 1
ATOM 3048 N N . TYR A 1 382 ? -13.149 -7.285 4.485 1.00 95.94 382 TYR A N 1
ATOM 3049 C CA . TYR A 1 382 ? -12.116 -6.980 3.479 1.00 95.94 382 TYR A CA 1
ATOM 3050 C C . TYR A 1 382 ? -11.340 -8.240 3.087 1.00 95.94 382 TYR A C 1
ATOM 3052 O O . TYR A 1 382 ? -11.094 -8.502 1.909 1.00 95.94 382 TYR A O 1
ATOM 3060 N N . SER A 1 383 ? -10.939 -9.019 4.093 1.00 96.12 383 SER A N 1
ATOM 3061 C CA . SER A 1 383 ? -10.153 -10.240 3.907 1.00 96.12 383 SER A CA 1
ATOM 3062 C C . SER A 1 383 ? -10.960 -11.288 3.139 1.00 96.12 383 SER A C 1
ATOM 3064 O O . SER A 1 383 ? -10.453 -11.883 2.191 1.00 96.12 383 SER A O 1
ATOM 3066 N N . GLU A 1 384 ? -12.238 -11.437 3.486 1.00 96.31 384 GLU A N 1
ATOM 3067 C CA . GLU A 1 384 ? -13.203 -12.296 2.803 1.00 96.31 384 GLU A CA 1
ATOM 3068 C C . GLU A 1 384 ? -13.431 -11.854 1.348 1.00 96.31 384 GLU A C 1
ATOM 3070 O O . GLU A 1 384 ? -13.365 -12.678 0.439 1.00 96.31 384 GLU A O 1
ATOM 3075 N N . ALA A 1 385 ? -13.575 -10.551 1.078 1.00 95.50 385 ALA A N 1
ATOM 3076 C CA . ALA A 1 385 ? -13.680 -10.053 -0.295 1.00 95.50 385 ALA A CA 1
ATOM 3077 C C . ALA A 1 385 ? -12.444 -10.402 -1.152 1.00 95.50 385 ALA A C 1
ATOM 3079 O O . ALA A 1 385 ? -12.589 -10.749 -2.327 1.00 95.50 385 ALA A O 1
ATOM 3080 N N . LEU A 1 386 ? -11.232 -10.383 -0.578 1.00 95.56 386 LEU A N 1
ATOM 3081 C CA . LEU A 1 386 ? -10.025 -10.842 -1.279 1.00 95.56 386 LEU A CA 1
ATOM 3082 C C . LEU A 1 386 ? -9.994 -12.368 -1.480 1.00 95.56 386 LEU A C 1
ATOM 3084 O O . LEU A 1 386 ? -9.560 -12.834 -2.538 1.00 95.56 386 LEU A O 1
ATOM 3088 N N . LEU A 1 387 ? -10.477 -13.142 -0.503 1.00 96.56 387 LEU A N 1
ATOM 3089 C CA . LEU A 1 387 ? -10.621 -14.601 -0.589 1.00 96.56 387 LEU A CA 1
ATOM 3090 C C . LEU A 1 387 ? -11.685 -15.041 -1.605 1.00 96.56 387 LEU A C 1
ATOM 3092 O O . LEU A 1 387 ? -11.556 -16.121 -2.177 1.00 96.56 387 LEU A O 1
ATOM 3096 N N . GLN A 1 388 ? -12.679 -14.205 -1.898 1.00 95.56 388 GLN A N 1
ATOM 3097 C CA . GLN A 1 388 ? -13.673 -14.471 -2.941 1.00 95.56 388 GLN A CA 1
ATOM 3098 C C . GLN A 1 388 ? -13.124 -14.209 -4.352 1.00 95.56 388 GLN A C 1
ATOM 3100 O O . GLN A 1 388 ? -13.359 -15.007 -5.261 1.00 95.56 388 GLN A O 1
ATOM 3105 N N . ILE A 1 389 ? -12.364 -13.124 -4.556 1.00 94.94 389 ILE A N 1
ATOM 3106 C CA . ILE A 1 389 ? -11.920 -12.730 -5.906 1.00 94.94 389 ILE A CA 1
ATOM 3107 C C . ILE A 1 389 ? -10.624 -13.417 -6.363 1.00 94.94 389 ILE A C 1
ATOM 3109 O O . ILE A 1 389 ? -10.525 -13.808 -7.525 1.00 94.94 389 ILE A O 1
ATOM 3113 N N . PHE A 1 390 ? -9.621 -13.597 -5.495 1.00 96.56 390 PHE A N 1
ATOM 3114 C CA . PHE A 1 390 ? -8.288 -14.022 -5.950 1.00 96.56 390 PHE A CA 1
ATOM 3115 C C . PHE A 1 390 ? -8.096 -15.538 -6.159 1.00 96.56 390 PHE A C 1
ATOM 3117 O O . PHE A 1 390 ? -7.630 -15.905 -7.240 1.00 96.56 390 PHE A O 1
ATOM 3124 N N . PRO A 1 391 ? -8.405 -16.446 -5.207 1.00 96.94 391 PRO A N 1
ATOM 3125 C CA . PRO A 1 391 ? -7.879 -17.818 -5.213 1.00 96.94 391 PRO A CA 1
ATOM 3126 C C . PRO A 1 391 ? -8.125 -18.614 -6.501 1.00 96.94 391 PRO A C 1
ATOM 3128 O O . PRO A 1 391 ? -7.198 -19.228 -7.028 1.00 96.94 391 PRO A O 1
ATOM 3131 N N . GLN A 1 392 ? -9.341 -18.565 -7.058 1.00 96.38 392 GLN A N 1
ATOM 3132 C CA . GLN A 1 392 ? -9.673 -19.269 -8.302 1.00 96.38 392 GLN A CA 1
ATOM 3133 C C . GLN A 1 392 ? -8.912 -18.693 -9.510 1.00 96.38 392 GLN A C 1
ATOM 3135 O O . GLN A 1 392 ? -8.335 -19.450 -10.293 1.00 96.38 392 GLN A O 1
ATOM 3140 N N . ARG A 1 393 ? -8.862 -17.359 -9.647 1.00 96.38 393 ARG A N 1
ATOM 3141 C CA . ARG A 1 393 ? -8.171 -16.679 -10.758 1.00 96.38 393 ARG A CA 1
ATOM 3142 C C . ARG A 1 393 ? -6.661 -16.899 -10.690 1.00 96.38 393 ARG A C 1
ATOM 3144 O O . ARG A 1 393 ? -6.046 -17.224 -11.704 1.00 96.38 393 ARG A O 1
ATOM 3151 N N . VAL A 1 394 ? -6.091 -16.826 -9.488 1.00 96.94 394 VAL A N 1
ATOM 3152 C CA . VAL A 1 394 ? -4.689 -17.158 -9.198 1.00 96.94 394 VAL A CA 1
ATOM 3153 C C . VAL A 1 394 ? -4.385 -18.615 -9.556 1.00 96.94 394 VAL A C 1
ATOM 3155 O O . VAL A 1 394 ? -3.364 -18.885 -10.182 1.00 96.94 394 VAL A O 1
ATOM 3158 N N . GLN A 1 395 ? -5.266 -19.564 -9.224 1.00 97.00 395 GLN A N 1
ATOM 3159 C CA . GLN A 1 395 ? -5.050 -20.972 -9.567 1.00 97.00 395 GLN A CA 1
ATOM 3160 C C . GLN A 1 395 ? -5.084 -21.220 -11.083 1.00 97.00 395 GLN A C 1
ATOM 3162 O O . GLN A 1 395 ? -4.256 -21.980 -11.585 1.00 97.00 395 GLN A O 1
ATOM 3167 N N . ILE A 1 396 ? -6.012 -20.587 -11.809 1.00 96.06 396 ILE A N 1
ATOM 3168 C CA . ILE A 1 396 ? -6.125 -20.703 -13.271 1.00 96.06 396 ILE A CA 1
ATOM 3169 C C . ILE A 1 396 ? -4.892 -20.091 -13.949 1.00 96.06 396 ILE A C 1
ATOM 3171 O O . ILE A 1 396 ? -4.174 -20.789 -14.668 1.00 96.06 396 ILE A O 1
ATOM 3175 N N . LEU A 1 397 ? -4.612 -18.811 -13.683 1.00 94.12 397 LEU A N 1
ATOM 3176 C CA . LEU A 1 397 ? -3.525 -18.083 -14.338 1.00 94.12 397 LEU A CA 1
ATOM 3177 C C . LEU A 1 397 ? -2.151 -18.635 -13.933 1.00 94.12 397 LEU A C 1
ATOM 3179 O O . LEU A 1 397 ? -1.276 -18.793 -14.778 1.00 94.12 397 LEU A O 1
ATOM 3183 N N . GLY A 1 398 ? -1.968 -18.990 -12.659 1.00 94.00 398 GLY A N 1
ATOM 3184 C CA . GLY A 1 398 ? -0.705 -19.523 -12.151 1.00 94.00 398 GLY A CA 1
ATOM 3185 C C . GLY A 1 398 ? -0.335 -20.865 -12.773 1.00 94.00 398 GLY A C 1
ATOM 3186 O O . GLY A 1 398 ? 0.818 -21.064 -13.145 1.00 94.00 398 GLY A O 1
ATOM 3187 N N . LYS A 1 399 ? -1.314 -21.762 -12.962 1.00 94.00 399 LYS A N 1
ATOM 3188 C CA . LYS A 1 399 ? -1.101 -23.024 -13.686 1.00 94.00 399 LYS A CA 1
ATOM 3189 C C . LYS A 1 399 ? -0.762 -22.785 -15.158 1.00 94.00 399 LYS A C 1
ATOM 3191 O O . LYS A 1 399 ? 0.139 -23.439 -15.670 1.00 94.00 399 LYS A O 1
ATOM 3196 N N . ALA A 1 400 ? -1.444 -21.846 -15.818 1.00 92.62 400 ALA A N 1
ATOM 3197 C CA . ALA A 1 400 ? -1.191 -21.513 -17.221 1.00 92.62 400 ALA A CA 1
ATOM 3198 C C . ALA A 1 400 ? 0.205 -20.901 -17.453 1.00 92.62 400 ALA A C 1
ATOM 3200 O O . ALA A 1 400 ? 0.837 -21.195 -18.463 1.00 92.62 400 ALA A O 1
ATOM 3201 N N . LEU A 1 401 ? 0.701 -20.096 -16.507 1.00 89.38 401 LEU A N 1
ATOM 3202 C CA . LEU A 1 401 ? 2.018 -19.445 -16.564 1.00 89.38 401 LEU A CA 1
ATOM 3203 C C . LEU A 1 401 ? 3.160 -20.272 -15.934 1.00 89.38 401 LEU A C 1
ATOM 3205 O O . LEU A 1 401 ? 4.292 -19.800 -15.873 1.00 89.38 401 LEU A O 1
ATOM 3209 N N . GLY A 1 402 ? 2.890 -21.488 -15.442 1.00 91.00 402 GLY A N 1
ATOM 3210 C CA . GLY A 1 402 ? 3.908 -22.350 -14.822 1.00 91.00 402 GLY A CA 1
ATOM 3211 C C . GLY A 1 402 ? 4.447 -21.850 -13.472 1.00 91.00 402 GLY A C 1
ATOM 3212 O O . GLY A 1 402 ? 5.556 -22.213 -13.080 1.00 91.00 402 GLY A O 1
ATOM 3213 N N . ILE A 1 403 ? 3.682 -21.022 -12.755 1.00 92.06 403 ILE A N 1
ATOM 3214 C CA . ILE A 1 403 ? 4.073 -20.447 -11.460 1.00 92.06 403 ILE A CA 1
ATOM 3215 C C . ILE A 1 403 ? 4.196 -21.559 -10.398 1.00 92.06 403 ILE A C 1
ATOM 3217 O O . ILE A 1 403 ? 3.323 -22.430 -10.326 1.00 92.06 403 ILE A O 1
ATOM 3221 N N . PRO A 1 404 ? 5.224 -21.541 -9.522 1.00 92.38 404 PRO A N 1
ATOM 3222 C CA . PRO A 1 404 ? 5.371 -22.534 -8.460 1.00 92.38 404 PRO A CA 1
ATOM 3223 C C . PRO A 1 404 ? 4.131 -22.642 -7.563 1.00 92.38 404 PRO A C 1
ATOM 3225 O O . PRO A 1 404 ? 3.620 -21.639 -7.061 1.00 92.38 404 PRO A O 1
ATOM 3228 N N . GLU A 1 405 ? 3.685 -23.870 -7.288 1.00 93.62 405 GLU A N 1
ATOM 3229 C CA . GLU A 1 405 ? 2.438 -24.143 -6.555 1.00 93.62 405 GLU A CA 1
ATOM 3230 C C . GLU A 1 405 ? 2.381 -23.473 -5.171 1.00 93.62 405 GLU A C 1
ATOM 3232 O O . GLU A 1 405 ? 1.327 -22.999 -4.749 1.00 93.62 405 GLU A O 1
ATOM 3237 N N . ASN A 1 406 ? 3.520 -23.339 -4.482 1.00 93.06 406 ASN A N 1
ATOM 3238 C CA . ASN A 1 406 ? 3.575 -22.623 -3.208 1.00 93.06 406 ASN A CA 1
ATOM 3239 C C . ASN A 1 406 ? 3.260 -21.118 -3.353 1.00 93.06 406 ASN A C 1
ATOM 3241 O O . ASN A 1 406 ? 2.579 -20.558 -2.493 1.00 93.06 406 ASN A O 1
ATOM 3245 N N . SER A 1 407 ? 3.699 -20.478 -4.443 1.00 91.69 407 SER A N 1
ATOM 3246 C CA . SER A 1 407 ? 3.392 -19.072 -4.742 1.00 91.69 407 SER A CA 1
ATOM 3247 C C . SER A 1 407 ? 1.919 -18.889 -5.111 1.00 91.69 407 SER A C 1
ATOM 3249 O O . SER A 1 407 ? 1.305 -17.915 -4.687 1.00 91.69 407 SER A O 1
ATOM 3251 N N . ILE A 1 408 ? 1.329 -19.851 -5.834 1.00 95.56 408 ILE A N 1
ATOM 3252 C CA . ILE A 1 408 ? -0.112 -19.885 -6.138 1.00 95.56 408 ILE A CA 1
ATOM 3253 C C . ILE A 1 408 ? -0.920 -20.000 -4.835 1.00 95.56 408 ILE A C 1
ATOM 3255 O O . ILE A 1 408 ? -1.798 -19.182 -4.571 1.00 95.56 408 ILE A O 1
ATOM 3259 N N . ARG A 1 409 ? -0.596 -20.990 -3.991 1.00 95.06 409 ARG A N 1
ATOM 3260 C CA . ARG A 1 409 ? -1.323 -21.296 -2.747 1.00 95.06 409 ARG A CA 1
ATOM 3261 C C . ARG A 1 409 ? -1.303 -20.153 -1.732 1.00 95.06 409 ARG A C 1
ATOM 3263 O O . ARG A 1 409 ? -2.301 -19.925 -1.060 1.00 95.06 409 ARG A O 1
ATOM 3270 N N . THR A 1 410 ? -0.173 -19.461 -1.597 1.00 95.12 410 THR A N 1
ATOM 3271 C CA . THR A 1 410 ? 0.016 -18.410 -0.580 1.00 95.12 410 THR A CA 1
ATOM 3272 C C . THR A 1 410 ? -0.302 -16.997 -1.079 1.00 95.12 410 THR A C 1
ATOM 3274 O O . THR A 1 410 ? -0.268 -16.062 -0.283 1.00 95.12 410 THR A O 1
ATOM 3277 N N . TYR A 1 411 ? -0.652 -16.818 -2.360 1.00 95.75 411 TYR A N 1
ATOM 3278 C CA . TYR A 1 411 ? -0.851 -15.502 -2.983 1.00 95.75 411 TYR A CA 1
ATOM 3279 C C . TYR A 1 411 ? -1.819 -14.598 -2.207 1.00 95.75 411 TYR A C 1
ATOM 3281 O O . TYR A 1 411 ? -1.444 -13.499 -1.802 1.00 95.75 411 TYR A O 1
ATOM 3289 N N . THR A 1 412 ? -3.061 -15.049 -2.000 1.00 95.75 412 THR A N 1
ATOM 3290 C CA . THR A 1 412 ? -4.124 -14.218 -1.407 1.00 95.75 412 THR A CA 1
ATOM 3291 C C . THR A 1 412 ? -3.852 -13.929 0.064 1.00 95.75 412 THR A C 1
ATOM 3293 O O . THR A 1 412 ? -4.089 -12.824 0.540 1.00 95.75 412 THR A O 1
ATOM 3296 N N . GLU A 1 413 ? -3.287 -14.901 0.780 1.00 95.19 413 GLU A N 1
ATOM 3297 C CA . GLU A 1 413 ? -2.861 -14.713 2.163 1.00 95.19 413 GLU A CA 1
ATOM 3298 C C . GLU A 1 413 ? -1.718 -13.690 2.266 1.00 95.19 413 GLU A C 1
ATOM 3300 O O . GLU A 1 413 ? -1.747 -12.827 3.142 1.00 95.19 413 GLU A O 1
ATOM 3305 N N . ALA A 1 414 ? -0.739 -13.737 1.357 1.00 94.56 414 ALA A N 1
ATOM 3306 C CA . ALA A 1 414 ? 0.331 -12.747 1.293 1.00 94.56 414 ALA A CA 1
ATOM 3307 C C . ALA A 1 414 ? -0.208 -11.340 0.977 1.00 94.56 414 ALA A C 1
ATOM 3309 O O . ALA A 1 414 ? 0.226 -10.378 1.604 1.00 94.56 414 ALA A O 1
ATOM 3310 N N . GLU A 1 415 ? -1.189 -11.221 0.073 1.00 93.56 415 GLU A N 1
ATOM 3311 C CA . GLU A 1 415 ? -1.871 -9.952 -0.227 1.00 93.56 415 GLU A CA 1
ATOM 3312 C C . GLU A 1 415 ? -2.601 -9.360 0.985 1.00 93.56 415 GLU A C 1
ATOM 3314 O O . GLU A 1 415 ? -2.539 -8.151 1.203 1.00 93.56 415 GLU A O 1
ATOM 3319 N N . ILE A 1 416 ? -3.276 -10.194 1.784 1.00 94.31 416 ILE A N 1
ATOM 3320 C CA . ILE A 1 416 ? -3.953 -9.753 3.012 1.00 94.31 416 ILE A CA 1
ATOM 3321 C C . ILE A 1 416 ? -2.913 -9.337 4.062 1.00 94.31 416 ILE A C 1
ATOM 3323 O O . ILE A 1 416 ? -2.998 -8.240 4.611 1.00 94.31 416 ILE A O 1
ATOM 3327 N N . ARG A 1 417 ? -1.902 -10.182 4.315 1.00 94.50 417 ARG A N 1
ATOM 3328 C CA . ARG A 1 417 ? -0.863 -9.957 5.339 1.00 94.50 417 ARG A CA 1
ATOM 3329 C C . ARG A 1 417 ? 0.038 -8.750 5.060 1.00 94.50 417 ARG A C 1
ATOM 3331 O O . ARG A 1 417 ? 0.599 -8.210 6.010 1.00 94.50 417 ARG A O 1
ATOM 3338 N N . ALA A 1 418 ? 0.200 -8.350 3.799 1.00 90.25 418 ALA A N 1
ATOM 3339 C CA . ALA A 1 418 ? 0.987 -7.180 3.404 1.00 90.25 418 ALA A CA 1
ATOM 3340 C C . ALA A 1 418 ? 0.220 -5.848 3.518 1.00 90.25 418 ALA A C 1
ATOM 3342 O O . ALA A 1 418 ? 0.842 -4.791 3.519 1.00 90.25 418 ALA A O 1
ATOM 3343 N N . GLY A 1 419 ? -1.115 -5.874 3.608 1.00 91.31 419 GLY A N 1
ATOM 3344 C CA . GLY A 1 419 ? -1.934 -4.661 3.659 1.00 91.31 419 GLY A CA 1
ATOM 3345 C C . GLY A 1 419 ? -2.093 -4.075 5.066 1.00 91.31 419 GLY A C 1
ATOM 3346 O O . GLY A 1 419 ? -2.091 -4.796 6.067 1.00 91.31 419 GLY A O 1
ATOM 3347 N N . VAL A 1 420 ? -2.347 -2.760 5.146 1.00 94.81 420 VAL A N 1
ATOM 3348 C CA . VAL A 1 420 ? -2.712 -2.045 6.393 1.00 94.81 420 VAL A CA 1
ATOM 3349 C C . VAL A 1 420 ? -3.844 -2.753 7.150 1.00 94.81 420 VAL A C 1
ATOM 3351 O O . VAL A 1 420 ? -3.816 -2.819 8.380 1.00 94.81 420 VAL A O 1
ATOM 3354 N N . ILE A 1 421 ? -4.782 -3.366 6.420 1.00 95.31 421 ILE A N 1
ATOM 3355 C CA . ILE A 1 421 ? -5.893 -4.173 6.943 1.00 95.31 421 ILE A CA 1
ATOM 3356 C C . ILE A 1 421 ? -5.464 -5.199 8.005 1.00 95.31 421 ILE A C 1
ATOM 3358 O O . ILE A 1 421 ? -6.137 -5.357 9.025 1.00 95.31 421 ILE A O 1
ATOM 3362 N N . PHE A 1 422 ? -4.314 -5.851 7.817 1.00 96.50 422 PHE A N 1
ATOM 3363 C CA . PHE A 1 422 ? -3.798 -6.870 8.727 1.00 96.50 422 PHE A CA 1
ATOM 3364 C C . PHE A 1 422 ? -3.303 -6.264 10.044 1.00 96.50 422 PHE A C 1
ATOM 3366 O O . PHE A 1 422 ? -3.541 -6.822 11.115 1.00 96.50 422 PHE A O 1
ATOM 3373 N N . GLN A 1 423 ? -2.676 -5.087 9.987 1.00 96.88 423 GLN A N 1
ATOM 3374 C CA . GLN A 1 423 ? -2.225 -4.371 11.182 1.00 96.88 423 GLN A CA 1
ATOM 3375 C C . GLN A 1 423 ? -3.411 -3.774 11.957 1.00 96.88 423 GLN A C 1
ATOM 3377 O O . GLN A 1 423 ? -3.428 -3.826 13.185 1.00 96.88 423 GLN A O 1
ATOM 3382 N N . VAL A 1 424 ? -4.448 -3.290 11.258 1.00 97.38 424 VAL A N 1
ATOM 3383 C CA . VAL A 1 424 ? -5.709 -2.848 11.884 1.00 97.38 424 VAL A CA 1
ATOM 3384 C C . VAL A 1 424 ? -6.407 -4.024 12.575 1.00 97.38 424 VAL A C 1
ATOM 3386 O O . VAL A 1 424 ? -6.789 -3.906 13.736 1.00 97.38 424 VAL A O 1
ATOM 3389 N N . SER A 1 425 ? -6.491 -5.187 11.920 1.00 97.50 425 SER A N 1
ATOM 3390 C CA . SER A 1 425 ? -7.043 -6.419 12.509 1.00 97.50 425 SER A CA 1
ATOM 3391 C C . SER A 1 425 ? -6.280 -6.869 13.769 1.00 97.50 425 SER A C 1
ATOM 3393 O O . SER A 1 425 ? -6.893 -7.169 14.802 1.00 97.50 425 SER A O 1
ATOM 3395 N N . LYS A 1 426 ? -4.938 -6.832 13.744 1.00 96.69 426 LYS A N 1
ATOM 3396 C CA . LYS A 1 426 ? -4.097 -7.084 14.928 1.00 96.69 426 LYS A CA 1
ATOM 3397 C C . LYS A 1 426 ? -4.370 -6.099 16.065 1.00 96.69 426 LYS A C 1
ATOM 3399 O O . LYS A 1 426 ? -4.555 -6.530 17.203 1.00 96.69 426 LYS A O 1
ATOM 3404 N N . LEU A 1 427 ? -4.439 -4.800 15.770 1.00 96.06 427 LEU A N 1
ATOM 3405 C CA . LEU A 1 427 ? -4.708 -3.761 16.766 1.00 96.06 427 LEU A CA 1
ATOM 3406 C C . LEU A 1 427 ? -6.102 -3.923 17.394 1.00 96.06 427 LEU A C 1
ATOM 3408 O O . LEU A 1 427 ? -6.222 -3.901 18.619 1.00 96.06 427 LEU A O 1
ATOM 3412 N N . CYS A 1 428 ? -7.132 -4.198 16.586 1.00 96.56 428 CYS A N 1
ATOM 3413 C CA . CYS A 1 428 ? -8.466 -4.564 17.072 1.00 96.56 428 CYS A CA 1
ATOM 3414 C C . CYS A 1 428 ? -8.419 -5.789 17.996 1.00 96.56 428 CYS A C 1
ATOM 3416 O O . CYS A 1 428 ? -9.054 -5.792 19.047 1.00 96.56 428 CYS A O 1
ATOM 3418 N N . THR A 1 429 ? -7.651 -6.821 17.639 1.00 94.94 429 THR A N 1
ATOM 3419 C CA . THR A 1 429 ? -7.524 -8.058 18.429 1.00 94.94 429 THR A CA 1
ATOM 3420 C C . THR A 1 429 ? -6.846 -7.813 19.782 1.00 94.94 429 THR A C 1
ATOM 3422 O O . THR A 1 429 ? -7.336 -8.286 20.811 1.00 94.94 429 THR A O 1
ATOM 3425 N N . LEU A 1 430 ? -5.763 -7.028 19.807 1.00 94.94 430 LEU A N 1
ATOM 3426 C CA . LEU A 1 430 ? -5.064 -6.626 21.032 1.00 94.94 430 LEU A CA 1
ATOM 3427 C C . LEU A 1 430 ? -5.988 -5.821 21.957 1.00 94.94 430 LEU A C 1
ATOM 3429 O O . LEU A 1 430 ? -6.091 -6.127 23.148 1.00 94.94 430 LEU A O 1
ATOM 3433 N N . LEU A 1 431 ? -6.710 -4.842 21.404 1.00 94.56 431 LEU A N 1
ATOM 3434 C CA . LEU A 1 431 ? -7.642 -4.004 22.157 1.00 94.56 431 LEU A CA 1
ATOM 3435 C C . LEU A 1 431 ? -8.848 -4.796 22.671 1.00 94.56 431 LEU A C 1
ATOM 3437 O O . LEU A 1 431 ? -9.208 -4.661 23.837 1.00 94.56 431 LEU A O 1
ATOM 3441 N N . LEU A 1 432 ? -9.429 -5.688 21.864 1.00 94.19 432 LEU A N 1
ATOM 3442 C CA . LEU A 1 432 ? -10.507 -6.574 22.310 1.00 94.19 432 LEU A CA 1
ATOM 3443 C C . LEU A 1 432 ? -10.059 -7.493 23.445 1.00 94.19 432 LEU A C 1
ATOM 3445 O O . LEU A 1 432 ? -10.819 -7.684 24.392 1.00 94.19 432 LEU A O 1
ATOM 3449 N N . LYS A 1 433 ? -8.834 -8.032 23.395 1.00 92.94 433 LYS A N 1
ATOM 3450 C CA . LYS A 1 433 ? -8.271 -8.837 24.491 1.00 92.94 433 LYS A CA 1
ATOM 3451 C C . LYS A 1 433 ? -8.160 -8.019 25.783 1.00 92.94 433 LYS A C 1
ATOM 3453 O O . LYS A 1 433 ? -8.569 -8.508 26.834 1.00 92.94 433 LYS A O 1
ATOM 3458 N N . ALA A 1 434 ? -7.680 -6.777 25.698 1.00 92.06 434 ALA A N 1
ATOM 3459 C CA . ALA A 1 434 ? -7.588 -5.872 26.842 1.00 92.06 434 ALA A CA 1
ATOM 3460 C C . ALA A 1 434 ? -8.976 -5.532 27.420 1.00 92.06 434 ALA A C 1
ATOM 3462 O O . ALA A 1 434 ? -9.228 -5.791 28.594 1.00 92.06 434 ALA A O 1
ATOM 3463 N N . VAL A 1 435 ? -9.917 -5.067 26.586 1.00 92.25 435 VAL A N 1
ATOM 3464 C CA . VAL A 1 435 ? -11.287 -4.711 27.007 1.00 92.25 435 VAL A CA 1
ATOM 3465 C C . VAL A 1 435 ? -12.028 -5.909 27.615 1.00 92.25 435 VAL A C 1
ATOM 3467 O O . VAL A 1 435 ? -12.711 -5.771 28.629 1.00 92.25 435 VAL A O 1
ATOM 3470 N N . ARG A 1 436 ? -11.874 -7.110 27.041 1.00 91.12 436 ARG A N 1
ATOM 3471 C CA . ARG A 1 436 ? -12.481 -8.340 27.579 1.00 91.12 436 ARG A CA 1
ATOM 3472 C C . ARG A 1 436 ? -11.930 -8.700 28.960 1.00 91.12 436 ARG A C 1
ATOM 3474 O O . ARG A 1 436 ? -12.712 -9.146 29.801 1.00 91.12 436 ARG A O 1
ATOM 3481 N N . SER A 1 437 ? -10.639 -8.456 29.203 1.00 89.38 437 SER A N 1
ATOM 3482 C CA . SER A 1 437 ? -10.005 -8.599 30.520 1.00 89.38 437 SER A CA 1
ATOM 3483 C C . SER A 1 437 ? -10.545 -7.566 31.515 1.00 89.38 437 SER A C 1
ATOM 3485 O O . SER A 1 437 ? -10.943 -7.935 32.615 1.00 89.38 437 SER A O 1
ATOM 3487 N N . THR A 1 438 ? -10.663 -6.296 31.109 1.00 86.81 438 THR A N 1
ATOM 3488 C CA . THR A 1 438 ? -11.260 -5.206 31.909 1.00 86.81 438 THR A CA 1
ATOM 3489 C C . THR A 1 438 ? -12.700 -5.503 32.353 1.00 86.81 438 THR A C 1
ATOM 3491 O O . THR A 1 438 ? -13.099 -5.084 33.439 1.00 86.81 438 THR A O 1
ATOM 3494 N N . LEU A 1 439 ? -13.465 -6.238 31.535 1.00 87.69 439 LEU A N 1
ATOM 3495 C CA . LEU A 1 439 ? -14.835 -6.691 31.815 1.00 87.69 439 LEU A CA 1
ATOM 3496 C C . LEU A 1 439 ? -14.921 -8.013 32.606 1.00 87.69 439 LEU A C 1
ATOM 3498 O O . LEU A 1 439 ? -16.025 -8.466 32.900 1.00 87.69 439 LEU A O 1
ATOM 3502 N N . GLY A 1 440 ? -13.802 -8.694 32.883 1.00 83.62 440 GLY A N 1
ATOM 3503 C CA . GLY A 1 440 ? -13.803 -10.048 33.460 1.00 83.62 440 GLY A CA 1
ATOM 3504 C C . GLY A 1 440 ? -14.438 -11.125 32.559 1.00 83.62 440 GLY A C 1
ATOM 3505 O O . GLY A 1 440 ? -14.757 -12.224 33.017 1.00 83.62 440 GLY A O 1
ATOM 3506 N N . SER A 1 441 ? -14.649 -10.821 31.275 1.00 78.50 441 SER A N 1
ATOM 3507 C CA . SER A 1 441 ? -15.369 -11.680 30.331 1.00 78.50 441 SER A CA 1
ATOM 3508 C C . SER A 1 441 ? -14.491 -12.829 29.820 1.00 78.50 441 SER A C 1
ATOM 3510 O O . SER A 1 441 ? -13.372 -12.623 29.349 1.00 78.50 441 SER A O 1
ATOM 3512 N N . ARG A 1 442 ? -15.003 -14.067 29.864 1.00 65.12 442 ARG A N 1
ATOM 3513 C CA . ARG A 1 442 ? -14.248 -15.288 29.510 1.00 65.12 442 ARG A CA 1
ATOM 3514 C C . ARG A 1 442 ? -14.221 -15.593 28.004 1.00 65.12 442 ARG A C 1
ATOM 3516 O O . ARG A 1 442 ? -14.326 -16.746 27.609 1.00 65.12 442 ARG A O 1
ATOM 3523 N N . GLY A 1 443 ? -14.126 -14.566 27.160 1.00 61.62 443 GLY A N 1
ATOM 3524 C CA . GLY A 1 443 ? -14.012 -14.698 25.698 1.00 61.62 443 GLY A CA 1
ATOM 3525 C C . GLY A 1 443 ? -15.304 -15.022 24.930 1.00 61.62 443 GLY A C 1
ATOM 3526 O O . GLY A 1 443 ? -15.317 -14.850 23.713 1.00 61.62 443 GLY A O 1
ATOM 3527 N N . TRP A 1 444 ? -16.376 -15.419 25.621 1.00 64.00 444 TRP A N 1
ATOM 3528 C CA . TRP A 1 444 ? -17.705 -15.669 25.055 1.00 64.00 444 TRP A CA 1
ATOM 3529 C C . TRP A 1 444 ? -18.590 -14.422 25.122 1.00 64.00 444 TRP A C 1
ATOM 3531 O O . TRP A 1 444 ? -18.642 -13.756 26.158 1.00 64.00 444 TRP A O 1
ATOM 3541 N N . ASP A 1 445 ? -19.328 -14.152 24.046 1.00 62.66 445 ASP A N 1
ATOM 3542 C CA . ASP A 1 445 ? -20.287 -13.050 23.977 1.00 62.66 445 ASP A CA 1
ATOM 3543 C C . ASP A 1 445 ? -21.707 -13.537 24.289 1.00 62.66 445 ASP A C 1
ATOM 3545 O O . ASP A 1 445 ? -22.234 -14.449 23.650 1.00 62.66 445 ASP A O 1
ATOM 3549 N N . ILE A 1 446 ? -22.338 -12.921 25.292 1.00 62.53 446 ILE A N 1
ATOM 3550 C CA . ILE A 1 446 ? -23.698 -13.254 25.729 1.00 62.53 446 ILE A CA 1
ATOM 3551 C C . ILE A 1 446 ? -24.692 -12.596 24.763 1.00 62.53 446 ILE A C 1
ATOM 3553 O O . ILE A 1 446 ? -25.063 -11.438 24.936 1.00 62.53 446 ILE A O 1
ATOM 3557 N N . LEU A 1 447 ? -25.117 -13.339 23.737 1.00 59.09 447 LEU A N 1
ATOM 3558 C CA . LEU A 1 447 ? -26.110 -12.873 22.756 1.00 59.09 447 LEU A CA 1
ATOM 3559 C C . LEU A 1 447 ? -27.526 -12.762 23.343 1.00 59.09 447 LEU A C 1
ATOM 3561 O O . LEU A 1 447 ? -28.292 -11.889 22.947 1.00 59.09 447 LEU A O 1
ATOM 3565 N N . VAL A 1 448 ? -27.868 -13.639 24.291 1.00 60.12 448 VAL A N 1
ATOM 3566 C CA . VAL A 1 448 ? -29.133 -13.609 25.036 1.00 60.12 448 VAL A CA 1
ATOM 3567 C C . VAL A 1 448 ? -28.812 -13.813 26.518 1.00 60.12 448 VAL A C 1
ATOM 3569 O O . VAL A 1 448 ? -28.366 -14.903 26.886 1.00 60.12 448 VAL A O 1
ATOM 3572 N N . PRO A 1 449 ? -29.001 -12.804 27.387 1.00 56.12 449 PRO A N 1
ATOM 3573 C CA . PRO A 1 449 ? -28.853 -12.989 28.823 1.00 56.12 449 PRO A CA 1
ATOM 3574 C C . PRO A 1 449 ? -30.018 -13.835 29.349 1.00 56.12 449 PRO A C 1
ATOM 3576 O O . PRO A 1 449 ? -31.185 -13.482 29.190 1.00 56.12 449 PRO A O 1
ATOM 3579 N N . GLY A 1 450 ? -29.700 -14.956 29.990 1.00 65.62 450 GLY A N 1
ATOM 3580 C CA . GLY A 1 450 ? -30.683 -15.863 30.572 1.00 65.62 450 GLY A CA 1
ATOM 3581 C C . GLY A 1 450 ? -30.068 -16.723 31.669 1.00 65.62 450 GLY A C 1
ATOM 3582 O O . GLY A 1 450 ? -28.862 -16.968 31.681 1.00 65.62 450 GLY A O 1
ATOM 3583 N N . ALA A 1 451 ? -30.901 -17.186 32.599 1.00 62.03 451 ALA A N 1
ATOM 3584 C CA . ALA A 1 451 ? -30.490 -18.123 33.635 1.00 62.03 451 ALA A CA 1
ATOM 3585 C C . ALA A 1 451 ? -30.692 -19.562 33.140 1.00 62.03 451 ALA A C 1
ATOM 3587 O O . ALA A 1 451 ? -31.822 -20.036 33.040 1.00 62.03 451 ALA A O 1
ATOM 3588 N N . ALA A 1 452 ? -29.596 -20.262 32.849 1.00 64.12 452 ALA A N 1
ATOM 3589 C CA . ALA A 1 452 ? -29.609 -21.705 32.640 1.00 64.12 452 ALA A CA 1
ATOM 3590 C C . ALA A 1 452 ? -29.252 -22.407 33.959 1.00 64.12 452 ALA A C 1
ATOM 3592 O O . ALA A 1 452 ? -28.173 -22.191 34.508 1.00 64.12 452 ALA A O 1
ATOM 3593 N N . ILE A 1 453 ? -30.154 -23.252 34.459 1.00 69.00 453 ILE A N 1
ATOM 3594 C CA . ILE A 1 453 ? -29.914 -24.129 35.611 1.00 69.00 453 ILE A CA 1
ATOM 3595 C C . ILE A 1 453 ? -29.968 -25.565 35.097 1.00 69.00 453 ILE A C 1
ATOM 3597 O O . ILE A 1 453 ? -30.935 -25.957 34.448 1.00 69.00 453 ILE A O 1
ATOM 3601 N N . GLY A 1 454 ? -28.934 -26.352 35.382 1.00 78.69 454 GLY A N 1
ATOM 3602 C CA . GLY A 1 454 ? -28.857 -27.743 34.953 1.00 78.69 454 GLY A CA 1
ATOM 3603 C C . GLY A 1 454 ? -27.712 -28.487 35.627 1.00 78.69 454 GLY A C 1
ATOM 3604 O O . GLY A 1 454 ? -26.772 -27.883 36.143 1.00 78.69 454 GLY A O 1
ATOM 3605 N N . THR A 1 455 ? -27.798 -29.813 35.624 1.00 74.00 455 THR A N 1
ATOM 3606 C CA . THR A 1 455 ? -26.735 -30.694 36.115 1.00 74.00 455 THR A CA 1
ATOM 3607 C C . THR A 1 455 ? -25.771 -31.004 34.974 1.00 74.00 455 THR A C 1
ATOM 3609 O O . THR A 1 455 ? -26.196 -31.375 33.882 1.00 74.00 455 THR A O 1
ATOM 3612 N N . LEU A 1 456 ? -24.467 -30.876 35.218 1.00 76.75 456 LEU A N 1
ATOM 3613 C CA . LEU A 1 456 ? -23.430 -31.238 34.252 1.00 76.75 456 LEU A CA 1
ATOM 3614 C C . LEU A 1 456 ? -23.358 -32.769 34.119 1.00 76.75 456 LEU A C 1
ATOM 3616 O O . LEU A 1 456 ? -22.731 -33.431 34.940 1.00 76.75 456 LEU A O 1
ATOM 3620 N N . VAL A 1 457 ? -24.034 -33.331 33.111 1.00 80.50 457 VAL A N 1
ATOM 3621 C CA . VAL A 1 457 ? -24.153 -34.793 32.931 1.00 80.50 457 VAL A CA 1
ATOM 3622 C C . VAL A 1 457 ? -22.869 -35.420 32.380 1.00 80.50 457 VAL A C 1
ATOM 3624 O O . VAL A 1 457 ? -22.486 -36.509 32.798 1.00 80.50 457 VAL A O 1
ATOM 3627 N N . GLN A 1 458 ? -22.192 -34.745 31.447 1.00 74.75 458 GLN A N 1
ATOM 3628 C CA . GLN A 1 458 ? -20.964 -35.242 30.829 1.00 74.75 458 GLN A CA 1
ATOM 3629 C C . GLN A 1 458 ? -20.091 -34.080 30.347 1.00 74.75 458 GLN A C 1
ATOM 3631 O O . GLN A 1 458 ? -20.588 -33.109 29.781 1.00 74.75 458 GLN A O 1
ATOM 3636 N N . VAL A 1 459 ? -18.778 -34.217 30.527 1.00 63.22 459 VAL A N 1
ATOM 3637 C CA . VAL A 1 459 ? -17.759 -33.370 29.899 1.00 63.22 459 VAL A CA 1
ATOM 3638 C C . VAL A 1 459 ? -16.957 -34.253 28.957 1.00 63.22 459 VAL A C 1
ATOM 3640 O O . VAL A 1 459 ? -16.370 -35.243 29.394 1.00 63.22 459 VAL A O 1
ATOM 3643 N N . ASN A 1 460 ? -16.925 -33.914 27.669 1.00 59.69 460 ASN A N 1
ATOM 3644 C CA . ASN A 1 460 ? -16.080 -34.624 26.717 1.00 59.69 460 ASN A CA 1
ATOM 3645 C C . ASN A 1 460 ? -14.675 -33.999 26.757 1.00 59.69 460 ASN A C 1
ATOM 3647 O O . ASN A 1 460 ? -14.437 -32.933 26.194 1.00 59.69 460 ASN A O 1
ATOM 3651 N N . ILE A 1 461 ? -13.769 -34.632 27.508 1.00 54.09 461 ILE A N 1
ATOM 3652 C CA . ILE A 1 461 ? -12.452 -34.080 27.888 1.00 54.09 461 ILE A CA 1
ATOM 3653 C C . ILE A 1 461 ? -11.551 -33.807 26.666 1.00 54.09 461 ILE A C 1
ATOM 3655 O O . ILE A 1 461 ? -10.658 -32.965 26.735 1.00 54.09 461 ILE A O 1
ATOM 3659 N N . SER A 1 462 ? -11.845 -34.426 25.519 1.00 50.72 462 SER A N 1
ATOM 3660 C CA . SER A 1 462 ? -11.202 -34.156 24.226 1.00 50.72 462 SER A CA 1
ATOM 3661 C C . SER A 1 462 ? -11.287 -32.699 23.751 1.00 50.72 462 SER A C 1
ATOM 3663 O O . SER A 1 462 ? -10.501 -32.322 22.895 1.00 50.72 462 SER A O 1
ATOM 3665 N N . LEU A 1 463 ? -12.188 -31.877 24.306 1.00 46.62 463 LEU A N 1
ATOM 3666 C CA . LEU A 1 463 ? -12.317 -30.446 23.988 1.00 46.62 463 LEU A CA 1
ATOM 3667 C C . LEU A 1 463 ? -11.661 -29.503 25.015 1.00 46.62 463 LEU A C 1
ATOM 3669 O O . LEU A 1 463 ? -11.710 -28.290 24.836 1.00 46.62 463 LEU A O 1
ATOM 3673 N N . ILE A 1 464 ? -11.083 -30.021 26.106 1.00 46.00 464 ILE A N 1
ATOM 3674 C CA . ILE A 1 464 ? -10.507 -29.186 27.181 1.00 46.00 464 ILE A CA 1
ATOM 3675 C C . ILE A 1 464 ? -8.992 -28.999 27.027 1.00 46.00 464 ILE A C 1
ATOM 3677 O O . ILE A 1 464 ? -8.471 -27.949 27.401 1.00 46.00 464 ILE A O 1
ATOM 3681 N N . ASN A 1 465 ? -8.286 -29.965 26.435 1.00 41.06 465 ASN A N 1
ATOM 3682 C CA . ASN A 1 465 ? -6.829 -29.884 26.290 1.00 41.06 465 ASN A CA 1
ATOM 3683 C C . ASN A 1 465 ? -6.366 -28.819 25.275 1.00 41.06 465 ASN A C 1
ATOM 3685 O O . ASN A 1 465 ? -5.264 -28.302 25.424 1.00 41.06 465 ASN A O 1
ATOM 3689 N N . ASP A 1 466 ? -7.217 -28.419 24.325 1.00 41.06 466 ASP A N 1
ATOM 3690 C CA . ASP A 1 466 ? -6.902 -27.377 23.331 1.00 41.06 466 ASP A CA 1
ATOM 3691 C C . ASP A 1 466 ? -7.096 -25.939 23.865 1.00 41.06 466 ASP A C 1
ATOM 3693 O O . ASP A 1 466 ? -6.852 -24.968 23.153 1.00 41.06 466 ASP A O 1
ATOM 3697 N N . ALA A 1 467 ? -7.530 -25.778 25.123 1.00 38.00 467 ALA A N 1
ATOM 3698 C CA . ALA A 1 467 ? -7.721 -24.477 25.777 1.00 38.00 467 ALA A CA 1
ATOM 3699 C C . ALA A 1 467 ? -6.644 -24.150 26.835 1.00 38.00 467 ALA A C 1
ATOM 3701 O O . ALA A 1 467 ? -6.786 -23.169 27.570 1.00 38.00 467 ALA A O 1
ATOM 3702 N N . ALA A 1 468 ? -5.596 -24.976 26.946 1.00 33.19 468 ALA A N 1
ATOM 3703 C CA . ALA A 1 468 ? -4.571 -24.890 27.993 1.00 33.19 468 ALA A CA 1
ATOM 3704 C C . ALA A 1 468 ? -3.121 -2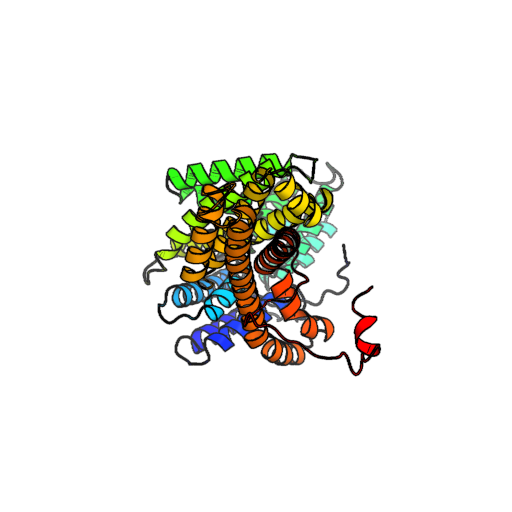5.050 27.475 1.00 33.19 468 ALA A C 1
ATOM 3706 O O . ALA A 1 468 ? -2.242 -25.444 28.245 1.00 33.19 468 ALA A O 1
ATOM 3707 N N . ALA A 1 469 ? -2.878 -24.734 26.197 1.00 31.78 469 ALA A N 1
ATOM 3708 C CA . ALA A 1 469 ? -1.557 -24.677 25.562 1.00 31.78 469 ALA A CA 1
ATOM 3709 C C . ALA A 1 469 ? -1.351 -23.320 24.864 1.00 31.78 469 ALA A C 1
ATOM 3711 O O . ALA A 1 469 ? -2.281 -22.897 24.141 1.00 31.78 469 ALA A O 1
#

Solvent-accessible surface area (backbone atoms only — not comparable to full-atom values): 26169 Å² total; per-residue (Å²): 142,80,87,86,88,79,92,62,55,61,48,50,54,63,57,46,50,52,42,40,53,46,48,65,71,25,76,85,46,93,54,35,57,57,44,44,47,52,41,28,56,52,46,52,32,50,79,67,66,56,52,68,52,66,80,68,99,52,75,42,46,50,20,60,41,9,50,50,29,49,53,42,52,51,51,51,45,51,49,67,60,43,91,87,56,50,52,67,46,42,52,38,48,63,60,37,60,76,70,41,44,38,43,45,70,69,34,51,34,100,74,39,84,56,60,53,55,58,62,47,64,53,84,82,57,60,67,67,61,34,50,44,48,34,66,68,37,44,53,38,40,49,31,37,56,42,77,64,46,51,55,51,46,51,56,50,49,56,56,65,62,66,50,86,80,80,54,50,66,76,55,54,51,53,51,51,51,46,48,50,56,47,32,48,40,54,57,67,54,53,66,67,58,46,48,59,74,46,42,93,79,43,54,76,66,52,40,51,39,47,50,54,27,53,53,38,48,51,54,56,73,69,43,87,62,78,60,55,58,66,58,48,52,52,32,51,49,34,46,49,59,37,41,53,53,49,50,59,66,54,70,74,50,75,63,96,81,61,51,66,70,57,55,36,50,50,50,51,50,52,47,40,46,50,45,52,49,59,49,45,34,54,50,48,49,42,48,52,53,38,40,50,76,71,48,33,38,57,46,54,24,57,28,54,76,72,69,44,56,70,74,48,46,62,55,50,50,52,48,35,48,47,40,41,51,41,19,76,56,48,46,58,42,68,60,22,50,51,52,33,51,53,52,46,52,54,58,74,66,54,80,47,83,53,56,87,94,43,54,12,64,56,56,44,38,52,53,51,42,57,52,37,59,48,55,34,46,60,36,49,55,52,49,49,54,46,61,69,64,38,56,68,55,40,50,55,53,26,61,75,61,68,40,57,65,70,61,47,73,42,43,58,60,50,58,44,66,70,34,47,58,41,50,44,38,49,50,34,52,41,49,45,52,12,40,31,55,65,66,72,47,87,85,71,82,81,89,71,89,75,93,86,84,81,81,89,85,78,78,71,64,90,69,53,66,81,77,75,119

Foldseek 3Di:
DDDDPDDADDDPPVLLVVLLVLCVVPLPPPCNLVSLQLNLLSLVCQQVVLFGHHDDPAQDAQLSQLVSLLSSLQSLLVLVQDPPRDLSSLLSSLSNLLSGFFNPPQRNDPHHLCLLVVLLVDPQDDPVLSVCSCVQAVVCNRRHQGPSNLVSLVVNLCVVPVDPPPGDPVSSVSSVVSSVSSCNRSVVDALLVLLVVLLVVDDPVLNVLSVQLVVLVVVQVPDPDLQPLPSLLSNLVSLLVNLVRLLVVSNVTDDPPDDSNRSSSNSSSSVSNSSSQLVLLVSLVSNQVNCVVVPFLVVLLVCVVVVNCVVCLSLLSSLLSLLCSCLSSVQPVVLSVVLSVLSVCLSVVGFDCDDVPDGSLQVSLVSVLVSLVSQLVSLVVVLVSLVVNHLVSLVVVCVVSVRDPVCSVCVSVVVSCSGSSVSSNVSSVSSNSNSCVNNVHPPDDCPDDDDDDDDPPDDPCVPVVVVPD

Secondary structure (DSSP, 8-state):
-----------HHHHHHHHHHHHHHTTTSTTHHHHHHHHHHHHHHHHTT-S-----S----HHHHHHHHHHHHHHHHHHHT-TT--HHHHHHHHHHGGGSPP--HHHHSSS-STHHHHHTT-SSS-HHHHHHHIIIIIHHHHH---HHHHHHHHHHHHHHTSSTTSS-HHHHHHHHHHHHHHHHHTT---HHHHHHTTGGGS-HHHHHHHHHHHHHHHHHHS---TT-HHHHHHHHHHHHHHHHHHHHHHHT---TT--HHHHHHHHHHHHHHHHHHHHHHHHHHHHHHHHHHTTHHHHHHHHHHTT-THHHHHHHHHHHHHHHHHHHTTSSHHHHHHHHHHHHHHHHH---SEETTEEHHHHHHHHHHHHHHHHHHHHHHHHHHHHHHHHHHHHHHHHHTT--HHHHHHHHHHHHHHSHHHHHHHHHHHHHHHHHHHTT--S---SS------------GGGTGGG--

Organism: NCBI:txid2511006

Nearest PDB structures (foldseek):
  6xns-assembly2_F  TM=2.498E-01  e=1.679E+00  synthetic construct
  6tc0-assembly3_F  TM=1.675E-01  e=4.117E+00  Mus musculus
  7rtu-assembly1_B  TM=1.044E-01  e=6.715E+00  Mus musculus

pLDDT: mean 86.59, std 14.24, range [23.2, 98.12]

Radius of gyration: 26.29 Å; Cα contacts (8 Å, |Δi|>4): 495; chains: 1; bounding box: 70×62×70 Å

Mean predicted aligned error: 8.29 Å